Protein AF-V4R8H9-F1 (afdb_monomer_lite)

pLDDT: mean 92.63, std 12.28, range [30.31, 98.94]

Foldseek 3Di:
DDDDDDDDDDPDDPPDDQPDQDWEDFDFLLVLQVQQAEAFEDDAVFQLQPVVGDGLDDLVVLVVCVLQPGQAYEYEDQQQVQADPQLDGDPVNVVSVVVVVVSNSSSNHQYEDEHENQVVCQVDVVVVLVNLLSVLLVVLQVCLTGYLSYEYESYFAHEHNSALVSVLVRVVSSVVSSCVRRVRRAYEYAAHRRRALVRLVSHDDDLPRRSYAYEGEDEPVVLQQQQLPPPDDPVSVPGAADADADPVRLVVLLVSVVSSLVSCVVSVHAYENEEDAGWQRHDPVRRLRVLLSNLVSCVVSSGHYYYPHCEDTRFQDDSVVRAGPLSNSCSSRVPTPRNFFDFQLNLLLQQAFAFEDEQQLDCDDPNHGHLHDLQPLLLVCLVLPGAAYEYEDAQLVQQDPVLAGPVVVVVSVVVNVVSNVVSNHQYEDEHENQVVCLVDVVVVLSNLLSVLLHVLQSCLVPHLSYEYESHFAHEHPCALVNQLVSVVSSVVSNCVRRVRRAYEYAGHPRSALVRLVSHDDDLPPRSYAYEHEDEPVVLFQQQLPVVVDDVSVPRADDAQDLDPVSLVVLLVSLVSVLVSCVVSVHAYENEEYFGFDPHHDLQRRLSVLLSNLVSCVVSSYNYYYHHPEPGRHQADSVVRDGSVSNSCSRRND

Structure (mmCIF, N/CA/C/O backbone):
data_AF-V4R8H9-F1
#
_entry.id   AF-V4R8H9-F1
#
loop_
_atom_site.group_PDB
_atom_site.id
_atom_site.type_symbol
_atom_site.label_atom_id
_atom_site.label_alt_id
_atom_site.label_comp_id
_atom_site.label_asym_id
_atom_site.label_entity_id
_atom_site.label_seq_id
_atom_site.pdbx_PDB_ins_code
_atom_site.Cartn_x
_atom_site.Cartn_y
_atom_site.Cartn_z
_atom_site.occupancy
_atom_site.B_iso_or_equiv
_atom_site.auth_seq_id
_atom_site.auth_comp_id
_atom_site.auth_asym_id
_atom_site.auth_atom_id
_atom_site.pdbx_PDB_model_num
ATOM 1 N N . MET A 1 1 ? 4.766 -69.909 0.062 1.00 35.47 1 MET A N 1
ATOM 2 C CA . MET A 1 1 ? 5.405 -68.622 0.423 1.00 35.47 1 MET A CA 1
ATOM 3 C C . MET A 1 1 ? 4.564 -67.479 -0.149 1.00 35.47 1 MET A C 1
ATOM 5 O O . MET A 1 1 ? 4.149 -67.607 -1.289 1.00 35.47 1 MET A O 1
ATOM 9 N N . LEU A 1 2 ? 4.241 -66.494 0.709 1.00 33.59 2 LEU A N 1
ATOM 10 C CA . LEU A 1 2 ? 3.524 -65.197 0.562 1.00 33.59 2 LEU A CA 1
ATOM 11 C C . LEU A 1 2 ? 2.921 -64.841 -0.819 1.00 33.59 2 LEU A C 1
ATOM 13 O O . LEU A 1 2 ? 3.650 -64.740 -1.794 1.00 33.59 2 LEU A O 1
ATOM 17 N N . ARG A 1 3 ? 1.590 -64.729 -0.985 1.00 33.78 3 ARG A N 1
ATOM 18 C CA . ARG A 1 3 ? 0.656 -63.626 -0.606 1.00 33.78 3 ARG A CA 1
ATOM 19 C C . ARG A 1 3 ? 0.980 -62.259 -1.238 1.00 33.78 3 ARG A C 1
ATOM 21 O O . ARG A 1 3 ? 1.740 -61.483 -0.675 1.00 33.78 3 ARG A O 1
ATOM 28 N N . LEU A 1 4 ? 0.278 -61.957 -2.334 1.00 35.41 4 LEU A N 1
ATOM 29 C CA . LEU A 1 4 ? -0.010 -60.611 -2.832 1.00 35.41 4 LEU A CA 1
ATOM 30 C C . LEU A 1 4 ? -1.432 -60.256 -2.348 1.00 35.41 4 LEU A C 1
ATOM 32 O O . LEU A 1 4 ? -2.396 -60.880 -2.791 1.00 35.41 4 LEU A O 1
ATOM 36 N N . MET A 1 5 ? -1.569 -59.342 -1.382 1.00 34.12 5 MET A N 1
ATOM 37 C CA . MET A 1 5 ? -2.869 -58.783 -0.982 1.00 34.12 5 MET A CA 1
ATOM 38 C C . MET A 1 5 ? -3.006 -57.381 -1.563 1.00 34.12 5 MET A C 1
ATOM 40 O O . MET A 1 5 ? -2.198 -56.495 -1.306 1.00 34.12 5 MET A O 1
ATOM 44 N N . MET A 1 6 ? -4.047 -57.246 -2.370 1.00 35.91 6 MET A N 1
ATOM 45 C CA . MET A 1 6 ? -4.557 -56.038 -2.991 1.00 35.91 6 MET A CA 1
ATOM 46 C C . MET A 1 6 ? -5.340 -55.259 -1.923 1.00 35.91 6 MET A C 1
ATOM 48 O O . MET A 1 6 ? -6.317 -55.784 -1.388 1.00 35.91 6 MET A O 1
ATOM 52 N N . THR A 1 7 ? -4.922 -54.036 -1.600 1.00 33.38 7 THR A N 1
ATOM 53 C CA . THR A 1 7 ? -5.685 -53.136 -0.722 1.00 33.38 7 THR A CA 1
ATOM 54 C C . THR A 1 7 ? -6.217 -51.989 -1.568 1.00 33.38 7 THR A C 1
ATOM 56 O O . THR A 1 7 ? -5.464 -51.131 -2.017 1.00 33.38 7 THR A O 1
ATOM 59 N N . VAL A 1 8 ? -7.525 -52.005 -1.813 1.00 32.19 8 VAL A N 1
ATOM 60 C CA . VAL A 1 8 ? -8.278 -50.906 -2.423 1.00 32.19 8 VAL A CA 1
ATOM 61 C C . VAL A 1 8 ? -8.558 -49.882 -1.320 1.00 32.19 8 VAL A C 1
ATOM 63 O O . VAL A 1 8 ? -9.307 -50.176 -0.391 1.00 32.19 8 VAL A O 1
ATOM 66 N N . MET A 1 9 ? -7.953 -48.694 -1.395 1.00 30.31 9 MET A N 1
ATOM 67 C CA . MET A 1 9 ? -8.359 -47.543 -0.582 1.00 30.31 9 MET A CA 1
ATOM 68 C C . MET A 1 9 ? -9.508 -46.819 -1.291 1.00 30.31 9 MET A C 1
ATOM 70 O O . MET A 1 9 ? -9.311 -46.200 -2.334 1.00 30.31 9 MET A O 1
ATOM 74 N N . LEU A 1 10 ? -10.714 -46.902 -0.722 1.00 31.38 10 LEU A N 1
ATOM 75 C CA . LEU A 1 10 ? -11.809 -45.985 -1.039 1.00 31.38 10 LEU A CA 1
ATOM 76 C C . LEU A 1 10 ? -11.438 -44.589 -0.511 1.00 31.38 10 LEU A C 1
ATOM 78 O O . LEU A 1 10 ? -11.407 -44.383 0.703 1.00 31.38 10 LEU A O 1
ATOM 82 N N . LEU A 1 11 ? -11.204 -43.624 -1.404 1.00 33.41 11 LEU A N 1
ATOM 83 C CA . LEU A 1 11 ? -11.270 -42.206 -1.051 1.00 33.41 11 LEU A CA 1
ATOM 84 C C . LEU A 1 11 ? -12.745 -41.810 -0.901 1.00 33.41 11 LEU A C 1
ATOM 86 O O . LEU A 1 11 ? -13.447 -41.580 -1.884 1.00 33.41 11 LEU A O 1
ATOM 90 N N . LEU A 1 12 ? -13.218 -41.731 0.341 1.00 36.75 12 LEU A N 1
ATOM 91 C CA . LEU A 1 12 ? -14.411 -40.962 0.680 1.00 36.75 12 LEU A CA 1
ATOM 92 C C . LEU A 1 12 ? -14.037 -39.479 0.615 1.00 36.75 12 LEU A C 1
ATOM 94 O O . LEU A 1 12 ? -13.303 -38.979 1.466 1.00 36.75 12 LEU A O 1
ATOM 98 N N . GLY A 1 13 ? -14.527 -38.788 -0.414 1.00 36.22 13 GLY A N 1
ATOM 99 C CA . GLY A 1 13 ? -14.470 -37.335 -0.490 1.00 36.22 13 GLY A CA 1
ATOM 100 C C . GLY A 1 13 ? -15.241 -36.728 0.679 1.00 36.22 13 GLY A C 1
ATOM 101 O O . GLY A 1 13 ? -16.470 -36.763 0.706 1.00 36.22 13 GLY A O 1
ATOM 102 N N . LEU A 1 14 ? -14.514 -36.181 1.652 1.00 34.88 14 LEU A N 1
ATOM 103 C CA . LEU A 1 14 ? -15.064 -35.262 2.638 1.00 34.88 14 LEU A CA 1
ATOM 104 C C . LEU A 1 14 ? -15.440 -33.976 1.902 1.00 34.88 14 LEU A C 1
ATOM 106 O O . LEU A 1 14 ? -14.594 -33.137 1.606 1.00 34.88 14 LEU A O 1
ATOM 110 N N . ILE A 1 15 ? -16.726 -33.838 1.593 1.00 38.94 15 ILE A N 1
ATOM 111 C CA . ILE A 1 15 ? -17.317 -32.536 1.302 1.00 38.94 15 ILE A CA 1
ATOM 112 C C . ILE A 1 15 ? -17.196 -31.741 2.604 1.00 38.94 15 ILE A C 1
ATOM 114 O O . ILE A 1 15 ? -17.894 -32.031 3.577 1.00 38.94 15 ILE A O 1
ATOM 118 N N . ALA A 1 16 ? -16.263 -30.791 2.649 1.00 34.62 16 ALA A N 1
ATOM 119 C CA . ALA A 1 16 ? -16.161 -29.846 3.748 1.00 34.62 16 ALA A CA 1
ATOM 120 C C . ALA A 1 16 ? -17.465 -29.040 3.801 1.00 34.62 16 ALA A C 1
ATOM 122 O O . ALA A 1 16 ? -17.768 -28.260 2.898 1.00 34.62 16 ALA A O 1
ATOM 123 N N . ALA A 1 17 ? -18.267 -29.276 4.839 1.00 34.50 17 ALA A N 1
ATOM 124 C CA . ALA A 1 17 ? -19.384 -28.406 5.163 1.00 34.50 17 ALA A CA 1
ATOM 125 C C . ALA A 1 17 ? -18.841 -26.994 5.465 1.00 34.50 17 ALA A C 1
ATOM 127 O O . ALA A 1 17 ? -17.754 -26.882 6.041 1.00 34.50 17 ALA A O 1
ATOM 128 N N . PRO A 1 18 ? -19.562 -25.919 5.096 1.00 39.16 18 PRO A N 1
ATOM 129 C CA . PRO A 1 18 ? -19.158 -24.567 5.456 1.00 39.16 18 PRO A CA 1
ATOM 130 C C . PRO A 1 18 ? -19.041 -24.475 6.980 1.00 39.16 18 PRO A C 1
ATOM 132 O O . PRO A 1 18 ? -19.923 -24.953 7.696 1.00 39.16 18 PRO A O 1
ATOM 135 N N . ALA A 1 19 ? -17.941 -23.897 7.467 1.00 40.16 19 ALA A N 1
ATOM 136 C CA . ALA A 1 19 ? -17.719 -23.670 8.887 1.00 40.16 19 ALA A CA 1
ATOM 137 C C . ALA A 1 19 ? -18.920 -22.905 9.463 1.00 40.16 19 ALA A C 1
ATOM 139 O O . ALA A 1 19 ? -19.175 -21.756 9.106 1.00 40.16 19 ALA A O 1
ATOM 140 N N . THR A 1 20 ? -19.704 -23.563 10.313 1.00 45.22 20 THR A N 1
ATOM 141 C CA . THR A 1 20 ? -20.804 -22.921 11.027 1.00 45.22 20 THR A CA 1
ATOM 142 C C . THR A 1 20 ? -20.206 -21.875 11.958 1.00 45.22 20 THR A C 1
ATOM 144 O O . THR A 1 20 ? -19.456 -22.239 12.866 1.00 45.22 20 THR A O 1
ATOM 147 N N . ALA A 1 21 ? -20.523 -20.596 11.734 1.00 57.81 21 ALA A N 1
ATOM 148 C CA . ALA A 1 21 ? -20.219 -19.514 12.667 1.00 57.81 21 ALA A CA 1
ATOM 149 C C . ALA A 1 21 ? -20.617 -19.955 14.088 1.00 57.81 21 ALA A C 1
ATOM 151 O O . ALA A 1 21 ? -21.761 -20.349 14.315 1.00 57.81 21 ALA A O 1
ATOM 152 N N . GLY A 1 22 ? -19.648 -19.989 15.006 1.00 65.38 22 GLY A N 1
ATOM 153 C CA . GLY A 1 22 ? -19.793 -20.680 16.290 1.00 65.38 22 GLY A CA 1
ATOM 154 C C . GLY A 1 22 ? -20.971 -20.181 17.135 1.00 65.38 22 GLY A C 1
ATOM 155 O O . GLY A 1 22 ? -21.308 -18.996 17.123 1.00 65.38 22 GLY A O 1
ATOM 156 N N . THR A 1 23 ? -21.578 -21.088 17.900 1.00 83.81 23 THR A N 1
ATOM 157 C CA . THR A 1 23 ? -22.598 -20.777 18.913 1.00 83.81 23 THR A CA 1
ATOM 158 C C . THR A 1 23 ? -21.994 -19.996 20.085 1.00 83.81 23 THR A C 1
ATOM 160 O O . THR A 1 23 ? -20.799 -20.121 20.373 1.00 83.81 23 THR A O 1
ATOM 163 N N . PHE A 1 24 ? -22.805 -19.201 20.790 1.00 95.31 24 PHE A N 1
ATOM 164 C CA . PHE A 1 24 ? -22.357 -18.458 21.971 1.00 95.31 24 PHE A CA 1
ATOM 165 C C . PHE A 1 24 ? -21.712 -19.376 23.027 1.00 95.31 24 PHE A C 1
ATOM 167 O O . PHE A 1 24 ? -22.312 -20.352 23.473 1.00 95.31 24 PHE A O 1
ATOM 174 N N . THR A 1 25 ? -20.493 -19.034 23.450 1.00 94.75 25 THR A N 1
ATOM 175 C CA . THR A 1 25 ? -19.805 -19.649 24.593 1.00 94.75 25 THR A CA 1
ATOM 176 C C . THR A 1 25 ? -19.341 -18.526 25.517 1.00 94.75 25 THR A C 1
ATOM 178 O O . THR A 1 25 ? -18.596 -17.664 25.054 1.00 94.75 25 THR A O 1
ATOM 181 N N . PRO A 1 26 ? -19.742 -18.487 26.799 1.00 95.19 26 PRO A N 1
ATOM 182 C CA . PRO A 1 26 ? -19.278 -17.453 27.718 1.00 95.19 26 PRO A CA 1
ATOM 183 C C . PRO A 1 26 ? -17.749 -17.361 27.768 1.00 95.19 26 PRO A C 1
ATOM 185 O O . PRO A 1 26 ? -17.053 -18.374 27.756 1.00 95.19 26 PRO A O 1
ATOM 188 N N . ILE A 1 27 ? -17.239 -16.138 27.859 1.00 97.69 27 ILE A N 1
ATOM 189 C CA . ILE A 1 27 ? -15.815 -15.828 28.000 1.00 97.69 27 ILE A CA 1
ATOM 190 C C . ILE A 1 27 ? -15.669 -14.658 28.974 1.00 97.69 27 ILE A C 1
ATOM 192 O O . ILE A 1 27 ? -16.541 -13.783 29.026 1.00 97.69 27 ILE A O 1
ATOM 196 N N . SER A 1 28 ? -14.606 -14.657 29.782 1.00 98.50 28 SER A N 1
ATOM 197 C CA . SER A 1 28 ? -14.336 -13.545 30.698 1.00 98.50 28 SER A CA 1
ATOM 198 C C . SER A 1 28 ? -14.115 -12.247 29.913 1.00 98.50 28 SER A C 1
ATOM 200 O O . SER A 1 28 ? -13.743 -12.277 28.737 1.00 98.50 28 SER A O 1
ATOM 202 N N . ALA A 1 29 ? -14.361 -11.097 30.539 1.00 98.31 29 ALA A N 1
ATOM 203 C CA . ALA A 1 29 ? -14.081 -9.817 29.899 1.00 98.31 29 ALA A CA 1
ATOM 204 C C . ALA A 1 29 ? -12.574 -9.677 29.611 1.00 98.31 29 ALA A C 1
ATOM 206 O O . ALA A 1 29 ? -12.182 -9.140 28.580 1.00 98.31 29 ALA A O 1
ATOM 207 N N . GLU A 1 30 ? -11.733 -10.198 30.506 1.00 98.00 30 GLU A N 1
ATOM 208 C CA . GLU A 1 30 ? -10.279 -10.173 30.397 1.00 98.00 30 GLU A CA 1
ATOM 209 C C . GLU A 1 30 ? -9.781 -11.000 29.197 1.00 98.00 30 GLU A C 1
ATOM 211 O O . GLU A 1 30 ? -9.019 -10.491 28.372 1.00 98.00 30 GLU A O 1
ATOM 216 N N . ASP A 1 31 ? -10.271 -12.234 29.034 1.00 98.38 31 ASP A N 1
ATOM 217 C CA . ASP A 1 31 ? -9.928 -13.080 27.883 1.00 98.38 31 ASP A CA 1
ATOM 218 C C . ASP A 1 31 ? -10.513 -12.518 26.580 1.00 98.38 31 ASP A C 1
ATOM 220 O O . ASP A 1 31 ? -9.887 -12.622 25.526 1.00 98.38 31 ASP A O 1
ATOM 224 N N . GLN A 1 32 ? -11.692 -11.886 26.633 1.00 98.50 32 GLN A N 1
ATOM 225 C CA . GLN A 1 32 ? -12.275 -11.219 25.469 1.00 98.50 32 GLN A CA 1
ATOM 226 C C . GLN A 1 32 ? -11.396 -10.066 24.991 1.00 98.50 32 GLN A C 1
ATOM 228 O O . GLN A 1 32 ? -11.138 -9.964 23.795 1.00 98.50 32 GLN A O 1
ATOM 233 N N . THR A 1 33 ? -10.903 -9.223 25.900 1.00 98.06 33 THR A N 1
ATOM 234 C CA . THR A 1 33 ? -9.961 -8.146 25.569 1.00 98.06 33 THR A CA 1
ATOM 235 C C . THR A 1 33 ? -8.663 -8.698 24.985 1.00 98.06 33 THR A C 1
ATOM 237 O O . THR A 1 33 ? -8.200 -8.195 23.961 1.00 98.06 33 THR A O 1
ATOM 240 N N . ALA A 1 34 ? -8.124 -9.787 25.537 1.00 97.25 34 ALA A N 1
ATOM 241 C CA . ALA A 1 34 ? -6.961 -10.454 24.953 1.00 97.25 34 ALA A CA 1
ATOM 242 C C . ALA A 1 34 ? -7.238 -10.987 23.531 1.00 97.25 34 ALA A C 1
ATOM 244 O O . ALA A 1 34 ? -6.394 -10.845 22.646 1.00 97.25 34 ALA A O 1
ATOM 245 N N . GLN A 1 35 ? -8.427 -11.551 23.283 1.00 97.31 35 GLN A N 1
ATOM 246 C CA . GLN A 1 35 ? -8.838 -12.002 21.948 1.00 97.31 35 GLN A CA 1
ATOM 247 C C . GLN A 1 35 ? -9.093 -10.851 20.974 1.00 97.31 35 GLN A C 1
ATOM 249 O O . GLN A 1 35 ? -8.893 -11.034 19.771 1.00 97.31 35 GLN A O 1
ATOM 254 N N . MET A 1 36 ? -9.549 -9.693 21.462 1.00 98.38 36 MET A N 1
ATOM 255 C CA . MET A 1 36 ? -9.781 -8.523 20.620 1.00 98.38 36 MET A CA 1
ATOM 256 C C . MET A 1 36 ? -8.467 -7.958 20.076 1.00 98.38 36 MET A C 1
ATOM 258 O O . MET A 1 36 ? -8.376 -7.681 18.879 1.00 98.38 36 MET A O 1
ATOM 262 N N . GLY A 1 37 ? -7.443 -7.831 20.926 1.00 97.00 37 GLY A N 1
ATOM 263 C CA . GLY A 1 37 ? -6.112 -7.374 20.526 1.00 97.00 37 GLY A CA 1
ATOM 264 C C . GLY A 1 37 ? -6.146 -6.092 19.685 1.00 97.00 37 GLY A C 1
ATOM 265 O O . GLY A 1 37 ? -6.675 -5.070 20.119 1.00 97.00 37 GLY A O 1
ATOM 266 N N . ARG A 1 38 ? -5.574 -6.165 18.478 1.00 98.25 38 ARG A N 1
ATOM 267 C CA . ARG A 1 38 ? -5.510 -5.067 17.503 1.00 98.25 38 ARG A CA 1
ATOM 268 C C . ARG A 1 38 ? -6.775 -5.010 16.654 1.00 98.25 38 ARG A C 1
ATOM 270 O O . ARG A 1 38 ? -7.179 -6.032 16.093 1.00 98.25 38 ARG A O 1
ATOM 277 N N . GLY A 1 39 ? -7.346 -3.828 16.470 1.00 98.31 39 GLY A N 1
ATOM 278 C CA . GLY A 1 39 ? -8.559 -3.648 15.680 1.00 98.31 39 GLY A CA 1
ATOM 279 C C . GLY A 1 39 ? -8.616 -2.352 14.884 1.00 98.31 39 GLY A C 1
ATOM 280 O O . GLY A 1 39 ? -7.730 -1.501 14.960 1.00 98.31 39 GLY A O 1
ATOM 281 N N . VAL A 1 40 ? -9.689 -2.200 14.114 1.00 98.31 40 VAL A N 1
ATOM 282 C CA . VAL A 1 40 ? -9.940 -1.013 13.289 1.00 98.31 40 VAL A CA 1
ATOM 283 C C . VAL A 1 40 ? -11.433 -0.677 13.240 1.00 98.31 40 VAL A C 1
ATOM 285 O O . VAL A 1 40 ? -12.277 -1.574 13.256 1.00 98.31 40 VAL A O 1
ATOM 288 N N . ASN A 1 41 ? -11.753 0.617 13.190 1.00 98.44 41 ASN A N 1
ATOM 289 C CA . ASN A 1 41 ? -13.114 1.127 13.039 1.00 98.44 41 ASN A CA 1
ATOM 290 C C . ASN A 1 41 ? -13.545 1.134 11.563 1.00 98.44 41 ASN A C 1
ATOM 292 O O . ASN A 1 41 ? -12.776 1.580 10.703 1.00 98.44 41 ASN A O 1
ATOM 296 N N . ILE A 1 42 ? -14.759 0.650 11.272 1.00 96.62 42 ILE A N 1
ATOM 297 C CA . ILE A 1 42 ? -15.277 0.472 9.905 1.00 96.62 42 ILE A CA 1
ATOM 298 C C . ILE A 1 42 ? -16.728 0.955 9.731 1.00 96.62 42 ILE A C 1
ATOM 300 O O . ILE A 1 42 ? -17.504 1.019 10.683 1.00 96.62 42 ILE A O 1
ATOM 304 N N . ILE A 1 43 ? -17.105 1.195 8.468 1.00 85.06 43 ILE A N 1
ATOM 305 C CA . ILE A 1 43 ? -18.492 1.219 7.950 1.00 85.06 43 ILE A CA 1
ATOM 306 C C . ILE A 1 43 ? -19.410 2.365 8.453 1.00 85.06 43 ILE A C 1
ATOM 308 O O . ILE A 1 43 ? -20.527 2.488 7.965 1.00 85.06 43 ILE A O 1
ATOM 312 N N . GLY A 1 44 ? -18.954 3.283 9.311 1.00 81.88 44 GLY A N 1
ATOM 313 C CA . GLY A 1 44 ? -19.811 4.332 9.903 1.00 81.88 44 GLY A CA 1
ATOM 314 C C . GLY A 1 44 ? -20.691 5.126 8.930 1.00 81.88 44 GLY A C 1
ATOM 315 O O . GLY A 1 44 ? -21.910 4.984 8.925 1.00 81.88 44 GLY A O 1
ATOM 316 N N . TYR A 1 45 ? -20.084 5.942 8.070 1.00 85.06 45 TYR A N 1
ATOM 317 C CA . TYR A 1 45 ? -20.806 6.818 7.130 1.00 85.06 45 TYR A CA 1
ATOM 318 C C . TYR A 1 45 ? -20.952 6.208 5.729 1.00 85.06 45 TYR A C 1
ATOM 320 O O . TYR A 1 45 ? -21.110 6.925 4.739 1.00 85.06 45 TYR A O 1
ATOM 328 N N . ASP A 1 46 ? -20.828 4.885 5.616 1.00 90.00 46 ASP A N 1
ATOM 329 C CA . ASP A 1 46 ? -20.790 4.220 4.321 1.00 90.00 46 ASP A CA 1
ATOM 330 C C . ASP A 1 46 ? -22.192 4.215 3.658 1.00 90.00 46 ASP A C 1
ATOM 332 O O . ASP A 1 46 ? -23.190 3.911 4.325 1.00 90.00 46 ASP A O 1
ATOM 336 N N . PRO A 1 47 ? -22.311 4.514 2.343 1.00 90.50 47 PRO A N 1
ATOM 337 C CA . PRO A 1 47 ? -23.586 4.454 1.623 1.00 90.50 47 PRO A CA 1
ATOM 338 C C . PRO A 1 47 ? -24.297 3.097 1.716 1.00 90.50 47 PRO A C 1
ATOM 340 O O . PRO A 1 47 ? -25.499 3.022 1.449 1.00 90.50 47 PRO A O 1
ATOM 343 N N . TYR A 1 48 ? -23.583 2.039 2.117 1.00 91.81 48 TYR A N 1
ATOM 344 C CA . TYR A 1 48 ? -24.119 0.724 2.441 1.00 91.81 48 TYR A CA 1
ATOM 345 C C . TYR A 1 48 ? -25.367 0.779 3.316 1.00 91.81 48 TYR A C 1
ATOM 347 O O . TYR A 1 48 ? -26.285 0.009 3.062 1.00 91.81 48 TYR A O 1
ATOM 355 N N . TRP A 1 49 ? -25.464 1.671 4.305 1.00 92.94 49 TRP A N 1
ATOM 356 C CA . TRP A 1 49 ? -26.608 1.682 5.229 1.00 92.94 49 TRP A CA 1
ATOM 357 C C . TRP A 1 49 ? -27.909 2.219 4.625 1.00 92.94 49 TRP A C 1
ATOM 359 O O . TRP A 1 49 ? -28.990 1.908 5.121 1.00 92.94 49 TRP A O 1
ATOM 369 N N . GLN A 1 50 ? -27.839 2.950 3.512 1.00 89.38 50 GLN A N 1
ATOM 370 C CA . GLN A 1 50 ? -29.013 3.542 2.862 1.00 89.38 50 GLN A CA 1
ATOM 371 C C . GLN A 1 50 ? -29.814 2.503 2.072 1.00 89.38 50 GLN A C 1
ATOM 373 O O . GLN A 1 50 ? -29.233 1.607 1.460 1.00 89.38 50 GLN A O 1
ATOM 378 N N . ASP A 1 51 ? -31.144 2.601 2.032 1.00 84.94 51 ASP A N 1
ATOM 379 C CA . ASP A 1 51 ? -31.981 1.671 1.259 1.00 84.94 51 ASP A CA 1
ATOM 380 C C . ASP A 1 51 ? -31.575 1.644 -0.225 1.00 84.94 51 ASP A C 1
ATOM 382 O O . ASP A 1 51 ? -31.472 2.673 -0.888 1.00 84.94 51 ASP A O 1
ATOM 386 N N . GLY A 1 52 ? -31.282 0.447 -0.748 1.00 84.88 52 GLY A N 1
ATOM 387 C CA . GLY A 1 52 ? -30.737 0.263 -2.104 1.00 84.88 52 GLY A CA 1
ATOM 388 C C . GLY A 1 52 ? -29.288 0.741 -2.312 1.00 84.88 52 GLY A C 1
ATOM 389 O O . GLY A 1 52 ? -28.749 0.565 -3.405 1.00 84.88 52 GLY A O 1
ATOM 390 N N . GLY A 1 53 ? -28.649 1.310 -1.287 1.00 84.31 53 GLY A N 1
ATOM 391 C CA . GLY A 1 53 ? -27.262 1.761 -1.312 1.00 84.31 53 GLY A CA 1
ATOM 392 C C . GLY A 1 53 ? -26.265 0.618 -1.501 1.00 84.31 53 GLY A C 1
ATOM 393 O O . GLY A 1 53 ? -26.453 -0.489 -0.990 1.00 84.31 53 GLY A O 1
ATOM 394 N N . LYS A 1 54 ? -25.196 0.902 -2.250 1.00 83.75 54 LYS A N 1
ATOM 395 C CA . LYS A 1 54 ? -24.021 0.037 -2.392 1.00 83.75 54 LYS A CA 1
ATOM 396 C C . LYS A 1 54 ? -22.855 0.705 -1.682 1.00 83.75 54 LYS A C 1
ATOM 398 O O . LYS A 1 54 ? -22.567 1.864 -1.969 1.00 83.75 54 LYS A O 1
ATOM 403 N N . GLY A 1 55 ? -22.239 -0.020 -0.759 1.00 85.00 55 GLY A N 1
ATOM 404 C CA . GLY A 1 55 ? -21.095 0.472 -0.011 1.00 85.00 55 GLY A CA 1
ATOM 405 C C . GLY A 1 55 ? -19.757 0.209 -0.667 1.00 85.00 55 GLY A C 1
ATOM 406 O O . GLY A 1 55 ? -19.691 -0.478 -1.686 1.00 85.00 55 GLY A O 1
ATOM 407 N N . ASN A 1 56 ? -18.697 0.723 -0.045 1.00 88.38 56 ASN A N 1
ATOM 408 C CA . ASN A 1 56 ? -17.323 0.455 -0.479 1.00 88.38 56 ASN A CA 1
ATOM 409 C C . ASN A 1 56 ? -16.792 -0.873 0.079 1.00 88.38 56 ASN A C 1
ATOM 411 O O . ASN A 1 56 ? -15.907 -1.495 -0.505 1.00 88.38 56 ASN A O 1
ATOM 415 N N . TYR A 1 57 ? -17.327 -1.309 1.221 1.00 92.38 57 TYR A N 1
ATOM 416 C CA . TYR A 1 57 ? -16.910 -2.546 1.866 1.00 92.38 57 TYR A CA 1
ATOM 417 C C . TYR A 1 57 ? -17.461 -3.769 1.134 1.00 92.38 57 TYR A C 1
ATOM 419 O O . TYR A 1 57 ? -18.604 -3.823 0.690 1.00 92.38 57 TYR A O 1
ATOM 427 N N . GLU A 1 58 ? -16.623 -4.794 1.081 1.00 90.38 58 GLU A N 1
ATOM 428 C CA . GLU A 1 58 ? -16.856 -6.066 0.406 1.00 90.38 58 GLU A CA 1
ATOM 429 C C . GLU A 1 58 ? -16.242 -7.162 1.277 1.00 90.38 58 GLU A C 1
ATOM 431 O O . GLU A 1 58 ? -15.392 -6.883 2.125 1.00 90.38 58 GLU A O 1
ATOM 436 N N . ASP A 1 59 ? -16.610 -8.416 1.029 1.00 91.69 59 ASP A N 1
ATOM 437 C CA . ASP A 1 59 ? -16.078 -9.585 1.740 1.00 91.69 59 ASP A CA 1
ATOM 438 C C . ASP A 1 59 ? -14.533 -9.611 1.782 1.00 91.69 59 ASP A C 1
ATOM 440 O O . ASP A 1 59 ? -13.938 -9.866 2.831 1.00 91.69 59 ASP A O 1
ATOM 444 N N . ARG A 1 60 ? -13.877 -9.228 0.675 1.00 91.06 60 ARG A N 1
ATOM 445 C CA . ARG A 1 60 ? -12.409 -9.147 0.577 1.00 91.06 60 ARG A CA 1
ATOM 446 C C . ARG A 1 60 ? -11.776 -8.148 1.548 1.00 91.06 60 ARG A C 1
ATOM 448 O O . ARG A 1 60 ? -10.637 -8.355 1.946 1.00 91.06 60 ARG A O 1
ATOM 455 N N . HIS A 1 61 ? -12.490 -7.098 1.958 1.00 94.19 61 HIS A N 1
ATOM 456 C CA . HIS A 1 61 ? -11.953 -6.096 2.882 1.00 94.19 61 HIS A CA 1
ATOM 457 C C . HIS A 1 61 ? -11.851 -6.650 4.307 1.00 94.19 61 HIS A C 1
ATOM 459 O O . HIS A 1 61 ? -10.860 -6.406 4.986 1.00 94.19 61 HIS A O 1
ATOM 465 N N . PHE A 1 62 ? -12.809 -7.474 4.744 1.00 96.88 62 PHE A N 1
ATOM 466 C CA . PHE A 1 62 ? -12.713 -8.178 6.028 1.00 96.88 62 PHE A CA 1
ATOM 467 C C . PHE A 1 62 ? -11.580 -9.205 6.014 1.00 96.88 62 PHE A C 1
ATOM 469 O O . PHE A 1 62 ? -10.827 -9.304 6.984 1.00 96.88 62 PHE A O 1
ATOM 476 N N . LYS A 1 63 ? -11.403 -9.912 4.889 1.00 91.12 63 LYS A N 1
ATOM 477 C CA . LYS A 1 63 ? -10.236 -10.777 4.698 1.00 91.12 63 LYS A CA 1
ATOM 478 C C . LYS A 1 63 ? -8.934 -9.982 4.793 1.00 91.12 63 LYS A C 1
ATOM 480 O O . LYS A 1 63 ? -8.051 -10.380 5.539 1.00 91.12 63 LYS A O 1
ATOM 485 N N . ALA A 1 64 ? -8.834 -8.848 4.097 1.00 85.75 64 ALA A N 1
ATOM 486 C CA . ALA A 1 64 ? -7.649 -7.996 4.123 1.00 85.75 64 ALA A CA 1
ATOM 487 C C . ALA A 1 64 ? -7.331 -7.515 5.546 1.00 85.75 64 ALA A C 1
ATOM 489 O O . ALA A 1 64 ? -6.186 -7.610 5.975 1.00 85.75 64 ALA A O 1
ATOM 490 N N . ILE A 1 65 ? -8.340 -7.074 6.308 1.00 96.38 65 ILE A N 1
ATOM 491 C CA . ILE A 1 65 ? -8.196 -6.707 7.726 1.00 96.38 65 ILE A CA 1
ATOM 492 C C . ILE A 1 65 ? -7.579 -7.862 8.524 1.00 96.38 65 ILE A C 1
ATOM 494 O O . ILE A 1 65 ? -6.605 -7.658 9.253 1.00 96.38 65 ILE A O 1
ATOM 498 N N . LYS A 1 66 ? -8.100 -9.082 8.357 1.00 94.06 66 LYS A N 1
ATOM 499 C CA . LYS A 1 66 ? -7.569 -10.270 9.032 1.00 94.06 66 LYS A CA 1
ATOM 500 C C . LYS A 1 66 ? -6.135 -10.593 8.606 1.00 94.06 66 LYS A C 1
ATOM 502 O O . LYS A 1 66 ? -5.274 -10.769 9.465 1.00 94.06 66 LYS A O 1
ATOM 507 N N . ASP A 1 67 ? -5.881 -10.654 7.300 1.00 86.50 67 ASP A N 1
ATOM 508 C CA . ASP A 1 67 ? -4.578 -10.989 6.712 1.00 86.50 67 ASP A CA 1
ATOM 509 C C . ASP A 1 67 ? -3.494 -9.981 7.122 1.00 86.50 67 ASP A C 1
ATOM 511 O O . ASP A 1 67 ? -2.347 -10.353 7.362 1.00 86.50 67 ASP A O 1
ATOM 515 N N . ALA A 1 68 ? -3.860 -8.703 7.255 1.00 88.75 68 ALA A N 1
ATOM 516 C CA . ALA A 1 68 ? -2.953 -7.652 7.693 1.00 88.75 68 ALA A CA 1
ATOM 517 C C . ALA A 1 68 ? -2.578 -7.751 9.176 1.00 88.75 68 ALA A C 1
ATOM 519 O O . ALA A 1 68 ? -1.653 -7.058 9.593 1.00 88.75 68 ALA A O 1
ATOM 520 N N . GLY A 1 69 ? -3.242 -8.604 9.962 1.00 93.06 69 GLY A N 1
ATOM 521 C CA . GLY A 1 69 ? -2.915 -8.865 11.365 1.00 93.06 69 GLY A CA 1
ATOM 522 C C . GLY A 1 69 ? -3.850 -8.209 12.383 1.00 93.06 69 GLY A C 1
ATOM 523 O O . GLY A 1 69 ? -3.531 -8.213 13.575 1.00 93.06 69 GLY A O 1
ATOM 524 N N . PHE A 1 70 ? -4.991 -7.658 11.958 1.00 98.00 70 PHE A N 1
ATOM 525 C CA . PHE A 1 70 ? -6.040 -7.236 12.886 1.00 98.00 70 PHE A CA 1
ATOM 526 C C . PHE A 1 70 ? -6.893 -8.436 13.325 1.00 98.00 70 PHE A C 1
ATOM 528 O O . PHE A 1 70 ? -7.150 -9.372 12.565 1.00 98.00 70 PHE A O 1
ATOM 535 N N . SER A 1 71 ? -7.374 -8.385 14.564 1.00 98.12 71 SER A N 1
ATOM 536 C CA . SER A 1 71 ? -8.227 -9.411 15.176 1.00 98.12 71 SER A CA 1
ATOM 537 C C . SER A 1 71 ? -9.645 -8.917 15.458 1.00 98.12 71 SER A C 1
ATOM 539 O O . SER A 1 71 ? -10.503 -9.731 15.804 1.00 98.12 71 SER A O 1
ATOM 541 N N . THR A 1 72 ? -9.903 -7.612 15.318 1.00 98.75 72 THR A N 1
ATOM 542 C CA . THR A 1 72 ? -11.192 -6.989 15.650 1.00 98.75 72 THR A CA 1
ATOM 543 C C . THR A 1 72 ? -11.598 -5.928 14.636 1.00 98.75 72 THR A C 1
ATOM 545 O O . THR A 1 72 ? -10.780 -5.114 14.212 1.00 98.75 72 THR A O 1
ATOM 548 N N . VAL A 1 73 ? -12.885 -5.894 14.306 1.00 98.69 73 VAL A N 1
ATOM 549 C CA . VAL A 1 73 ? -13.535 -4.755 13.655 1.00 98.69 73 VAL A CA 1
ATOM 550 C C . VAL A 1 73 ? -14.526 -4.114 14.623 1.00 98.69 73 VAL A C 1
ATOM 552 O O . VAL A 1 73 ? -15.345 -4.807 15.226 1.00 98.69 73 VAL A O 1
ATOM 555 N N . ARG A 1 74 ? -14.454 -2.793 14.787 1.00 98.81 74 ARG A N 1
ATOM 556 C CA . ARG A 1 74 ? -15.467 -2.006 15.501 1.00 98.81 74 ARG A CA 1
ATOM 557 C C . ARG A 1 74 ? -16.365 -1.344 14.466 1.00 98.81 74 ARG A C 1
ATOM 559 O O . ARG A 1 74 ? -15.888 -0.579 13.630 1.00 98.81 74 ARG A O 1
ATOM 566 N N . VAL A 1 75 ? -17.636 -1.724 14.448 1.00 98.25 75 VAL A N 1
ATOM 567 C CA . VAL A 1 75 ? -18.606 -1.244 13.464 1.00 98.25 75 VAL A CA 1
ATOM 568 C C . VAL A 1 75 ? -19.360 -0.084 14.075 1.00 98.25 75 VAL A C 1
ATOM 570 O O . VAL A 1 75 ? -20.056 -0.255 15.070 1.00 98.25 75 VAL A O 1
ATOM 573 N N . VAL A 1 76 ? -19.216 1.069 13.438 1.00 96.88 76 VAL A N 1
ATOM 574 C CA . VAL A 1 76 ? -19.890 2.310 13.807 1.00 96.88 76 VAL A CA 1
ATOM 575 C C . VAL A 1 76 ? -21.326 2.250 13.289 1.00 96.88 76 VAL A C 1
ATOM 577 O O . VAL A 1 76 ? -21.537 2.185 12.074 1.00 96.88 76 VAL A O 1
ATOM 580 N N . LEU A 1 77 ? -22.311 2.238 14.188 1.00 97.50 77 LEU A N 1
ATOM 581 C CA . LEU A 1 77 ? -23.730 2.143 13.842 1.00 97.50 77 LEU A CA 1
ATOM 582 C C . LEU A 1 77 ? -24.438 3.462 14.146 1.00 97.50 77 LEU A C 1
ATOM 584 O O . LEU A 1 77 ? -24.446 3.922 15.277 1.00 97.50 77 LEU A O 1
ATOM 588 N N . PHE A 1 78 ? -25.061 4.062 13.136 1.00 96.94 78 PHE A N 1
ATOM 589 C CA . PHE A 1 78 ? -26.038 5.135 13.331 1.00 96.94 78 PHE A CA 1
ATOM 590 C C . PHE A 1 78 ? -27.427 4.533 13.165 1.00 96.94 78 PHE A C 1
ATOM 592 O O . PHE A 1 78 ? -27.970 4.508 12.060 1.00 96.94 78 PHE A O 1
ATOM 599 N N . THR A 1 79 ? -27.963 3.943 14.228 1.00 96.69 79 THR A N 1
ATOM 600 C CA . THR A 1 79 ? -29.196 3.155 14.185 1.00 96.69 79 THR A CA 1
ATOM 601 C C . THR A 1 79 ? -30.455 4.029 14.228 1.00 96.69 79 THR A C 1
ATOM 603 O O . THR A 1 79 ? -31.477 3.672 13.633 1.00 96.69 79 THR A O 1
ATOM 606 N N . PHE A 1 80 ? -30.419 5.192 14.887 1.00 96.62 80 PHE A N 1
ATOM 607 C CA . PHE A 1 80 ? -31.599 6.039 15.114 1.00 96.62 80 PHE A CA 1
ATOM 608 C C . PHE A 1 80 ? -32.319 6.485 13.833 1.00 96.62 80 PHE A C 1
ATOM 610 O O . PHE A 1 80 ? -33.556 6.471 13.839 1.00 96.62 80 PHE A O 1
ATOM 617 N N . PRO A 1 81 ? -31.626 6.858 12.738 1.00 95.31 81 PRO A N 1
ATOM 618 C CA . PRO A 1 81 ? -32.273 7.215 11.473 1.00 95.31 81 PRO A CA 1
ATOM 619 C C . PRO A 1 81 ? -33.014 6.057 10.791 1.00 95.31 81 PRO A C 1
ATOM 621 O O . PRO A 1 81 ? -33.817 6.294 9.891 1.00 95.31 81 PRO A O 1
ATOM 624 N N . HIS A 1 82 ? -32.756 4.813 11.203 1.00 95.69 82 HIS A N 1
ATOM 625 C CA . HIS A 1 82 ? -33.336 3.603 10.616 1.00 95.69 82 HIS A CA 1
ATOM 626 C C . HIS A 1 82 ? -34.454 2.994 11.467 1.00 95.69 82 HIS A C 1
ATOM 628 O O . HIS A 1 82 ? -34.873 1.863 11.209 1.00 95.69 82 HIS A O 1
ATOM 634 N N . MET A 1 83 ? -34.943 3.737 12.463 1.00 97.31 83 MET A N 1
ATOM 635 C CA . MET A 1 83 ? -36.095 3.359 13.271 1.00 97.31 83 MET A CA 1
ATOM 636 C C . MET A 1 83 ? -37.383 4.050 12.813 1.00 97.31 83 MET A C 1
ATOM 638 O O . MET A 1 83 ? -37.372 5.211 12.402 1.00 97.31 83 MET A O 1
ATOM 642 N N . ASP A 1 84 ? -38.511 3.352 12.931 1.00 97.50 84 ASP A N 1
ATOM 643 C CA . ASP A 1 84 ? -39.837 3.935 12.726 1.00 97.50 84 ASP A CA 1
ATOM 644 C C . ASP A 1 84 ? -40.333 4.743 13.947 1.00 97.50 84 ASP A C 1
ATOM 646 O O . ASP A 1 84 ? -39.649 4.906 14.960 1.00 97.50 84 ASP A O 1
ATOM 650 N N . ALA A 1 85 ? -41.565 5.257 13.872 1.00 96.75 85 ALA A N 1
ATOM 651 C CA . ALA A 1 85 ? -42.179 6.038 14.950 1.00 96.75 85 ALA A CA 1
ATOM 652 C C . ALA A 1 85 ? -42.459 5.228 16.236 1.00 96.75 85 ALA A C 1
ATOM 654 O O . ALA A 1 85 ? -42.769 5.813 17.274 1.00 96.75 85 ALA A O 1
ATOM 655 N N . GLN A 1 86 ? -42.375 3.898 16.175 1.00 97.38 86 GLN A N 1
ATOM 656 C CA . GLN A 1 86 ? -42.491 2.969 17.300 1.00 97.38 86 GLN A CA 1
ATOM 657 C C . GLN A 1 86 ? -41.111 2.459 17.760 1.00 97.38 86 GLN A C 1
ATOM 659 O O . GLN A 1 86 ? -41.032 1.520 18.558 1.00 97.38 86 GLN A O 1
ATOM 664 N N . ASN A 1 87 ? -40.028 3.090 17.290 1.00 98.06 87 ASN A N 1
ATOM 665 C CA . ASN A 1 87 ? -38.640 2.699 17.518 1.00 98.06 87 ASN A CA 1
ATOM 666 C C . ASN A 1 87 ? -38.306 1.272 17.037 1.00 98.06 87 ASN A C 1
ATOM 668 O O . ASN A 1 87 ? -37.413 0.630 17.591 1.00 98.06 87 ASN A O 1
ATOM 672 N N . GLN A 1 88 ? -39.018 0.743 16.037 1.00 98.44 88 GLN A N 1
ATOM 673 C CA . GLN A 1 88 ? -38.651 -0.523 15.398 1.00 98.44 88 GLN A CA 1
ATOM 674 C C . GLN A 1 88 ? -37.586 -0.274 14.332 1.00 98.44 88 GLN A C 1
ATOM 676 O O . GLN A 1 88 ? -37.763 0.595 13.479 1.00 98.44 88 GLN A O 1
ATOM 681 N N . ILE A 1 89 ? -36.485 -1.027 14.379 1.00 98.38 89 ILE A N 1
ATOM 682 C CA . ILE A 1 89 ? -35.400 -0.925 13.397 1.00 98.38 89 ILE A CA 1
ATOM 683 C C . ILE A 1 89 ? -35.857 -1.570 12.086 1.00 98.38 89 ILE A C 1
ATOM 685 O O . ILE A 1 89 ? -36.425 -2.660 12.078 1.00 98.38 89 ILE A O 1
ATOM 689 N N . SER A 1 90 ? -35.565 -0.916 10.963 1.00 97.38 90 SER A N 1
ATOM 690 C CA . SER A 1 90 ? -35.824 -1.444 9.622 1.00 97.38 90 SER A CA 1
ATOM 691 C C . SER A 1 90 ? -35.245 -2.852 9.421 1.00 97.38 90 SER A C 1
ATOM 693 O O . SER A 1 90 ? -34.039 -3.073 9.551 1.00 97.38 90 SER A O 1
ATOM 695 N N . ASP A 1 91 ? -36.089 -3.793 8.986 1.00 96.31 91 ASP A N 1
ATOM 696 C CA . ASP A 1 91 ? -35.678 -5.152 8.604 1.00 96.31 91 ASP A CA 1
ATOM 697 C C . ASP A 1 91 ? -34.595 -5.158 7.516 1.00 96.31 91 ASP A C 1
ATOM 699 O O . ASP A 1 91 ? -33.716 -6.023 7.498 1.00 96.31 91 ASP A O 1
ATOM 703 N N . THR A 1 92 ? -34.649 -4.203 6.582 1.00 95.38 92 THR A N 1
ATOM 704 C CA . THR A 1 92 ? -33.645 -4.066 5.518 1.00 95.38 92 THR A CA 1
ATOM 705 C C . THR A 1 92 ? -32.286 -3.709 6.107 1.00 95.38 92 THR A C 1
ATOM 707 O O . THR A 1 92 ? -31.270 -4.282 5.709 1.00 95.38 92 THR A O 1
ATOM 710 N N . TRP A 1 93 ? -32.265 -2.810 7.089 1.00 96.44 93 TRP A N 1
ATOM 711 C CA . TRP A 1 93 ? -31.047 -2.420 7.788 1.00 96.44 93 TRP A CA 1
ATOM 712 C C . TRP A 1 93 ? -30.507 -3.569 8.654 1.00 96.44 93 TRP A C 1
ATOM 714 O O . TRP A 1 93 ? -29.325 -3.899 8.581 1.00 96.44 93 TRP A O 1
ATOM 724 N N . LEU A 1 94 ? -31.375 -4.286 9.377 1.00 97.75 94 LEU A N 1
ATOM 725 C CA . LEU A 1 94 ? -30.982 -5.456 10.175 1.00 97.75 94 LEU A CA 1
ATOM 726 C C . LEU A 1 94 ? -30.410 -6.605 9.329 1.00 97.75 94 LEU A C 1
ATOM 728 O O . LEU A 1 94 ? -29.537 -7.337 9.792 1.00 97.75 94 LEU A O 1
ATOM 732 N N . LYS A 1 95 ? -30.877 -6.796 8.089 1.00 96.31 95 LYS A N 1
ATOM 733 C CA . LYS A 1 95 ? -30.277 -7.765 7.149 1.00 96.31 95 LYS A CA 1
ATOM 734 C C . LYS A 1 95 ? -28.892 -7.333 6.677 1.00 96.31 95 LYS A C 1
ATOM 736 O O . LYS A 1 95 ? -28.027 -8.173 6.453 1.00 96.31 95 LYS A O 1
ATOM 741 N N . LYS A 1 96 ? -28.672 -6.028 6.530 1.00 95.75 96 LYS A N 1
ATOM 742 C CA . LYS A 1 96 ? -27.353 -5.488 6.202 1.00 95.75 96 LYS A CA 1
ATOM 743 C C . LYS A 1 96 ? -26.372 -5.668 7.350 1.00 95.75 96 LYS A C 1
ATOM 745 O O . LYS A 1 96 ? -25.231 -6.048 7.094 1.00 95.75 96 LYS A O 1
ATOM 750 N N . LEU A 1 97 ? -26.828 -5.463 8.585 1.00 97.62 97 LEU A N 1
ATOM 751 C CA . LEU A 1 97 ? -26.034 -5.737 9.778 1.00 97.62 97 LEU A CA 1
ATOM 752 C C . LEU A 1 97 ? -25.701 -7.230 9.909 1.00 97.62 97 LEU A C 1
ATOM 754 O O . LEU A 1 97 ? -24.558 -7.559 10.210 1.00 97.62 97 LEU A O 1
ATOM 758 N N . ASP A 1 98 ? -26.641 -8.134 9.598 1.00 97.88 98 ASP A N 1
ATOM 759 C CA . ASP A 1 98 ? -26.356 -9.578 9.560 1.00 97.88 98 ASP A CA 1
ATOM 760 C C . ASP A 1 98 ? -25.202 -9.907 8.624 1.00 97.88 98 ASP A C 1
ATOM 762 O O . ASP A 1 98 ? -24.303 -10.642 9.014 1.00 97.88 98 ASP A O 1
ATOM 766 N N . TRP A 1 99 ? -25.191 -9.335 7.418 1.00 96.50 99 TRP A N 1
ATOM 767 C CA . TRP A 1 99 ? -24.094 -9.555 6.482 1.00 96.50 99 TRP A CA 1
ATOM 768 C C . TRP A 1 99 ? -22.753 -9.073 7.048 1.00 96.50 99 TRP A C 1
ATOM 770 O O . TRP A 1 99 ? -21.760 -9.786 6.924 1.00 96.50 99 TRP A O 1
ATOM 780 N N . VAL A 1 100 ? -22.713 -7.910 7.709 1.00 97.81 100 VAL A N 1
ATOM 781 C CA . VAL A 1 100 ? -21.488 -7.396 8.348 1.00 97.81 100 VAL A CA 1
ATOM 782 C C . VAL A 1 100 ? -21.011 -8.345 9.453 1.00 97.81 100 VAL A C 1
ATOM 784 O O . VAL A 1 100 ? -19.837 -8.718 9.478 1.00 97.81 100 VAL A O 1
ATOM 787 N N . VAL A 1 101 ? -21.921 -8.783 10.331 1.00 98.31 101 VAL A N 1
ATOM 788 C CA . VAL A 1 101 ? -21.629 -9.731 11.418 1.00 98.31 101 VAL A CA 1
ATOM 789 C C . VAL A 1 101 ? -21.140 -11.068 10.868 1.00 98.31 101 VAL A C 1
ATOM 791 O O . VAL A 1 101 ? -20.088 -11.553 11.280 1.00 98.31 101 VAL A O 1
ATOM 794 N N . ASP A 1 102 ? -21.860 -11.652 9.913 1.00 98.00 102 ASP A N 1
ATOM 795 C CA . ASP A 1 102 ? -21.519 -12.946 9.328 1.00 98.00 102 ASP A CA 1
ATOM 796 C C . ASP A 1 102 ? -20.182 -12.882 8.567 1.00 98.00 102 ASP A C 1
ATOM 798 O O . ASP A 1 102 ? -19.380 -13.811 8.661 1.00 98.00 102 ASP A O 1
ATOM 802 N N . THR A 1 103 ? -19.889 -11.772 7.882 1.00 97.56 103 THR A N 1
ATOM 803 C CA . THR A 1 103 ? -18.619 -11.574 7.160 1.00 97.56 103 THR A CA 1
ATOM 804 C C . THR A 1 103 ? -17.437 -11.411 8.118 1.00 97.56 103 THR A C 1
ATOM 806 O O . THR A 1 103 ? -16.381 -11.997 7.886 1.00 97.56 103 THR A O 1
ATOM 809 N N . ALA A 1 104 ? -17.598 -10.682 9.227 1.00 98.12 104 ALA A N 1
ATOM 810 C CA . ALA A 1 104 ? -16.556 -10.590 10.251 1.00 98.12 104 ALA A CA 1
ATOM 811 C C . ALA A 1 104 ? -16.268 -11.962 10.887 1.00 98.12 104 ALA A C 1
ATOM 813 O O . ALA A 1 104 ? -15.112 -12.384 10.976 1.00 98.12 104 ALA A O 1
ATOM 814 N N . LEU A 1 105 ? -17.321 -12.697 11.265 1.00 97.81 105 LEU A N 1
ATOM 815 C CA . LEU A 1 105 ? -17.190 -14.027 11.863 1.00 97.81 105 LEU A CA 1
ATOM 816 C C . LEU A 1 105 ? -16.579 -15.048 10.893 1.00 97.81 105 LEU A C 1
ATOM 818 O O . LEU A 1 105 ? -15.793 -15.886 11.327 1.00 97.81 105 LEU A O 1
ATOM 822 N N . LYS A 1 106 ? -16.885 -14.957 9.592 1.00 97.50 106 LYS A N 1
ATOM 823 C CA . LYS A 1 106 ? -16.293 -15.799 8.538 1.00 97.50 106 LYS A CA 1
ATOM 824 C C . LYS A 1 106 ? -14.759 -15.745 8.523 1.00 97.50 106 LYS A C 1
ATOM 826 O O . LYS A 1 106 ? -14.135 -16.746 8.186 1.00 97.50 106 LYS A O 1
ATOM 831 N N . TYR A 1 107 ? -14.164 -14.606 8.879 1.00 96.25 107 TYR A N 1
ATOM 832 C CA . TYR A 1 107 ? -12.711 -14.393 8.892 1.00 96.25 107 TYR A CA 1
ATOM 833 C C . TYR A 1 107 ? -12.099 -14.414 10.302 1.00 96.25 107 TYR A C 1
ATOM 835 O O . TYR A 1 107 ? -11.000 -13.899 10.512 1.00 96.25 107 TYR A O 1
ATOM 843 N N . ASP A 1 108 ? -12.791 -15.004 11.283 1.00 96.00 108 ASP A N 1
ATOM 844 C CA . ASP A 1 108 ? -12.332 -15.091 12.676 1.00 96.00 108 ASP A CA 1
ATOM 845 C C . ASP A 1 108 ? -11.962 -13.726 13.283 1.00 96.00 108 ASP A C 1
ATOM 847 O O . ASP A 1 108 ? -10.994 -13.600 14.051 1.00 96.00 108 ASP A O 1
ATOM 851 N N . LEU A 1 109 ? -12.717 -12.687 12.918 1.00 98.50 109 LEU A N 1
ATOM 852 C CA . LEU A 1 109 ? -12.638 -11.369 13.536 1.00 98.50 109 LEU A CA 1
ATOM 853 C C . LEU A 1 109 ? -13.618 -11.303 14.711 1.00 98.50 109 LEU A C 1
ATOM 855 O O . LEU A 1 109 ? -14.737 -11.818 14.649 1.00 98.50 109 LEU A O 1
ATOM 859 N N . ASN A 1 110 ? -13.204 -10.654 15.796 1.00 98.75 110 ASN A N 1
ATOM 860 C CA . ASN A 1 110 ? -14.162 -10.113 16.753 1.00 98.75 110 ASN A CA 1
ATOM 861 C C . ASN A 1 110 ? -14.877 -8.927 16.102 1.00 98.75 110 ASN A C 1
ATOM 863 O O . ASN A 1 110 ? -14.279 -8.195 15.313 1.00 98.75 110 ASN A O 1
ATOM 867 N N . ILE A 1 111 ? -16.142 -8.732 16.445 1.00 98.75 111 ILE A N 1
ATOM 868 C CA . ILE A 1 111 ? -16.950 -7.626 15.955 1.00 98.75 111 ILE A CA 1
ATOM 869 C C . ILE A 1 111 ? -17.592 -6.904 17.133 1.00 98.75 111 ILE A C 1
ATOM 871 O O . ILE A 1 111 ? -18.377 -7.488 17.878 1.00 98.75 111 ILE A O 1
ATOM 875 N N . ILE A 1 112 ? -17.247 -5.630 17.292 1.00 98.94 112 ILE A N 1
ATOM 876 C CA . ILE A 1 112 ? -17.895 -4.730 18.245 1.00 98.94 112 ILE A CA 1
ATOM 877 C C . ILE A 1 112 ? -19.002 -3.993 17.496 1.00 98.94 112 ILE A C 1
ATOM 879 O O . ILE A 1 112 ? -18.738 -3.359 16.476 1.00 98.94 112 ILE A O 1
ATOM 883 N N . LEU A 1 113 ? -20.231 -4.113 17.988 1.00 98.81 113 LEU A N 1
ATOM 884 C CA . LEU A 1 113 ? -21.379 -3.339 17.532 1.00 98.81 113 LEU A CA 1
ATOM 885 C C . LEU A 1 113 ? -21.490 -2.112 18.431 1.00 98.81 113 LEU A C 1
ATOM 887 O O . LEU A 1 113 ? -21.915 -2.239 19.583 1.00 98.81 113 LEU A O 1
ATOM 891 N N . ASP A 1 114 ? -21.054 -0.971 17.911 1.00 98.44 114 ASP A N 1
ATOM 892 C CA . ASP A 1 114 ? -21.032 0.303 18.617 1.00 98.44 114 ASP A CA 1
ATOM 893 C C . ASP A 1 114 ? -22.187 1.183 18.162 1.00 98.44 114 ASP A C 1
ATOM 895 O O . ASP A 1 114 ? -22.285 1.523 16.982 1.00 98.44 114 ASP A O 1
ATOM 899 N N . GLU A 1 115 ? -23.061 1.541 19.101 1.00 98.44 115 GLU A N 1
ATOM 900 C CA . GLU A 1 115 ? -24.112 2.504 18.814 1.00 98.44 115 GLU A CA 1
ATOM 901 C C . GLU A 1 115 ? -23.580 3.936 18.911 1.00 98.44 115 GLU A C 1
ATOM 903 O O . GLU A 1 115 ? -23.171 4.406 19.971 1.00 98.44 115 GLU A O 1
ATOM 908 N N . HIS A 1 116 ? -23.636 4.650 17.793 1.00 97.88 116 HIS A N 1
ATOM 909 C CA . HIS A 1 116 ? -22.852 5.856 17.545 1.00 97.88 116 HIS A CA 1
ATOM 910 C C . HIS A 1 116 ? -23.705 7.130 17.407 1.00 97.88 116 HIS A C 1
ATOM 912 O O . HIS A 1 116 ? -23.178 8.205 17.125 1.00 97.88 116 HIS A O 1
ATOM 918 N N . ASP A 1 117 ? -25.017 7.078 17.672 1.00 97.19 117 ASP A N 1
ATOM 919 C CA . ASP A 1 117 ? -25.931 8.239 17.678 1.00 97.19 117 ASP A CA 1
ATOM 920 C C . ASP A 1 117 ? -25.756 9.173 18.908 1.00 97.19 117 ASP A C 1
ATOM 922 O O . ASP A 1 117 ? -26.700 9.741 19.472 1.00 97.19 117 ASP A O 1
ATOM 926 N N . PHE A 1 118 ? -24.509 9.389 19.330 1.00 95.31 118 PHE A N 1
ATOM 927 C CA . PHE A 1 118 ? -24.142 10.154 20.525 1.00 95.31 118 PHE A CA 1
ATOM 928 C C . PHE A 1 118 ? -24.512 11.640 20.441 1.00 95.31 118 PHE A C 1
ATOM 930 O O . PHE A 1 118 ? -24.832 12.261 21.455 1.00 95.31 118 PHE A O 1
ATOM 937 N N . THR A 1 119 ? -24.549 12.203 19.229 1.00 93.69 119 THR A N 1
ATOM 938 C CA . THR A 1 119 ? -24.963 13.596 18.991 1.00 93.69 119 THR A CA 1
ATOM 939 C C . THR A 1 119 ? -26.448 13.818 19.283 1.00 93.69 119 THR A C 1
ATOM 941 O O . THR A 1 119 ? -26.835 14.892 19.738 1.00 93.69 119 THR A O 1
ATOM 944 N N . ASP A 1 120 ? -27.311 12.838 19.020 1.00 93.44 120 ASP A N 1
ATOM 945 C CA . ASP A 1 120 ? -28.725 12.951 19.389 1.00 93.44 120 ASP A CA 1
ATOM 946 C C . ASP A 1 120 ? -28.916 12.711 20.882 1.00 93.44 120 ASP A C 1
ATOM 948 O O . ASP A 1 120 ? -29.654 13.441 21.550 1.00 93.44 120 ASP A O 1
ATOM 952 N N . CYS A 1 121 ? -28.174 11.749 21.421 1.00 96.12 121 CYS A N 1
ATOM 953 C CA . CYS A 1 121 ? -28.177 11.429 22.836 1.00 96.12 121 CYS A CA 1
ATOM 954 C C . CYS A 1 121 ? -27.709 12.587 23.736 1.00 96.12 121 CYS A C 1
ATOM 956 O O . CYS A 1 121 ? -28.272 12.803 24.811 1.00 96.12 121 CYS A O 1
ATOM 958 N N . SER A 1 122 ? -26.736 13.381 23.289 1.00 95.38 122 SER A N 1
ATOM 959 C CA . SER A 1 122 ? -26.201 14.524 24.037 1.00 95.38 122 SER A CA 1
ATOM 960 C C . SER A 1 122 ? -27.143 15.730 24.119 1.00 95.38 122 SER A C 1
ATOM 962 O O . SER A 1 122 ? -26.935 16.610 24.959 1.00 95.38 122 SER A O 1
ATOM 964 N N . LYS A 1 123 ? -28.203 15.776 23.297 1.00 96.56 123 LYS A N 1
ATOM 965 C CA . LYS A 1 123 ? -29.214 16.850 23.298 1.00 96.56 123 LYS A CA 1
ATOM 966 C C . LYS A 1 123 ? -30.330 16.612 24.315 1.00 96.56 123 LYS A C 1
ATOM 968 O O . LYS A 1 123 ? -30.798 17.570 24.930 1.00 96.56 123 LYS A O 1
ATOM 973 N N . ASP A 1 124 ? -30.766 15.362 24.479 1.00 96.12 124 ASP A N 1
ATOM 974 C CA . ASP A 1 124 ? -31.838 14.977 25.402 1.00 96.12 124 ASP A CA 1
ATOM 975 C C . ASP A 1 124 ? -31.668 13.542 25.925 1.00 96.12 124 ASP A C 1
ATOM 977 O O . ASP A 1 124 ? -31.870 12.557 25.209 1.00 96.12 124 ASP A O 1
ATOM 981 N N . ALA A 1 125 ? -31.374 13.431 27.221 1.00 95.06 125 ALA A N 1
ATOM 982 C CA . ALA A 1 125 ? -31.156 12.157 27.891 1.00 95.06 125 ALA A CA 1
ATOM 983 C C . ALA A 1 125 ? -32.411 11.267 27.939 1.00 95.06 125 ALA A C 1
ATOM 985 O O . ALA A 1 125 ? -32.284 10.046 27.906 1.00 95.06 125 ALA A O 1
ATOM 986 N N . ALA A 1 126 ? -33.621 11.840 27.997 1.00 95.81 126 ALA A N 1
ATOM 987 C CA . ALA A 1 126 ? -34.852 11.047 28.067 1.00 95.81 126 ALA A CA 1
ATOM 988 C C . ALA A 1 126 ? -35.167 10.374 26.721 1.00 95.81 126 ALA A C 1
ATOM 990 O O . ALA A 1 126 ? -35.483 9.178 26.666 1.00 95.81 126 ALA A O 1
ATOM 991 N N . THR A 1 127 ? -35.027 11.127 25.625 1.00 95.94 127 THR A N 1
ATOM 992 C CA . THR A 1 127 ? -35.107 10.574 24.268 1.00 95.94 127 THR A CA 1
ATOM 993 C C . THR A 1 127 ? -33.995 9.556 24.027 1.00 95.94 127 THR A C 1
ATOM 995 O O . THR A 1 127 ? -34.278 8.481 23.497 1.00 95.94 127 THR A O 1
ATOM 998 N N . CYS A 1 128 ? -32.766 9.848 24.474 1.00 97.38 128 CYS A N 1
ATOM 999 C CA . CYS A 1 128 ? -31.651 8.904 24.410 1.00 97.38 128 CYS A CA 1
ATOM 1000 C C . CYS A 1 128 ? -31.989 7.582 25.106 1.00 97.38 128 CYS A C 1
ATOM 1002 O O . CYS A 1 128 ? -31.915 6.537 24.474 1.00 97.38 128 CYS A O 1
ATOM 1004 N N . GLU A 1 129 ? -32.431 7.611 26.371 1.00 97.75 129 GLU A N 1
ATOM 1005 C CA . GLU A 1 129 ? -32.785 6.403 27.130 1.00 97.75 129 GLU A CA 1
ATOM 1006 C C . GLU A 1 129 ? -33.820 5.559 26.379 1.00 97.75 129 GLU A C 1
ATOM 1008 O O . GLU A 1 129 ? -33.652 4.346 26.244 1.00 97.75 129 GLU A O 1
ATOM 1013 N N . THR A 1 130 ? -34.860 6.205 25.845 1.00 98.12 130 THR A N 1
ATOM 1014 C CA . THR A 1 130 ? -35.945 5.535 25.118 1.00 98.12 130 THR A CA 1
ATOM 1015 C C . THR A 1 130 ? -35.432 4.847 23.855 1.00 98.12 130 THR A C 1
ATOM 1017 O O . THR A 1 130 ? -35.668 3.653 23.659 1.00 98.12 130 THR A O 1
ATOM 1020 N N . LYS A 1 131 ? -34.717 5.587 23.000 1.00 98.44 131 LYS A N 1
ATOM 1021 C CA . LYS A 1 131 ? -34.214 5.069 21.724 1.00 98.44 131 LYS A CA 1
ATOM 1022 C C . LYS A 1 131 ? -33.125 4.024 21.925 1.00 98.44 131 LYS A C 1
ATOM 1024 O O . LYS A 1 131 ? -33.196 2.957 21.328 1.00 98.44 131 LYS A O 1
ATOM 1029 N N . LEU A 1 132 ? -32.177 4.282 22.819 1.00 98.25 132 LEU A N 1
ATOM 1030 C CA . LEU A 1 132 ? -31.063 3.384 23.099 1.00 98.25 132 LEU A CA 1
ATOM 1031 C C . LEU A 1 132 ? -31.542 2.054 23.696 1.00 98.25 132 LEU A C 1
ATOM 1033 O O . LEU A 1 132 ? -31.080 0.988 23.297 1.00 98.25 132 LEU A O 1
ATOM 1037 N N . THR A 1 133 ? -32.534 2.095 24.592 1.00 98.62 133 THR A N 1
ATOM 1038 C CA . THR A 1 133 ? -33.189 0.883 25.111 1.00 98.62 133 THR A CA 1
ATOM 1039 C C . THR A 1 133 ? -33.890 0.106 23.995 1.00 98.62 133 THR A C 1
ATOM 1041 O O . THR A 1 133 ? -33.772 -1.119 23.934 1.00 98.62 133 THR A O 1
ATOM 1044 N N . ALA A 1 134 ? -34.590 0.793 23.086 1.00 98.75 134 ALA A N 1
ATOM 1045 C CA . ALA A 1 134 ? -35.258 0.151 21.956 1.00 98.75 134 ALA A CA 1
ATOM 1046 C C . ALA A 1 134 ? -34.260 -0.508 20.990 1.00 98.75 134 ALA A C 1
ATOM 1048 O O . ALA A 1 134 ? -34.465 -1.668 20.618 1.00 98.75 134 ALA A O 1
ATOM 1049 N N . VAL A 1 135 ? -33.162 0.179 20.651 1.00 98.81 135 VAL A N 1
ATOM 1050 C CA . VAL A 1 135 ? -32.071 -0.359 19.823 1.00 98.81 135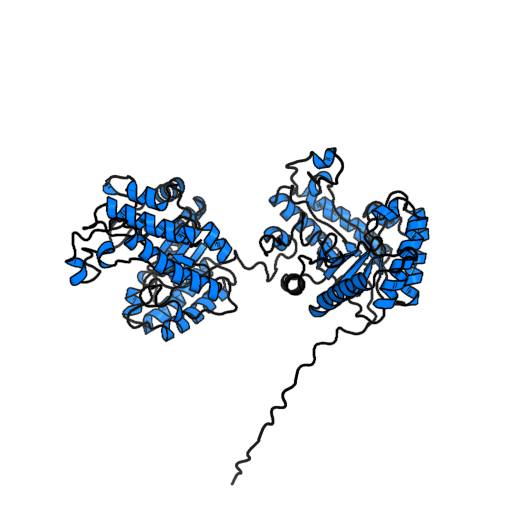 VAL A CA 1
ATOM 1051 C C . VAL A 1 135 ? -31.506 -1.629 20.451 1.00 98.81 135 VAL A C 1
ATOM 1053 O O . VAL A 1 135 ? -31.523 -2.698 19.833 1.00 98.81 135 VAL A O 1
ATOM 1056 N N . TRP A 1 136 ? -31.092 -1.551 21.717 1.00 98.81 136 TRP A N 1
ATOM 1057 C CA . TRP A 1 136 ? -30.474 -2.686 22.394 1.00 98.81 136 TRP A CA 1
ATOM 1058 C C . TRP A 1 136 ? -31.434 -3.845 22.640 1.00 98.81 136 TRP A C 1
ATOM 1060 O O . TRP A 1 136 ? -31.006 -4.992 22.552 1.00 98.81 136 TRP A O 1
ATOM 1070 N N . SER A 1 137 ? -32.728 -3.601 22.859 1.00 98.69 137 SER A N 1
ATOM 1071 C CA . SER A 1 137 ? -33.712 -4.688 22.966 1.00 98.69 137 SER A CA 1
ATOM 1072 C C . SER A 1 137 ? -33.788 -5.540 21.690 1.00 98.69 137 SER A C 1
ATOM 1074 O O . SER A 1 137 ? -33.888 -6.766 21.769 1.00 98.69 137 SER A O 1
ATOM 1076 N N . GLN A 1 138 ? -33.675 -4.913 20.515 1.00 98.81 138 GLN A N 1
ATOM 1077 C CA . GLN A 1 138 ? -33.771 -5.577 19.215 1.00 98.81 138 GLN A CA 1
ATOM 1078 C C . GLN A 1 138 ? -32.443 -6.231 18.817 1.00 98.81 138 GLN A C 1
ATOM 1080 O O . GLN A 1 138 ? -32.420 -7.421 18.499 1.00 98.81 138 GLN A O 1
ATOM 1085 N N . ILE A 1 139 ? -31.328 -5.493 18.897 1.00 98.81 139 ILE A N 1
ATOM 1086 C CA . ILE A 1 139 ? -29.992 -5.995 18.535 1.00 98.81 139 ILE A CA 1
ATOM 1087 C C . ILE A 1 139 ? -29.555 -7.124 19.477 1.00 98.81 139 ILE A C 1
ATOM 1089 O O . ILE A 1 139 ? -29.105 -8.173 19.009 1.00 98.81 139 ILE A O 1
ATOM 1093 N N . ALA A 1 140 ? -29.738 -6.965 20.795 1.00 98.75 140 ALA A N 1
ATOM 1094 C CA . ALA A 1 140 ? -29.337 -7.988 21.760 1.00 98.75 140 ALA A CA 1
ATOM 1095 C C . ALA A 1 140 ? -30.133 -9.285 21.568 1.00 98.75 140 ALA A C 1
ATOM 1097 O O . ALA A 1 140 ? -29.544 -10.364 21.558 1.00 98.75 140 ALA A O 1
ATOM 1098 N N . THR A 1 141 ? -31.450 -9.192 21.353 1.00 98.62 141 THR A N 1
ATOM 1099 C CA . THR A 1 141 ? -32.293 -10.366 21.068 1.00 98.62 141 THR A CA 1
ATOM 1100 C C . THR A 1 141 ? -31.880 -11.044 19.763 1.00 98.62 141 THR A C 1
ATOM 1102 O O . THR A 1 141 ? -31.717 -12.262 19.725 1.00 98.62 141 THR A O 1
ATOM 1105 N N . ARG A 1 142 ? -31.651 -10.270 18.694 1.00 98.38 142 ARG A N 1
ATOM 1106 C CA . ARG A 1 142 ? -31.280 -10.797 17.372 1.00 98.38 142 ARG A CA 1
ATOM 1107 C C . ARG A 1 142 ? -29.973 -11.588 17.386 1.00 98.38 142 ARG A C 1
ATOM 1109 O O . ARG A 1 142 ? -29.870 -12.601 16.697 1.00 98.38 142 ARG A O 1
ATOM 1116 N N . TYR A 1 143 ? -28.983 -11.134 18.153 1.00 98.19 143 TYR A N 1
ATOM 1117 C CA . TYR A 1 143 ? -27.655 -11.747 18.193 1.00 98.19 143 TYR A CA 1
ATOM 1118 C C . TYR A 1 143 ? -27.387 -12.585 19.449 1.00 98.19 143 TYR A C 1
ATOM 1120 O O . TYR A 1 143 ? -26.244 -12.988 19.658 1.00 98.19 143 TYR A O 1
ATOM 1128 N N . GLN A 1 144 ? -28.409 -12.904 20.253 1.00 97.38 144 GLN A N 1
ATOM 1129 C CA . GLN A 1 144 ? -28.241 -13.594 21.541 1.00 97.38 144 GLN A CA 1
ATOM 1130 C C . GLN A 1 144 ? -27.474 -14.924 21.432 1.00 97.38 144 GLN A C 1
ATOM 1132 O O . GLN A 1 144 ? -26.577 -15.179 22.232 1.00 97.38 144 GLN A O 1
ATOM 1137 N N . ASP A 1 145 ? -27.742 -15.710 20.382 1.00 95.25 145 ASP A N 1
ATOM 1138 C CA . ASP A 1 145 ? -27.158 -17.044 20.176 1.00 95.25 145 ASP A CA 1
ATOM 1139 C C . ASP A 1 145 ? -25.862 -17.025 19.346 1.00 95.25 145 ASP A C 1
ATOM 1141 O O . ASP A 1 145 ? -25.195 -18.055 19.189 1.00 95.25 145 ASP A O 1
ATOM 1145 N N . ARG A 1 146 ? -25.482 -15.861 18.799 1.00 96.88 146 ARG A N 1
ATOM 1146 C CA . ARG A 1 146 ? -24.260 -15.721 17.994 1.00 96.88 146 ARG A CA 1
ATOM 1147 C C . ARG A 1 146 ? -23.016 -15.838 18.870 1.00 96.88 146 ARG A C 1
ATOM 1149 O O . ARG A 1 146 ? -23.057 -15.528 20.061 1.00 96.88 146 ARG A O 1
ATOM 1156 N N . SER A 1 147 ? -21.900 -16.230 18.251 1.00 97.50 147 SER A N 1
ATOM 1157 C CA . SER A 1 147 ? -20.566 -16.314 18.860 1.00 97.50 147 SER A CA 1
ATOM 1158 C C . SER A 1 147 ? -20.280 -15.188 19.863 1.00 97.50 147 SER A C 1
ATOM 1160 O O . SER A 1 147 ? -20.697 -14.040 19.684 1.00 97.50 147 SER A O 1
ATOM 1162 N N . ASN A 1 148 ? -19.515 -15.503 20.909 1.00 97.50 148 ASN A N 1
ATOM 1163 C CA . ASN A 1 148 ? -18.998 -14.518 21.864 1.00 97.50 148 ASN A CA 1
ATOM 1164 C C . ASN A 1 148 ? -18.077 -13.462 21.226 1.00 97.50 148 ASN A C 1
ATOM 1166 O O . ASN A 1 148 ? -17.875 -12.412 21.820 1.00 97.50 148 ASN A O 1
ATOM 1170 N N . ARG A 1 149 ? -17.612 -13.690 19.990 1.00 98.31 149 ARG A N 1
ATOM 1171 C CA . ARG A 1 149 ? -16.929 -12.696 19.151 1.00 98.31 149 ARG A CA 1
ATOM 1172 C C . ARG A 1 149 ? -17.800 -11.493 18.776 1.00 98.31 149 ARG A C 1
ATOM 1174 O O . ARG A 1 149 ? -17.242 -10.488 18.356 1.00 98.31 149 ARG A O 1
ATOM 1181 N N . VAL A 1 150 ? -19.128 -11.583 18.903 1.00 98.69 150 VAL A N 1
ATOM 1182 C CA . VAL A 1 150 ? -20.033 -10.430 18.771 1.00 98.69 150 VAL A CA 1
ATOM 1183 C C . VAL A 1 150 ? -20.130 -9.725 20.123 1.00 98.69 150 VAL A C 1
ATOM 1185 O O . VAL A 1 150 ? -20.636 -10.296 21.090 1.00 98.69 150 VAL A O 1
ATOM 1188 N N . ILE A 1 151 ? -19.646 -8.493 20.202 1.00 98.81 151 ILE A N 1
ATOM 1189 C CA . ILE A 1 151 ? -19.551 -7.701 21.433 1.00 98.81 151 ILE A CA 1
ATOM 1190 C C . ILE A 1 151 ? -20.395 -6.440 21.260 1.00 98.81 151 ILE A C 1
ATOM 1192 O O . ILE A 1 151 ? -20.515 -5.913 20.158 1.00 98.81 151 ILE A O 1
ATOM 1196 N N . PHE A 1 152 ? -21.007 -5.971 22.340 1.00 98.88 152 PHE A N 1
ATOM 1197 C CA . PHE A 1 152 ? -21.908 -4.820 22.319 1.00 98.88 152 PHE A CA 1
ATOM 1198 C C . PHE A 1 152 ? -21.262 -3.633 23.019 1.00 98.88 152 PHE A C 1
ATOM 1200 O O . PHE A 1 152 ? -20.789 -3.801 24.138 1.00 98.88 152 PHE A O 1
ATOM 1207 N N . GLU A 1 153 ? -21.267 -2.452 22.412 1.00 98.88 153 GLU A N 1
ATOM 1208 C CA . GLU A 1 153 ? -20.811 -1.207 23.032 1.00 98.88 153 GLU A CA 1
ATOM 1209 C C . GLU A 1 153 ? -21.976 -0.233 23.168 1.00 98.88 153 GLU A C 1
ATOM 1211 O O . GLU A 1 153 ? -22.560 0.179 22.175 1.00 98.88 153 GLU A O 1
ATOM 1216 N N . ILE A 1 154 ? -22.346 0.090 24.414 1.00 98.69 154 ILE A N 1
ATOM 1217 C CA . ILE A 1 154 ? -23.660 0.677 24.717 1.00 98.69 154 ILE A CA 1
ATOM 1218 C C . ILE A 1 154 ? -23.914 1.979 23.954 1.00 98.69 154 ILE A C 1
ATOM 1220 O O . ILE A 1 154 ? -25.015 2.137 23.434 1.00 98.69 154 ILE A O 1
ATOM 1224 N N . LEU A 1 155 ? -22.963 2.913 23.978 1.00 98.75 155 LEU A N 1
ATOM 1225 C CA . LEU A 1 155 ? -23.064 4.217 23.327 1.00 98.75 155 LEU A CA 1
ATOM 1226 C C . LEU A 1 155 ? -21.668 4.837 23.205 1.00 98.75 155 LEU A C 1
ATOM 1228 O O . LEU A 1 155 ? -20.977 4.986 24.221 1.00 98.75 155 LEU A O 1
ATOM 1232 N N . ASN A 1 156 ? -21.321 5.265 21.997 1.00 98.62 156 ASN A N 1
ATOM 1233 C CA . ASN A 1 156 ? -20.142 6.068 21.717 1.00 98.62 156 ASN A CA 1
ATOM 1234 C C . ASN A 1 156 ? -20.202 7.430 22.429 1.00 98.62 156 ASN A C 1
ATOM 1236 O O . ASN A 1 156 ? -21.250 8.055 22.521 1.00 98.62 156 ASN A O 1
ATOM 1240 N N . GLU A 1 157 ? -19.078 7.922 22.931 1.00 97.94 157 GLU A N 1
ATOM 1241 C CA . GLU A 1 157 ? -18.837 9.321 23.303 1.00 97.94 157 GLU A CA 1
ATOM 1242 C C . GLU A 1 157 ? -19.962 10.093 24.052 1.00 97.94 157 GLU A C 1
ATOM 1244 O O . GLU A 1 157 ? -20.320 11.202 23.648 1.00 97.94 157 GLU A O 1
ATOM 1249 N N . PRO A 1 158 ? -20.498 9.617 25.199 1.00 98.25 158 PRO A N 1
ATOM 1250 C CA . PRO A 1 158 ? -21.485 10.382 25.967 1.00 98.25 158 PRO A CA 1
ATOM 1251 C C . PRO A 1 158 ? -20.963 11.776 26.368 1.00 98.25 158 PRO A C 1
ATOM 1253 O O . PRO A 1 158 ? -19.892 11.903 26.971 1.00 98.25 158 PRO A O 1
ATOM 1256 N N . HIS A 1 159 ? -21.713 12.840 26.066 1.00 97.50 159 HIS A N 1
ATOM 1257 C CA . HIS A 1 159 ? -21.325 14.224 26.372 1.00 97.50 159 HIS A CA 1
ATOM 1258 C C . HIS A 1 159 ? -22.534 15.155 26.606 1.00 97.50 159 HIS A C 1
ATOM 1260 O O . HIS A 1 159 ? -23.693 14.752 26.489 1.00 97.50 159 HIS A O 1
ATOM 1266 N N . ASP A 1 160 ? -22.259 16.413 26.967 1.00 96.44 160 ASP A N 1
ATOM 1267 C CA . ASP A 1 160 ? -23.236 17.471 27.272 1.00 96.44 160 ASP A CA 1
ATOM 1268 C C . ASP A 1 160 ? -24.348 17.056 28.248 1.00 96.44 160 ASP A C 1
ATOM 1270 O O . ASP A 1 160 ? -24.097 16.960 29.449 1.00 96.44 160 ASP A O 1
ATOM 1274 N N . LYS A 1 161 ? -25.589 16.842 27.776 1.00 96.75 161 LYS A N 1
ATOM 1275 C CA . LYS A 1 161 ? -26.718 16.460 28.647 1.00 96.75 161 LYS A CA 1
ATOM 1276 C C . LYS A 1 161 ? -26.570 15.056 29.228 1.00 96.75 161 LYS A C 1
ATOM 1278 O O . LYS A 1 161 ? -27.248 14.747 30.204 1.00 96.75 161 LYS A O 1
ATOM 1283 N N . LEU A 1 162 ? -25.672 14.240 28.681 1.00 96.88 162 LEU A N 1
ATOM 1284 C CA . LEU A 1 162 ? -25.207 13.000 29.294 1.00 96.88 162 LEU A CA 1
ATOM 1285 C C . LEU A 1 162 ? -23.962 13.262 30.147 1.00 96.88 162 LEU A C 1
ATOM 1287 O O . LEU A 1 162 ? -22.882 12.728 29.896 1.00 96.88 162 LEU A O 1
ATOM 1291 N N . ASP A 1 163 ? -24.115 14.100 31.172 1.00 96.44 163 ASP A N 1
ATOM 1292 C CA . ASP A 1 163 ? -23.085 14.270 32.194 1.00 96.44 163 ASP A CA 1
ATOM 1293 C C . ASP A 1 163 ? -22.891 12.986 33.024 1.00 96.44 163 ASP A C 1
ATOM 1295 O O . ASP A 1 163 ? -23.632 12.009 32.897 1.00 96.44 163 ASP A O 1
ATOM 1299 N N . ALA A 1 164 ? -21.873 12.958 33.891 1.00 97.50 164 ALA A N 1
ATOM 1300 C CA . ALA A 1 164 ? -21.536 11.747 34.640 1.00 97.50 164 ALA A CA 1
ATOM 1301 C C . ALA A 1 164 ? -22.695 11.239 35.518 1.00 97.50 164 ALA A C 1
ATOM 1303 O O . ALA A 1 164 ? -22.874 10.030 35.657 1.00 97.50 164 ALA A O 1
ATOM 1304 N N . ALA A 1 165 ? -23.491 12.128 36.119 1.00 98.19 165 ALA A N 1
ATOM 1305 C CA . ALA A 1 165 ? -24.615 11.718 36.958 1.00 98.19 165 ALA A CA 1
ATOM 1306 C C . ALA A 1 165 ? -25.739 11.101 36.116 1.00 98.19 165 ALA A C 1
ATOM 1308 O O . ALA A 1 165 ? -26.255 10.036 36.459 1.00 98.19 165 ALA A O 1
ATOM 1309 N N . THR A 1 166 ? -26.070 11.745 34.999 1.00 98.12 166 THR A N 1
ATOM 1310 C CA . THR A 1 166 ? -27.124 11.319 34.077 1.00 98.12 166 THR A CA 1
ATOM 1311 C C . THR A 1 166 ? -26.751 10.012 33.388 1.00 98.12 166 THR A C 1
ATOM 1313 O O . THR A 1 166 ? -27.547 9.073 33.378 1.00 98.12 166 THR A O 1
ATOM 1316 N N . TRP A 1 167 ? -25.515 9.897 32.896 1.00 98.31 167 TRP A N 1
ATOM 1317 C CA . TRP A 1 167 ? -25.024 8.681 32.253 1.00 98.31 167 TRP A CA 1
ATOM 1318 C C . TRP A 1 167 ? -25.042 7.482 33.206 1.00 98.31 167 TRP A C 1
ATOM 1320 O O . TRP A 1 167 ? -25.621 6.449 32.874 1.00 98.31 167 TRP A O 1
ATOM 1330 N N . ASN A 1 168 ? -24.525 7.644 34.431 1.00 98.44 168 ASN A N 1
ATOM 1331 C CA . ASN A 1 168 ? -24.533 6.590 35.455 1.00 98.44 168 ASN A CA 1
ATOM 1332 C C . ASN A 1 168 ? -25.943 6.174 35.917 1.00 98.44 168 ASN A C 1
ATOM 1334 O O . ASN A 1 168 ? -26.093 5.106 36.507 1.00 98.44 168 ASN A O 1
ATOM 1338 N N . ALA A 1 169 ? -26.971 6.996 35.687 1.00 98.12 169 ALA A N 1
ATOM 1339 C CA . ALA A 1 169 ? -28.363 6.628 35.944 1.00 98.12 169 ALA A CA 1
ATOM 1340 C C . ALA A 1 169 ? -29.021 5.923 34.743 1.00 98.12 169 ALA A C 1
ATOM 1342 O O . ALA A 1 169 ? -29.916 5.095 34.931 1.00 98.12 169 ALA A O 1
ATOM 1343 N N . LEU A 1 170 ? -28.588 6.251 33.522 1.00 98.38 170 LEU A N 1
ATOM 1344 C CA . LEU A 1 170 ? -29.179 5.787 32.269 1.00 98.38 170 LEU A CA 1
ATOM 1345 C C . LEU A 1 170 ? -28.607 4.437 31.825 1.00 98.38 170 LEU A C 1
ATOM 1347 O O . LEU A 1 170 ? -29.371 3.484 31.649 1.00 98.38 170 LEU A O 1
ATOM 1351 N N . PHE A 1 171 ? -27.283 4.319 31.665 1.00 98.31 171 PHE A N 1
ATOM 1352 C CA . PHE A 1 171 ? -26.683 3.126 31.052 1.00 98.31 171 PHE A CA 1
ATOM 1353 C C . PHE A 1 171 ? -27.010 1.811 31.787 1.00 98.31 171 PHE A C 1
ATOM 1355 O O . PHE A 1 171 ? -27.180 0.803 31.099 1.00 98.31 171 PHE A O 1
ATOM 1362 N N . PRO A 1 172 ? -27.174 1.752 33.133 1.00 98.50 172 PRO A N 1
ATOM 1363 C CA . PRO A 1 172 ? -27.536 0.501 33.800 1.00 98.50 172 PRO A CA 1
ATOM 1364 C C . PRO A 1 172 ? -28.903 -0.049 33.371 1.00 98.50 172 PRO A C 1
ATOM 1366 O O . PRO A 1 172 ? -29.107 -1.261 33.394 1.00 98.50 172 PRO A O 1
ATOM 1369 N N . LYS A 1 173 ? -29.837 0.815 32.949 1.00 98.44 173 LYS A N 1
ATOM 1370 C CA . LYS A 1 173 ? -31.155 0.400 32.440 1.00 98.44 173 LYS A CA 1
ATOM 1371 C C . LYS A 1 173 ? -31.044 -0.236 31.053 1.00 98.44 173 LYS A C 1
ATOM 1373 O O . LYS A 1 173 ? -31.664 -1.265 30.782 1.00 98.44 173 LYS A O 1
ATOM 1378 N N . VAL A 1 174 ? -30.199 0.339 30.198 1.00 98.69 174 VAL A N 1
ATOM 1379 C CA . VAL A 1 174 ? -29.882 -0.223 28.878 1.00 98.69 174 VAL A CA 1
ATOM 1380 C C . VAL A 1 174 ? -29.130 -1.546 29.036 1.00 98.69 174 VAL A C 1
ATOM 1382 O O . VAL A 1 174 ? -29.498 -2.545 28.422 1.00 98.69 174 VAL A O 1
ATOM 1385 N N . LEU A 1 175 ? -28.155 -1.606 29.948 1.00 98.88 175 LEU A N 1
ATOM 1386 C CA . LEU A 1 175 ? -27.450 -2.840 30.290 1.00 98.88 175 LEU A CA 1
ATOM 1387 C C . LEU A 1 175 ? -28.415 -3.927 30.783 1.00 98.88 175 LEU A C 1
ATOM 1389 O O . LEU A 1 175 ? -28.317 -5.067 30.339 1.00 98.88 175 LEU A O 1
ATOM 1393 N N . ALA A 1 176 ? -29.378 -3.595 31.648 1.00 98.69 176 ALA A N 1
ATOM 1394 C CA . ALA A 1 176 ? -30.395 -4.548 32.097 1.00 98.69 176 ALA A CA 1
ATOM 1395 C C . ALA A 1 176 ? -31.232 -5.103 30.928 1.00 98.69 176 ALA A C 1
ATOM 1397 O O . ALA A 1 176 ? -31.551 -6.292 30.912 1.00 98.69 176 ALA A O 1
ATOM 1398 N N . THR A 1 177 ? -31.522 -4.270 29.925 1.00 98.75 177 THR A N 1
ATOM 1399 C CA . THR A 1 177 ? -32.215 -4.683 28.694 1.00 98.75 177 THR A CA 1
ATOM 1400 C C . THR A 1 177 ? -31.384 -5.687 27.895 1.00 98.75 177 THR A C 1
ATOM 1402 O O . THR A 1 177 ? -31.905 -6.722 27.489 1.00 98.75 177 THR A O 1
ATOM 1405 N N . ILE A 1 178 ? -30.078 -5.443 27.739 1.00 98.88 178 ILE A N 1
ATOM 1406 C CA . ILE A 1 178 ? -29.153 -6.393 27.100 1.00 98.88 178 ILE A CA 1
ATOM 1407 C C . ILE A 1 178 ? -29.096 -7.706 27.894 1.00 98.88 178 ILE A C 1
ATOM 1409 O O . ILE A 1 178 ? -29.205 -8.793 27.325 1.00 98.88 178 ILE A O 1
ATOM 1413 N N . ARG A 1 179 ? -28.950 -7.627 29.222 1.00 98.69 179 ARG A N 1
ATOM 1414 C CA . ARG A 1 179 ? -28.801 -8.794 30.109 1.00 98.69 179 ARG A CA 1
ATOM 1415 C C . ARG A 1 179 ? -30.028 -9.701 30.142 1.00 98.69 179 ARG A C 1
ATOM 1417 O O . ARG A 1 179 ? -29.869 -10.876 30.462 1.00 98.69 179 ARG A O 1
ATOM 1424 N N . ALA A 1 180 ? -31.210 -9.200 29.777 1.00 98.50 180 ALA A N 1
ATOM 1425 C CA . ALA A 1 180 ? -32.428 -10.003 29.685 1.00 98.50 180 ALA A CA 1
ATOM 1426 C C . ALA A 1 180 ? -32.307 -11.160 28.674 1.00 98.50 180 ALA A C 1
ATOM 1428 O O . ALA A 1 180 ? -32.861 -12.231 28.911 1.00 98.50 180 ALA A O 1
ATOM 1429 N N . THR A 1 181 ? -31.558 -10.965 27.584 1.00 98.44 181 THR A N 1
ATOM 1430 C CA . THR A 1 181 ? -31.303 -11.993 26.555 1.00 98.44 181 THR A CA 1
ATOM 1431 C C . THR A 1 181 ? -29.839 -12.433 26.497 1.00 98.44 181 THR A C 1
ATOM 1433 O O . THR A 1 181 ? -29.540 -13.525 26.030 1.00 98.44 181 THR A O 1
ATOM 1436 N N . ASN A 1 182 ? -28.912 -11.618 27.011 1.00 98.56 182 ASN A N 1
ATOM 1437 C CA . ASN A 1 182 ? -27.468 -11.843 26.936 1.00 98.56 182 ASN A CA 1
ATOM 1438 C C . ASN A 1 182 ? -26.806 -11.779 28.326 1.00 98.56 182 ASN A C 1
ATOM 1440 O O . ASN A 1 182 ? -26.029 -10.855 28.605 1.00 98.56 182 ASN A O 1
ATOM 1444 N N . PRO A 1 183 ? -27.078 -12.748 29.219 1.00 97.94 183 PRO A N 1
ATOM 1445 C CA . PRO A 1 183 ? -26.639 -12.690 30.615 1.00 97.94 183 PRO A CA 1
ATOM 1446 C C . PRO A 1 183 ? -25.114 -12.735 30.791 1.00 97.94 183 PRO A C 1
ATOM 1448 O O . PRO A 1 183 ? -24.612 -12.260 31.804 1.00 97.94 183 PRO A O 1
ATOM 1451 N N . GLN A 1 184 ? -24.376 -13.293 29.822 1.00 97.88 184 GLN A N 1
ATOM 1452 C CA . GLN A 1 184 ? -22.922 -13.495 29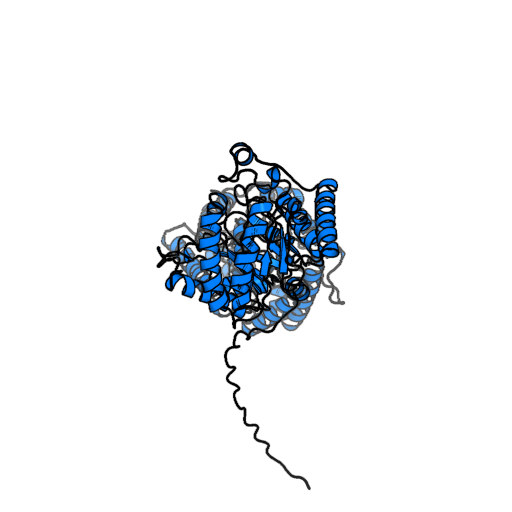.910 1.00 97.88 184 GLN A CA 1
ATOM 1453 C C . GLN A 1 184 ? -22.134 -12.925 28.719 1.00 97.88 184 GLN A C 1
ATOM 1455 O O . GLN A 1 184 ? -20.939 -13.184 28.591 1.00 97.88 184 GLN A O 1
ATOM 1460 N N . ARG A 1 185 ? -22.780 -12.187 27.803 1.00 98.50 185 ARG A N 1
ATOM 1461 C CA . ARG A 1 185 ? -22.065 -11.533 26.695 1.00 98.50 185 ARG A CA 1
ATOM 1462 C C . ARG A 1 185 ? -21.305 -10.331 27.237 1.00 98.50 185 ARG A C 1
ATOM 1464 O O . ARG A 1 185 ? -21.878 -9.536 27.981 1.00 98.50 185 ARG A O 1
ATOM 1471 N N . ASN A 1 186 ? -20.047 -10.172 26.848 1.00 98.75 186 ASN A N 1
ATOM 1472 C CA . ASN A 1 186 ? -19.290 -8.990 27.239 1.00 98.75 186 ASN A CA 1
ATOM 1473 C C . ASN A 1 186 ? -19.893 -7.728 26.607 1.00 98.75 186 ASN A C 1
ATOM 1475 O O . ASN A 1 186 ? -20.278 -7.733 25.437 1.00 98.75 186 ASN A O 1
ATOM 1479 N N . VAL A 1 187 ? -20.007 -6.672 27.410 1.00 98.94 187 VAL A N 1
ATOM 1480 C CA . VAL A 1 187 ? -20.547 -5.367 27.011 1.00 98.94 187 VAL A CA 1
ATOM 1481 C C . VAL A 1 187 ? -19.511 -4.294 27.329 1.00 98.94 187 VAL A C 1
ATOM 1483 O O . VAL A 1 187 ? -18.921 -4.293 28.410 1.00 98.94 187 VAL A O 1
ATOM 1486 N N . ILE A 1 188 ? -19.282 -3.397 26.381 1.00 98.94 188 ILE A N 1
ATOM 1487 C CA . ILE A 1 188 ? -18.366 -2.271 26.483 1.00 98.94 188 ILE A CA 1
ATOM 1488 C C . ILE A 1 188 ? -19.145 -1.032 26.928 1.00 98.94 188 ILE A C 1
ATOM 1490 O O . ILE A 1 188 ? -20.250 -0.762 26.449 1.00 98.94 188 ILE A O 1
ATOM 1494 N N . VAL A 1 189 ? -18.571 -0.282 27.866 1.00 98.69 189 VAL A N 1
ATOM 1495 C CA . VAL A 1 189 ? -19.129 0.985 28.346 1.00 98.69 189 VAL A CA 1
ATOM 1496 C C . VAL A 1 189 ? -18.008 1.954 28.717 1.00 98.69 189 VAL A C 1
ATOM 1498 O O . VAL A 1 189 ? -17.040 1.584 29.383 1.00 98.69 189 VAL A O 1
ATOM 1501 N N . GLY A 1 190 ? -18.129 3.203 28.278 1.00 98.19 190 GLY A N 1
ATOM 1502 C CA . GLY A 1 190 ? -17.157 4.256 28.557 1.00 98.19 190 GLY A CA 1
ATOM 1503 C C . GLY A 1 190 ? -17.674 5.327 29.516 1.00 98.19 190 GLY A C 1
ATOM 1504 O O . GLY A 1 190 ? -18.849 5.353 29.901 1.00 98.19 190 GLY A O 1
ATOM 1505 N N . GLY A 1 191 ? -16.763 6.219 29.907 1.00 97.69 191 GLY A N 1
ATOM 1506 C CA . GLY A 1 191 ? -17.079 7.448 30.637 1.00 97.69 191 GLY A CA 1
ATOM 1507 C C . GLY A 1 191 ? -17.678 8.533 29.735 1.00 97.69 191 GLY A C 1
ATOM 1508 O O . GLY A 1 191 ? -17.941 8.307 28.555 1.00 97.69 191 GLY A O 1
ATOM 1509 N N . THR A 1 192 ? -17.878 9.726 30.289 1.00 98.00 192 THR A N 1
ATOM 1510 C CA . THR A 1 192 ? -18.414 10.888 29.562 1.00 98.00 192 THR A CA 1
ATOM 1511 C C . THR A 1 192 ? -17.301 11.761 28.965 1.00 98.00 192 THR A C 1
ATOM 1513 O O . THR A 1 192 ? -16.121 11.417 29.061 1.00 98.00 192 THR A O 1
ATOM 1516 N N . GLN A 1 193 ? -17.663 12.905 28.373 1.00 97.25 193 GLN A N 1
ATOM 1517 C CA . GLN A 1 193 ? -16.754 13.825 27.675 1.00 97.25 193 GLN A CA 1
ATOM 1518 C C . GLN A 1 193 ? -16.035 13.122 26.524 1.00 97.25 193 GLN A C 1
ATOM 1520 O O . GLN A 1 193 ? -14.810 13.023 26.528 1.00 97.25 193 GLN A O 1
ATOM 1525 N N . TRP A 1 194 ? -16.813 12.599 25.574 1.00 98.06 194 TRP A N 1
ATOM 1526 C CA . TRP A 1 194 ? -16.293 11.877 24.409 1.00 98.06 194 TRP A CA 1
ATOM 1527 C C . TRP A 1 194 ? -15.400 10.688 24.799 1.00 98.06 194 TRP A C 1
ATOM 1529 O O . TRP A 1 194 ? -14.273 10.549 24.339 1.00 98.06 194 TRP A O 1
ATOM 1539 N N . ASN A 1 195 ? -15.884 9.877 25.751 1.00 98.44 195 ASN A N 1
ATOM 1540 C CA . ASN A 1 195 ? -15.142 8.762 26.353 1.00 98.44 195 ASN A CA 1
ATOM 1541 C C . ASN A 1 195 ? -13.716 9.135 26.801 1.00 98.44 195 ASN A C 1
ATOM 1543 O O . ASN A 1 195 ? -12.778 8.347 26.675 1.00 98.44 195 ASN A O 1
ATOM 1547 N N . SER A 1 196 ? -13.530 10.334 27.358 1.00 98.19 196 SER A N 1
ATOM 1548 C CA . SER A 1 196 ? -12.221 10.756 27.847 1.00 98.19 196 SER A CA 1
ATOM 1549 C C . SER A 1 196 ? -11.705 9.822 28.943 1.00 98.19 196 SER A C 1
ATOM 1551 O O . SER A 1 196 ? -12.401 9.532 29.918 1.00 98.19 196 SER A O 1
ATOM 1553 N N . ARG A 1 197 ? -10.420 9.452 28.874 1.00 98.12 197 ARG A N 1
ATOM 1554 C CA . ARG A 1 197 ? -9.730 8.722 29.959 1.00 98.12 197 ARG A CA 1
ATOM 1555 C C . ARG A 1 197 ? -9.913 9.379 31.335 1.00 98.12 197 ARG A C 1
ATOM 1557 O O . ARG A 1 197 ? -9.942 8.699 32.358 1.00 98.12 197 ARG A O 1
ATOM 1564 N N . ASN A 1 198 ? -10.062 10.706 31.364 1.00 97.69 198 ASN A N 1
ATOM 1565 C CA . ASN A 1 198 ? -10.137 11.495 32.592 1.00 97.69 198 ASN A CA 1
ATOM 1566 C C . ASN A 1 198 ? -11.463 11.320 33.348 1.00 97.69 198 ASN A C 1
ATOM 1568 O O . ASN A 1 198 ? -11.533 11.682 34.525 1.00 97.69 198 ASN A O 1
ATOM 1572 N N . THR A 1 199 ? -12.493 10.763 32.702 1.00 98.00 199 THR A N 1
ATOM 1573 C CA . THR A 1 199 ? -13.817 10.525 33.298 1.00 98.00 199 THR A CA 1
ATOM 1574 C C . THR A 1 199 ? -14.033 9.067 33.711 1.00 98.00 199 THR A C 1
ATOM 1576 O O . THR A 1 199 ? -15.055 8.759 34.322 1.00 98.00 199 THR A O 1
ATOM 1579 N N . LEU A 1 200 ? -13.060 8.166 33.491 1.00 98.06 200 LEU A N 1
ATOM 1580 C CA . LEU A 1 200 ? -13.132 6.774 33.971 1.00 98.06 200 LEU A CA 1
ATOM 1581 C C . LEU A 1 200 ? -13.350 6.695 35.488 1.00 98.06 200 LEU A C 1
ATOM 1583 O O . LEU A 1 200 ? -14.116 5.868 35.974 1.00 98.06 200 LEU A O 1
ATOM 1587 N N . LYS A 1 201 ? -12.733 7.603 36.251 1.00 97.06 201 LYS A N 1
ATOM 1588 C CA . LYS A 1 201 ? -12.920 7.717 37.709 1.00 97.06 201 LYS A CA 1
ATOM 1589 C C . LYS A 1 201 ? -14.370 8.006 38.129 1.00 97.06 201 LYS A C 1
ATOM 1591 O O . LYS A 1 201 ? -14.731 7.716 39.265 1.00 97.06 201 LYS A O 1
ATOM 1596 N N . ASP A 1 202 ? -15.173 8.579 37.233 1.00 97.81 202 ASP A N 1
ATOM 1597 C CA . ASP A 1 202 ? -16.563 8.955 37.488 1.00 97.81 202 ASP A CA 1
ATOM 1598 C C . ASP A 1 202 ? -17.547 7.860 37.029 1.00 97.81 202 ASP A C 1
ATOM 1600 O O . ASP A 1 202 ? -18.740 7.940 37.333 1.00 97.81 202 ASP A O 1
ATOM 1604 N N . LEU A 1 203 ? -17.071 6.830 36.317 1.00 97.12 203 LEU A N 1
ATOM 1605 C CA . LEU A 1 203 ? -17.877 5.724 35.799 1.00 97.12 203 LEU A CA 1
ATOM 1606 C C . LEU A 1 203 ? -18.224 4.717 36.908 1.00 97.12 203 LEU A C 1
ATOM 1608 O O . LEU A 1 203 ? -17.344 4.138 37.545 1.00 97.12 203 LEU A O 1
ATOM 1612 N N . LYS A 1 204 ? -19.520 4.470 37.127 1.00 97.75 204 LYS A N 1
ATOM 1613 C CA . LYS A 1 204 ? -20.041 3.608 38.202 1.00 97.75 204 LYS A CA 1
ATOM 1614 C C . LYS A 1 204 ? -20.565 2.288 37.654 1.00 97.75 204 LYS A C 1
ATOM 1616 O O . LYS A 1 204 ? -21.765 2.111 37.458 1.00 97.75 204 LYS A O 1
ATOM 1621 N N . LEU A 1 205 ? -19.659 1.348 37.415 1.00 97.38 205 LEU A N 1
ATOM 1622 C CA . LEU A 1 205 ? -20.014 0.025 36.901 1.00 97.38 205 LEU A CA 1
ATOM 1623 C C . LEU A 1 205 ? -20.679 -0.845 37.982 1.00 97.38 205 LEU A C 1
ATOM 1625 O O . LEU A 1 205 ? -20.210 -0.843 39.121 1.00 97.38 205 LEU A O 1
ATOM 1629 N N . PRO A 1 206 ? -21.710 -1.646 37.648 1.00 95.81 206 PRO A N 1
ATOM 1630 C CA . PRO A 1 206 ? -22.278 -2.616 38.580 1.00 95.81 206 PRO A CA 1
ATOM 1631 C C . PRO A 1 206 ? -21.211 -3.585 39.108 1.00 95.81 206 PRO A C 1
ATOM 1633 O O . PRO A 1 206 ? -20.548 -4.274 38.331 1.00 95.81 206 PRO A O 1
ATOM 1636 N N . GLU A 1 207 ? -21.052 -3.669 40.431 1.00 93.50 207 GLU A N 1
ATOM 1637 C CA . GLU A 1 207 ? -19.990 -4.473 41.062 1.00 93.50 207 GLU A CA 1
ATOM 1638 C C . GLU A 1 207 ? -20.074 -5.961 40.683 1.00 93.50 207 GLU A C 1
ATOM 1640 O O . GLU A 1 207 ? -19.058 -6.595 40.396 1.00 93.50 207 GLU A O 1
ATOM 1645 N N . ASN A 1 208 ? -21.297 -6.495 40.610 1.00 94.56 208 ASN A N 1
ATOM 1646 C CA . ASN A 1 208 ? -21.554 -7.916 40.365 1.00 94.56 208 ASN A CA 1
ATOM 1647 C C . ASN A 1 208 ? -21.532 -8.313 38.881 1.00 94.56 208 ASN A C 1
ATOM 1649 O O . ASN A 1 208 ? -21.463 -9.503 38.582 1.00 94.56 208 ASN A O 1
ATOM 1653 N N . ASP A 1 209 ? -21.585 -7.357 37.948 1.00 97.75 209 ASP A N 1
ATOM 1654 C CA . ASP A 1 209 ? -21.479 -7.674 36.522 1.00 97.75 209 ASP A CA 1
ATOM 1655 C C . ASP A 1 209 ? -20.002 -7.719 36.125 1.00 97.75 209 ASP A C 1
ATOM 1657 O O . ASP A 1 209 ? -19.298 -6.706 36.124 1.00 97.75 209 ASP A O 1
ATOM 1661 N N . ARG A 1 210 ? -19.505 -8.924 35.842 1.00 96.69 210 ARG A N 1
ATOM 1662 C CA . ARG A 1 210 ? -18.109 -9.188 35.464 1.00 96.69 210 ARG A CA 1
ATOM 1663 C C . ARG A 1 210 ? -17.905 -9.345 33.956 1.00 96.69 210 ARG A C 1
ATOM 1665 O O . ARG A 1 210 ? -16.769 -9.520 33.535 1.00 96.69 210 ARG A O 1
ATOM 1672 N N . HIS A 1 211 ? -18.961 -9.184 33.162 1.00 98.44 211 HIS A N 1
ATOM 1673 C CA . HIS A 1 211 ? -18.928 -9.203 31.699 1.00 98.44 211 HIS A CA 1
ATOM 1674 C C . HIS A 1 211 ? -18.927 -7.777 31.128 1.00 98.44 211 HIS A C 1
ATOM 1676 O O . HIS A 1 211 ? -19.671 -7.460 30.196 1.00 98.44 211 HIS A O 1
ATOM 1682 N N . LEU A 1 212 ? -18.123 -6.899 31.737 1.00 98.75 212 LEU A N 1
ATOM 1683 C CA . LEU A 1 212 ? -18.000 -5.489 31.371 1.00 98.75 212 LEU A CA 1
ATOM 1684 C C . LEU A 1 212 ? -16.553 -5.142 31.034 1.00 98.75 212 LEU A C 1
ATOM 1686 O O . LEU A 1 212 ? -15.650 -5.405 31.832 1.00 98.75 212 LEU A O 1
ATOM 1690 N N . ILE A 1 213 ? -16.374 -4.507 29.880 1.00 98.88 213 ILE A N 1
ATOM 1691 C CA . ILE A 1 213 ? -15.111 -3.950 29.390 1.00 98.88 213 ILE A CA 1
ATOM 1692 C C . ILE A 1 213 ? -15.254 -2.427 29.431 1.00 98.88 213 ILE A C 1
ATOM 1694 O O . ILE A 1 213 ? -16.256 -1.884 28.966 1.00 98.88 213 ILE A O 1
ATOM 1698 N N . ALA A 1 214 ? -14.289 -1.726 30.017 1.00 98.81 214 ALA A N 1
ATOM 1699 C CA . ALA A 1 214 ? -14.312 -0.267 30.042 1.00 98.81 214 ALA A CA 1
ATOM 1700 C C . ALA A 1 214 ? -13.609 0.293 28.801 1.00 98.81 214 ALA A C 1
ATOM 1702 O O . ALA A 1 214 ? -12.595 -0.261 28.372 1.00 98.81 214 ALA A O 1
ATOM 1703 N N . THR A 1 215 ? -14.121 1.387 28.233 1.00 98.88 215 THR A N 1
ATOM 1704 C CA . THR A 1 215 ? -13.486 2.038 27.079 1.00 98.88 215 THR A CA 1
ATOM 1705 C C . THR A 1 215 ? -13.167 3.512 27.295 1.00 98.88 215 THR A C 1
ATOM 1707 O O . THR A 1 215 ? -13.826 4.202 28.078 1.00 98.88 215 THR A O 1
ATOM 1710 N N . PHE A 1 216 ? -12.123 3.971 26.606 1.00 98.88 216 PHE A N 1
ATOM 1711 C CA . PHE A 1 216 ? -11.764 5.375 26.457 1.00 98.88 216 PHE A CA 1
ATOM 1712 C C . PHE A 1 216 ? -11.256 5.646 25.035 1.00 98.88 216 PHE A C 1
ATOM 1714 O O . PHE A 1 216 ? -10.780 4.724 24.370 1.00 98.88 216 PHE A O 1
ATOM 1721 N N . HIS A 1 217 ? -11.322 6.903 24.593 1.00 98.81 217 HIS A N 1
ATOM 1722 C CA . HIS A 1 217 ? -10.768 7.378 23.320 1.00 98.81 217 HIS A CA 1
ATOM 1723 C C . HIS A 1 217 ? -9.547 8.272 23.557 1.00 98.81 217 HIS A C 1
ATOM 1725 O O . HIS A 1 217 ? -9.476 8.997 24.559 1.00 98.81 217 HIS A O 1
ATOM 1731 N N . TYR A 1 218 ? -8.566 8.221 22.651 1.00 98.75 218 TYR A N 1
ATOM 1732 C CA . TYR A 1 218 ? -7.323 8.983 22.785 1.00 98.75 218 TYR A CA 1
ATOM 1733 C C . TYR A 1 218 ? -6.960 9.749 21.512 1.00 98.75 218 TYR A C 1
ATOM 1735 O O . TYR A 1 218 ? -6.495 9.182 20.526 1.00 98.75 218 TYR A O 1
ATOM 1743 N N . TYR A 1 219 ? -7.107 11.072 21.584 1.00 98.31 219 TYR A N 1
ATOM 1744 C CA . TYR A 1 219 ? -6.774 12.008 20.507 1.00 98.31 219 TYR A CA 1
ATOM 1745 C C . TYR A 1 219 ? -5.831 13.130 20.965 1.00 98.31 219 TYR A C 1
ATOM 1747 O O . TYR A 1 219 ? -5.697 14.147 20.284 1.00 98.31 219 TYR A O 1
ATOM 1755 N N . ASP A 1 220 ? -5.159 12.965 22.106 1.00 97.62 220 ASP A N 1
ATOM 1756 C CA . ASP A 1 220 ? -4.245 13.977 22.634 1.00 97.62 220 ASP A CA 1
ATOM 1757 C C . ASP A 1 220 ? -2.887 13.965 21.884 1.00 97.62 220 ASP A C 1
ATOM 1759 O O . ASP A 1 220 ? -2.320 12.900 21.626 1.00 97.62 220 ASP A O 1
ATOM 1763 N N . PRO A 1 221 ? -2.306 15.138 21.550 1.00 97.88 221 PRO A N 1
ATOM 1764 C CA . PRO A 1 221 ? -2.900 16.473 21.635 1.00 97.88 221 PRO A CA 1
ATOM 1765 C C . PRO A 1 221 ? -3.920 16.717 20.512 1.00 97.88 221 PRO A C 1
ATOM 1767 O O . PRO A 1 221 ? -3.588 16.576 19.334 1.00 97.88 221 PRO A O 1
ATOM 1770 N N . PHE A 1 222 ? -5.119 17.192 20.860 1.00 97.38 222 PHE A N 1
ATOM 1771 C CA . PHE A 1 222 ? -6.208 17.392 19.892 1.00 97.38 222 PHE A CA 1
ATOM 1772 C C . PHE A 1 222 ? -5.837 18.348 18.746 1.00 97.38 222 PHE A C 1
ATOM 1774 O O . PHE A 1 222 ? -6.117 18.085 17.579 1.00 97.38 222 PHE A O 1
ATOM 1781 N N . ASN A 1 223 ? -5.092 19.415 19.057 1.00 97.94 223 ASN A N 1
ATOM 1782 C CA . ASN A 1 223 ? -4.580 20.354 18.054 1.00 97.94 223 ASN A CA 1
ATOM 1783 C C . ASN A 1 223 ? -3.692 19.677 17.003 1.00 97.94 223 ASN A C 1
ATOM 1785 O O . ASN A 1 223 ? -3.635 20.151 15.878 1.00 97.94 223 ASN A O 1
ATOM 1789 N N . PHE A 1 224 ? -2.984 18.600 17.354 1.00 98.25 224 PHE A N 1
ATOM 1790 C CA . PHE A 1 224 ? -2.187 17.830 16.403 1.00 98.25 224 PHE A CA 1
ATOM 1791 C C . PHE A 1 224 ? -3.059 16.838 15.624 1.00 98.25 224 PHE A C 1
ATOM 1793 O O . PHE A 1 224 ? -2.995 16.819 14.393 1.00 98.25 224 PHE A O 1
ATOM 1800 N N . THR A 1 225 ? -3.866 16.037 16.327 1.00 98.00 225 THR A N 1
ATOM 1801 C CA . THR A 1 225 ? -4.628 14.928 15.730 1.00 98.00 225 THR A CA 1
ATOM 1802 C C . THR A 1 225 ? -5.763 15.398 14.825 1.00 98.00 225 THR A C 1
ATOM 1804 O O . THR A 1 225 ? -6.099 14.682 13.889 1.00 98.00 225 THR A O 1
ATOM 1807 N N . HIS A 1 226 ? -6.309 16.598 15.051 1.00 97.94 226 HIS A N 1
ATOM 1808 C CA . HIS A 1 226 ? -7.471 17.133 14.330 1.00 97.94 226 HIS A CA 1
ATOM 1809 C C . HIS A 1 226 ? -7.194 18.419 13.541 1.00 97.94 226 HIS A C 1
ATOM 1811 O O . HIS A 1 226 ? -8.130 19.040 13.035 1.00 97.94 226 HIS A O 1
ATOM 1817 N N . GLN A 1 227 ? -5.932 18.839 13.402 1.00 97.88 227 GLN A N 1
ATOM 1818 C CA . GLN A 1 227 ? -5.594 20.039 12.628 1.00 97.88 227 GLN A CA 1
ATOM 1819 C C . GLN A 1 227 ? -6.229 20.006 11.230 1.00 97.88 227 GLN A C 1
ATOM 1821 O O . GLN A 1 227 ? -6.003 19.088 10.444 1.00 97.88 227 GLN A O 1
ATOM 1826 N N . GLY A 1 228 ? -7.042 21.011 10.910 1.00 96.25 228 GLY A N 1
ATOM 1827 C CA . GLY A 1 228 ? -7.706 21.103 9.611 1.00 96.25 228 GLY A CA 1
ATOM 1828 C C . GLY A 1 228 ? -8.944 20.233 9.407 1.00 96.25 228 GLY A C 1
ATOM 1829 O O . GLY A 1 228 ? -9.468 20.238 8.291 1.00 96.25 228 GLY A O 1
ATOM 1830 N N . ALA A 1 229 ? -9.436 19.532 10.430 1.00 95.06 229 ALA A N 1
ATOM 1831 C CA . ALA A 1 229 ? -10.720 18.837 10.373 1.00 95.06 229 ALA A CA 1
ATOM 1832 C C . ALA A 1 229 ? -11.864 19.845 10.182 1.00 95.06 229 ALA A C 1
ATOM 1834 O O . ALA A 1 229 ? -12.002 20.795 10.952 1.00 95.06 229 ALA A O 1
ATOM 1835 N N . SER A 1 230 ? -12.688 19.655 9.149 1.00 93.69 230 SER A N 1
ATOM 1836 C CA . SER A 1 230 ? -13.748 20.611 8.783 1.00 93.69 230 SER A CA 1
ATOM 1837 C C . SER A 1 230 ? -14.945 20.594 9.731 1.00 93.69 230 SER A C 1
ATOM 1839 O O . SER A 1 230 ? -15.750 21.520 9.719 1.00 93.69 230 SER A O 1
ATOM 1841 N N . TRP A 1 231 ? -15.080 19.532 10.521 1.00 89.75 231 TRP A N 1
ATOM 1842 C CA . TRP A 1 231 ? -16.118 19.377 11.538 1.00 89.75 231 TRP A CA 1
ATOM 1843 C C . TRP A 1 231 ? -15.667 19.828 12.932 1.00 89.75 231 TRP A C 1
ATOM 1845 O O . TRP A 1 231 ? -16.489 19.900 13.842 1.00 89.75 231 TRP A O 1
ATOM 1855 N N . ALA A 1 232 ? -14.376 20.115 13.117 1.00 93.12 232 ALA A N 1
ATOM 1856 C CA . ALA A 1 232 ? -13.868 20.649 14.372 1.00 93.12 232 ALA A CA 1
ATOM 1857 C C . ALA A 1 232 ? -14.189 22.148 14.502 1.00 93.12 232 ALA A C 1
ATOM 1859 O O . ALA A 1 232 ? -14.672 22.796 13.569 1.00 93.12 232 ALA A O 1
ATOM 1860 N N . SER A 1 233 ? -13.908 22.721 15.674 1.00 93.31 233 SER A N 1
ATOM 1861 C CA . SER A 1 233 ? -14.089 24.155 15.899 1.00 93.31 233 SER A CA 1
ATOM 1862 C C . SER A 1 233 ? -13.241 24.995 14.922 1.00 93.31 233 SER A C 1
ATOM 1864 O O . SER A 1 233 ? -12.196 24.532 14.449 1.00 93.31 233 SER A O 1
ATOM 1866 N N . PRO A 1 234 ? -13.653 26.240 14.598 1.00 96.25 234 PRO A N 1
ATOM 1867 C CA . PRO A 1 234 ? -12.972 27.057 13.590 1.00 96.25 234 PRO A CA 1
ATOM 1868 C C . PRO A 1 234 ? -11.472 27.268 13.839 1.00 96.25 234 PRO A C 1
ATOM 1870 O O . PRO A 1 234 ? -10.701 27.367 12.887 1.00 96.25 234 PRO A O 1
ATOM 1873 N N . ASP A 1 235 ? -11.052 27.321 15.103 1.00 96.81 235 ASP A N 1
ATOM 1874 C CA . ASP A 1 235 ? -9.651 27.427 15.502 1.00 96.81 235 ASP A CA 1
ATOM 1875 C C . ASP A 1 235 ? -8.856 26.160 15.159 1.00 96.81 235 ASP A C 1
ATOM 1877 O O . ASP A 1 235 ? -7.790 26.279 14.561 1.00 96.81 235 ASP A O 1
ATOM 1881 N N . ILE A 1 236 ? -9.396 24.963 15.414 1.00 97.12 236 ILE A N 1
ATOM 1882 C CA . ILE A 1 236 ? -8.773 23.678 15.049 1.00 97.12 236 ILE A CA 1
ATOM 1883 C C . ILE A 1 236 ? -8.751 23.488 13.530 1.00 97.12 236 ILE A C 1
ATOM 1885 O O . ILE A 1 236 ? -7.727 23.109 12.950 1.00 97.12 236 ILE A O 1
ATOM 1889 N N . MET A 1 237 ? -9.856 23.827 12.860 1.00 96.06 237 MET A N 1
ATOM 1890 C CA . MET A 1 237 ? -9.967 23.795 11.402 1.00 96.06 237 MET A CA 1
ATOM 1891 C C . MET A 1 237 ? -8.949 24.726 10.721 1.00 96.06 237 MET A C 1
ATOM 1893 O O . MET A 1 237 ? -8.576 24.478 9.573 1.00 96.06 237 MET A O 1
ATOM 1897 N N . ALA A 1 238 ? -8.464 25.775 11.390 1.00 96.69 238 ALA A N 1
ATOM 1898 C CA . ALA A 1 238 ? -7.452 26.688 10.857 1.00 96.69 238 ALA A CA 1
ATOM 1899 C C . ALA A 1 238 ? -6.000 26.186 11.024 1.00 96.69 238 ALA A C 1
ATOM 1901 O O . ALA A 1 238 ? -5.109 26.672 10.326 1.00 96.69 238 ALA A O 1
ATOM 1902 N N . LEU A 1 239 ? -5.740 25.208 11.901 1.00 97.50 239 LEU A N 1
ATOM 1903 C CA . LEU A 1 239 ? -4.383 24.722 12.194 1.00 97.50 239 LEU A CA 1
ATOM 1904 C C . LEU A 1 239 ? -3.796 23.908 11.036 1.00 97.50 239 LEU A C 1
ATOM 1906 O O . LEU A 1 239 ? -4.480 23.079 10.440 1.00 97.50 239 LEU A O 1
ATOM 1910 N N . ARG A 1 240 ? -2.512 24.100 10.727 1.00 96.06 240 ARG A N 1
ATOM 1911 C CA . ARG A 1 240 ? -1.766 23.330 9.717 1.00 96.06 240 ARG A CA 1
ATOM 1912 C C . ARG A 1 240 ? -0.323 23.133 10.172 1.00 96.06 240 ARG A C 1
ATOM 1914 O O . ARG A 1 240 ? 0.233 24.002 10.839 1.00 96.06 240 ARG A O 1
ATOM 1921 N N . GLY A 1 241 ? 0.295 22.035 9.744 1.00 89.94 241 GLY A N 1
ATOM 1922 C CA . GLY A 1 241 ? 1.730 21.793 9.914 1.00 89.94 241 GLY A CA 1
ATOM 1923 C C . GLY A 1 241 ? 2.193 21.571 11.357 1.00 89.94 241 GLY A C 1
ATOM 1924 O O . GLY A 1 241 ? 3.391 21.649 11.613 1.00 89.94 241 GLY A O 1
ATOM 1925 N N . ILE A 1 242 ? 1.286 21.293 12.298 1.00 96.75 242 ILE A N 1
ATOM 1926 C CA . ILE A 1 242 ? 1.659 20.927 13.667 1.00 96.75 242 ILE A CA 1
ATOM 1927 C C . ILE A 1 242 ? 2.289 19.538 13.626 1.00 96.75 242 ILE A C 1
ATOM 1929 O O . ILE A 1 242 ? 1.695 18.596 13.100 1.00 96.75 242 ILE A O 1
ATOM 1933 N N . THR A 1 243 ? 3.490 19.419 14.182 1.00 93.00 243 THR A N 1
ATOM 1934 C CA . THR A 1 243 ? 4.247 18.169 14.254 1.00 93.00 243 THR A CA 1
ATOM 1935 C C . THR A 1 243 ? 4.198 17.564 15.656 1.00 93.00 243 THR A C 1
ATOM 1937 O O . THR A 1 243 ? 3.892 18.226 16.650 1.00 93.00 243 THR A O 1
ATOM 1940 N N . TRP A 1 244 ? 4.512 16.276 15.725 1.00 96.62 244 TRP A N 1
ATOM 1941 C CA . TRP A 1 244 ? 4.609 15.484 16.946 1.00 96.62 244 TRP A CA 1
ATOM 1942 C C . TRP A 1 244 ? 5.772 14.493 16.816 1.00 96.62 244 TRP A C 1
ATOM 1944 O O . TRP A 1 244 ? 6.052 14.031 15.706 1.00 96.62 244 TRP A O 1
ATOM 1954 N N . GLY A 1 245 ? 6.447 14.167 17.922 1.00 87.00 245 GLY A N 1
ATOM 1955 C CA . GLY A 1 245 ? 7.449 13.093 17.945 1.00 87.00 245 GLY A CA 1
ATOM 1956 C C . GLY A 1 245 ? 8.563 13.197 18.983 1.00 87.00 245 GLY A C 1
ATOM 1957 O O . GLY A 1 245 ? 9.462 12.356 18.960 1.00 87.00 245 GLY A O 1
ATOM 1958 N N . SER A 1 246 ? 8.547 14.191 19.877 1.00 89.69 246 SER A N 1
ATOM 1959 C CA . SER A 1 246 ? 9.599 14.320 20.893 1.00 89.69 246 SER A CA 1
ATOM 1960 C C . SER A 1 246 ? 9.523 13.211 21.948 1.00 89.69 246 SER A C 1
ATOM 1962 O O . SER A 1 246 ? 8.459 12.647 22.211 1.00 89.69 246 SER A O 1
ATOM 1964 N N . GLU A 1 247 ? 10.647 12.920 22.605 1.00 85.88 247 GLU A N 1
ATOM 1965 C CA . GLU A 1 247 ? 10.695 11.934 23.695 1.00 85.88 247 GLU A CA 1
ATOM 1966 C C . GLU A 1 247 ? 9.728 12.284 24.833 1.00 85.88 247 GLU A C 1
ATOM 1968 O O . GLU A 1 247 ? 9.026 11.413 25.336 1.00 85.88 247 GLU A O 1
ATOM 1973 N N . ALA A 1 248 ? 9.626 13.570 25.190 1.00 95.31 248 ALA A N 1
ATOM 1974 C CA . ALA A 1 248 ? 8.695 14.037 26.214 1.00 95.31 248 ALA A CA 1
ATOM 1975 C C . ALA A 1 248 ? 7.229 13.800 25.817 1.00 95.31 248 ALA A C 1
ATOM 1977 O O . ALA A 1 248 ? 6.419 13.405 26.650 1.00 95.31 248 ALA A O 1
ATOM 1978 N N . GLN A 1 249 ? 6.888 14.003 24.541 1.00 96.06 249 GLN A N 1
ATOM 1979 C CA . GLN A 1 249 ? 5.546 13.719 24.037 1.00 96.06 249 GLN A CA 1
ATOM 1980 C C . GLN A 1 249 ? 5.230 12.217 24.065 1.00 96.06 249 GLN A C 1
ATOM 1982 O O . GLN A 1 249 ? 4.135 11.838 24.473 1.00 96.06 249 GLN A O 1
ATOM 1987 N N . ARG A 1 250 ? 6.185 11.357 23.684 1.00 91.25 250 ARG A N 1
ATOM 1988 C CA . ARG A 1 250 ? 6.041 9.892 23.781 1.00 91.25 250 ARG A CA 1
ATOM 1989 C C . ARG A 1 250 ? 5.862 9.439 25.232 1.00 91.25 250 ARG A C 1
ATOM 1991 O O . ARG A 1 250 ? 4.967 8.653 25.517 1.00 91.25 250 ARG A O 1
ATOM 1998 N N . ALA A 1 251 ? 6.665 9.980 26.148 1.00 93.94 251 ALA A N 1
ATOM 1999 C CA . ALA A 1 251 ? 6.564 9.687 27.576 1.00 93.94 251 ALA A CA 1
ATOM 2000 C C . ALA A 1 251 ? 5.219 10.131 28.175 1.00 93.94 251 ALA A C 1
ATOM 2002 O O . ALA A 1 251 ? 4.714 9.485 29.089 1.00 93.94 251 ALA A O 1
ATOM 2003 N N . GLN A 1 252 ? 4.617 11.204 27.651 1.00 98.44 252 GLN A N 1
ATOM 2004 C CA . GLN A 1 252 ? 3.306 11.665 28.102 1.00 98.44 252 GLN A CA 1
ATOM 2005 C C . GLN A 1 252 ? 2.180 10.678 27.756 1.00 98.44 252 GLN A C 1
ATOM 2007 O O . GLN A 1 252 ? 1.306 10.471 28.593 1.00 98.44 252 GLN A O 1
ATOM 2012 N N . ILE A 1 253 ? 2.217 10.042 26.576 1.00 98.50 253 ILE A N 1
ATOM 2013 C CA . ILE A 1 253 ? 1.258 8.980 26.213 1.00 98.50 253 ILE A CA 1
ATOM 2014 C C . ILE A 1 253 ? 1.361 7.821 27.209 1.00 98.50 253 ILE A C 1
ATOM 2016 O O . ILE A 1 253 ? 0.348 7.366 27.735 1.00 98.50 253 ILE A O 1
ATOM 2020 N N . ASP A 1 254 ? 2.585 7.386 27.516 1.00 97.31 254 ASP A N 1
ATOM 2021 C CA . ASP A 1 254 ? 2.813 6.321 28.495 1.00 97.31 254 ASP A CA 1
ATOM 2022 C C . ASP A 1 254 ? 2.278 6.701 29.882 1.00 97.31 254 ASP A C 1
ATOM 2024 O O . ASP A 1 254 ? 1.552 5.916 30.482 1.00 97.31 254 ASP A O 1
ATOM 2028 N N . ALA A 1 255 ? 2.544 7.920 30.357 1.00 98.62 255 ALA A N 1
ATOM 2029 C CA . ALA A 1 255 ? 2.034 8.389 31.646 1.00 98.62 255 ALA A CA 1
ATOM 2030 C C . ALA A 1 255 ? 0.495 8.481 31.685 1.00 98.62 255 ALA A C 1
ATOM 2032 O O . ALA A 1 255 ? -0.127 8.189 32.710 1.00 98.62 255 ALA A O 1
ATOM 2033 N N . ASP A 1 256 ? -0.135 8.873 30.573 1.00 98.75 256 ASP A N 1
ATOM 2034 C CA . ASP A 1 256 ? -1.592 8.861 30.442 1.00 98.75 256 ASP A CA 1
ATOM 2035 C C . ASP A 1 256 ? -2.147 7.431 30.547 1.00 98.75 256 ASP A C 1
ATOM 2037 O O . ASP A 1 256 ? -3.181 7.208 31.183 1.00 98.75 256 ASP A O 1
ATOM 2041 N N . PHE A 1 257 ? -1.470 6.453 29.941 1.00 98.75 257 PHE A N 1
ATOM 2042 C CA . PHE A 1 257 ? -1.926 5.062 29.902 1.00 98.75 257 PHE A CA 1
ATOM 2043 C C . PHE A 1 257 ? -1.605 4.308 31.196 1.00 98.75 257 PHE A C 1
ATOM 2045 O O . PHE A 1 257 ? -2.410 3.475 31.615 1.00 98.75 257 PHE A O 1
ATOM 2052 N N . ASP A 1 258 ? -0.535 4.677 31.903 1.00 98.81 258 ASP A N 1
ATOM 2053 C CA . ASP A 1 258 ? -0.261 4.248 33.278 1.00 98.81 258 ASP A CA 1
ATOM 2054 C C . ASP A 1 258 ? -1.445 4.594 34.200 1.00 98.81 258 ASP A C 1
ATOM 2056 O O . ASP A 1 258 ? -1.889 3.766 35.000 1.00 98.81 258 ASP A O 1
ATOM 2060 N N . ALA A 1 259 ? -2.021 5.796 34.061 1.00 98.75 259 ALA A N 1
ATOM 2061 C CA . ALA A 1 259 ? -3.178 6.217 34.851 1.00 98.75 259 ALA A CA 1
ATOM 2062 C C . ALA A 1 259 ? -4.440 5.393 34.529 1.00 98.75 259 ALA A C 1
ATOM 2064 O O . ALA A 1 259 ? -5.168 4.987 35.442 1.00 98.75 259 ALA A O 1
ATOM 2065 N N . VAL A 1 260 ? -4.681 5.093 33.247 1.00 98.88 260 VAL A N 1
ATOM 2066 C CA . VAL A 1 260 ? -5.775 4.200 32.825 1.00 98.88 260 VAL A CA 1
ATOM 2067 C C . VAL A 1 260 ? -5.558 2.787 33.365 1.00 98.88 260 VAL A C 1
ATOM 2069 O O . VAL A 1 260 ? -6.488 2.176 33.896 1.00 98.88 260 VAL A O 1
ATOM 2072 N N . LYS A 1 261 ? -4.325 2.272 33.297 1.00 98.75 261 LYS A N 1
ATOM 2073 C CA . LYS A 1 261 ? -3.976 0.940 33.795 1.00 98.75 261 LYS A CA 1
ATOM 2074 C C . LYS A 1 261 ? -4.159 0.838 35.308 1.00 98.75 261 LYS A C 1
ATOM 2076 O O . LYS A 1 261 ? -4.729 -0.141 35.785 1.00 98.75 261 LYS A O 1
ATOM 2081 N N . ALA A 1 262 ? -3.765 1.866 36.056 1.00 98.75 262 ALA A N 1
ATOM 2082 C CA . ALA A 1 262 ? -3.992 1.934 37.496 1.00 98.75 262 ALA A CA 1
ATOM 2083 C C . ALA A 1 262 ? -5.492 1.900 37.843 1.00 98.75 262 ALA A C 1
ATOM 2085 O O . ALA A 1 262 ? -5.898 1.187 38.764 1.00 98.75 262 ALA A O 1
ATOM 2086 N N . TRP A 1 263 ? -6.332 2.612 37.081 1.00 98.69 263 TRP A N 1
ATOM 2087 C CA . TRP A 1 263 ? -7.788 2.537 37.239 1.00 98.69 263 TRP A CA 1
ATOM 2088 C C . TRP A 1 263 ? -8.328 1.138 36.908 1.00 98.69 263 TRP A C 1
ATOM 2090 O O . TRP A 1 263 ? -9.128 0.597 37.677 1.00 98.69 263 TRP A O 1
ATOM 2100 N N . SER A 1 264 ? -7.863 0.533 35.811 1.00 98.69 264 SER A N 1
ATOM 2101 C CA . SER A 1 264 ? -8.215 -0.832 35.394 1.00 98.69 264 SER A CA 1
ATOM 2102 C C . SER A 1 264 ? -7.927 -1.847 36.498 1.00 98.69 264 SER A C 1
ATOM 2104 O O . SER A 1 264 ? -8.788 -2.662 36.829 1.00 98.69 264 SER A O 1
ATOM 2106 N N . ASP A 1 265 ? -6.748 -1.772 37.114 1.00 98.25 265 ASP A N 1
ATOM 2107 C CA . ASP A 1 265 ? -6.326 -2.699 38.167 1.00 98.25 265 ASP A CA 1
ATOM 2108 C C . ASP A 1 265 ? -7.128 -2.513 39.456 1.00 98.25 265 ASP A C 1
ATOM 2110 O O . ASP A 1 265 ? -7.572 -3.492 40.061 1.00 98.25 265 ASP A O 1
ATOM 2114 N N . ALA A 1 266 ? -7.380 -1.261 39.849 1.00 98.12 266 ALA A N 1
ATOM 2115 C CA . ALA A 1 266 ? -8.163 -0.943 41.039 1.00 98.12 266 ALA A CA 1
ATOM 2116 C C . ALA A 1 266 ? -9.625 -1.406 40.919 1.00 98.12 266 ALA A C 1
ATOM 2118 O O . ALA A 1 266 ? -10.193 -1.927 41.880 1.00 98.12 266 ALA A O 1
ATOM 2119 N N . ASN A 1 267 ? -10.227 -1.255 39.736 1.00 97.25 267 ASN A N 1
ATOM 2120 C CA . ASN A 1 267 ? -11.624 -1.623 39.484 1.00 97.25 267 ASN A CA 1
ATOM 2121 C C . ASN A 1 267 ? -11.782 -3.061 38.974 1.00 97.25 267 ASN A C 1
ATOM 2123 O O . ASN A 1 267 ? -12.905 -3.569 38.883 1.00 97.25 267 ASN A O 1
ATOM 2127 N N . LYS A 1 268 ? -10.664 -3.723 38.649 1.00 96.50 268 LYS A N 1
ATOM 2128 C CA . LYS A 1 268 ? -10.607 -5.013 37.960 1.00 96.50 268 LYS A CA 1
ATOM 2129 C C . LYS A 1 268 ? -11.480 -4.954 36.713 1.00 96.50 268 LYS A C 1
ATOM 2131 O O . LYS A 1 268 ? -12.499 -5.630 36.657 1.00 96.50 268 LYS A O 1
ATOM 2136 N N . ARG A 1 269 ? -11.177 -4.080 35.761 1.00 97.69 269 ARG A N 1
ATOM 2137 C CA . ARG A 1 269 ? -11.946 -3.958 34.514 1.00 97.69 269 ARG A CA 1
ATOM 2138 C C . ARG A 1 269 ? -10.981 -3.895 33.346 1.00 97.69 269 ARG A C 1
ATOM 2140 O O . ARG A 1 269 ? -10.179 -2.969 33.328 1.00 97.69 269 ARG A O 1
ATOM 2147 N N . PRO A 1 270 ? -11.044 -4.834 32.393 1.00 98.56 270 PRO A N 1
ATOM 2148 C CA . PRO A 1 270 ? -10.189 -4.767 31.222 1.00 98.56 270 PRO A CA 1
ATOM 2149 C C . PRO A 1 270 ? -10.574 -3.567 30.351 1.00 98.56 270 PRO A C 1
ATOM 2151 O O . PRO A 1 270 ? -11.705 -3.071 30.409 1.00 98.56 270 PRO A O 1
ATOM 2154 N N . ILE A 1 271 ? -9.614 -3.115 29.550 1.00 98.88 271 ILE A N 1
ATOM 2155 C CA . ILE A 1 271 ? -9.690 -1.856 28.813 1.00 98.88 271 ILE A CA 1
ATOM 2156 C C . ILE A 1 271 ? -9.712 -2.103 27.308 1.00 98.88 271 ILE A C 1
ATOM 2158 O O . ILE A 1 271 ? -8.929 -2.897 26.781 1.00 98.88 271 ILE A O 1
ATOM 2162 N N . LEU A 1 272 ? -10.580 -1.358 26.631 1.00 98.94 272 LEU A N 1
ATOM 2163 C CA . LEU A 1 272 ? -10.541 -1.115 25.197 1.00 98.94 272 LEU A CA 1
ATOM 2164 C C . LEU A 1 272 ? -10.202 0.363 24.949 1.00 98.94 272 LEU A C 1
ATOM 2166 O O . LEU A 1 272 ? -10.954 1.242 25.359 1.00 98.94 272 LEU A O 1
ATOM 2170 N N . LEU A 1 273 ? -9.121 0.650 24.230 1.00 98.94 273 LEU A N 1
ATOM 2171 C CA . LEU A 1 273 ? -8.934 1.943 23.569 1.00 98.94 273 LEU A CA 1
ATOM 2172 C C . LEU A 1 273 ? -9.799 1.949 22.297 1.00 98.94 273 LEU A C 1
ATOM 2174 O O . LEU A 1 273 ? -9.383 1.421 21.266 1.00 98.94 273 LEU A O 1
ATOM 2178 N N . GLY A 1 274 ? -11.032 2.450 22.405 1.00 98.56 274 GLY A N 1
ATOM 2179 C CA . GLY A 1 274 ? -12.066 2.307 21.366 1.00 98.56 274 GLY A CA 1
ATOM 2180 C C . GLY A 1 274 ? -11.732 3.058 20.081 1.00 98.56 274 GLY A C 1
ATOM 2181 O O . GLY A 1 274 ? -12.003 2.574 18.980 1.00 98.56 274 GLY A O 1
ATOM 2182 N N . GLU A 1 275 ? -11.055 4.195 20.227 1.00 98.69 275 GLU A N 1
ATOM 2183 C CA . GLU A 1 275 ? -10.600 5.017 19.118 1.00 98.69 275 GLU A CA 1
ATOM 2184 C C . GLU A 1 275 ? -9.291 5.736 19.436 1.00 98.69 275 GLU A C 1
ATOM 2186 O O . GLU A 1 275 ? -9.075 6.259 20.535 1.00 98.69 275 GLU A O 1
ATOM 2191 N N . PHE A 1 276 ? -8.429 5.795 18.426 1.00 98.75 276 PHE A N 1
ATOM 2192 C CA . PHE A 1 276 ? -7.285 6.694 18.353 1.00 98.75 276 PHE A CA 1
ATOM 2193 C C . PHE A 1 276 ? -6.872 6.869 16.890 1.00 98.75 276 PHE A C 1
ATOM 2195 O O . PHE A 1 276 ? -7.028 5.956 16.079 1.00 98.75 276 PHE A O 1
ATOM 2202 N N . GLY A 1 277 ? -6.302 8.022 16.551 1.00 97.56 277 GLY A N 1
ATOM 2203 C CA . GLY A 1 277 ? -5.789 8.291 15.213 1.00 97.56 277 GLY A CA 1
ATOM 2204 C C . GLY A 1 277 ? -5.347 9.743 15.033 1.00 97.56 277 GLY A C 1
ATOM 2205 O O . GLY A 1 277 ? -5.587 10.592 15.890 1.00 97.56 277 GLY A O 1
ATOM 2206 N N . ALA A 1 278 ? -4.731 10.044 13.889 1.00 97.06 278 ALA A N 1
ATOM 2207 C CA . ALA A 1 278 ? -4.437 11.414 13.471 1.00 97.06 278 ALA A CA 1
ATOM 2208 C C . ALA A 1 278 ? -4.930 11.662 12.037 1.00 97.06 278 ALA A C 1
ATOM 2210 O O . ALA A 1 278 ? -4.613 10.885 11.128 1.00 97.0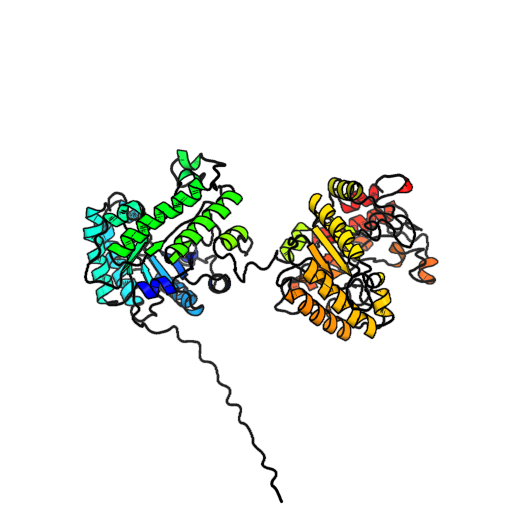6 278 ALA A O 1
ATOM 2211 N N . TYR A 1 279 ? -5.667 12.756 11.852 1.00 96.00 279 TYR A N 1
ATOM 2212 C CA . TYR A 1 279 ? -6.325 13.174 10.613 1.00 96.00 279 TYR A CA 1
ATOM 2213 C C . TYR A 1 279 ? -5.331 13.390 9.459 1.00 96.00 279 TYR A C 1
ATOM 2215 O O . TYR A 1 279 ? -4.185 13.798 9.673 1.00 96.00 279 TYR A O 1
ATOM 2223 N N . ASP A 1 280 ? -5.755 13.125 8.220 1.00 92.62 280 ASP A N 1
ATOM 2224 C CA . ASP A 1 280 ? -4.896 13.079 7.027 1.00 92.62 280 ASP A CA 1
ATOM 2225 C C . ASP A 1 280 ? -4.216 14.408 6.656 1.00 92.62 280 ASP A C 1
ATOM 2227 O O . ASP A 1 280 ? -3.260 14.412 5.879 1.00 92.62 280 ASP A O 1
ATOM 2231 N N . LYS A 1 281 ? -4.666 15.528 7.231 1.00 93.50 281 LYS A N 1
ATOM 2232 C CA . LYS A 1 281 ? -4.063 16.856 7.043 1.00 93.50 281 LYS A CA 1
ATOM 2233 C C . LYS A 1 281 ? -2.833 17.100 7.917 1.00 93.50 281 LYS A C 1
ATOM 2235 O O . LYS A 1 281 ? -2.113 18.071 7.673 1.00 93.50 281 LYS A O 1
ATOM 2240 N N . ALA A 1 282 ? -2.577 16.261 8.921 1.00 93.44 282 ALA A N 1
ATOM 2241 C CA . ALA A 1 282 ? -1.350 16.329 9.707 1.00 93.44 282 ALA A CA 1
ATOM 2242 C C . ALA A 1 282 ? -0.137 15.799 8.903 1.00 93.44 282 ALA A C 1
ATOM 2244 O O . ALA A 1 282 ? -0.300 14.914 8.059 1.00 93.44 282 ALA A O 1
ATOM 2245 N N . PRO A 1 283 ? 1.096 16.287 9.157 1.00 85.88 283 PRO A N 1
ATOM 2246 C CA . PRO A 1 283 ? 2.300 15.780 8.492 1.00 85.88 283 PRO A CA 1
ATOM 2247 C C . PRO A 1 283 ? 2.468 14.264 8.677 1.00 85.88 283 PRO A C 1
ATOM 2249 O O . PRO A 1 283 ? 2.484 13.783 9.811 1.00 85.88 283 PRO A O 1
ATOM 2252 N N . LEU A 1 284 ? 2.616 13.518 7.573 1.00 82.81 284 LEU A N 1
ATOM 2253 C CA . LEU A 1 284 ? 2.626 12.047 7.575 1.00 82.81 284 LEU A CA 1
ATOM 2254 C C . LEU A 1 284 ? 3.658 11.453 8.548 1.00 82.81 284 LEU A C 1
ATOM 2256 O O . LEU A 1 284 ? 3.298 10.585 9.334 1.00 82.81 284 LEU A O 1
ATOM 2260 N N . GLU A 1 285 ? 4.890 11.969 8.568 1.00 75.94 285 GLU A N 1
ATOM 2261 C CA . GLU A 1 285 ? 5.946 11.505 9.487 1.00 75.94 285 GLU A CA 1
ATOM 2262 C C . GLU A 1 285 ? 5.523 11.581 10.960 1.00 75.94 285 GLU A C 1
ATOM 2264 O O . GLU A 1 285 ? 5.701 10.636 11.729 1.00 75.94 285 GLU A O 1
ATOM 2269 N N . SER A 1 286 ? 4.880 12.682 11.359 1.00 86.38 286 SER A N 1
ATOM 2270 C CA . SER A 1 286 ? 4.353 12.824 12.718 1.00 86.38 286 SER A CA 1
ATOM 2271 C C . SER A 1 286 ? 3.168 11.897 12.975 1.00 86.38 286 SER A C 1
ATOM 2273 O O . SER A 1 286 ? 3.034 11.391 14.086 1.00 86.38 286 SER A O 1
ATOM 2275 N N . ARG A 1 287 ? 2.317 11.644 11.970 1.00 95.62 287 ARG A N 1
ATOM 2276 C CA . ARG A 1 287 ? 1.194 10.699 12.090 1.00 95.62 287 ARG A CA 1
ATOM 2277 C C . ARG A 1 287 ? 1.690 9.275 12.322 1.00 95.62 287 ARG A C 1
ATOM 2279 O O . ARG A 1 287 ? 1.155 8.608 13.202 1.00 95.62 287 ARG A O 1
ATOM 2286 N N . ILE A 1 288 ? 2.709 8.834 11.581 1.00 86.12 288 ILE A N 1
ATOM 2287 C CA . ILE A 1 288 ? 3.337 7.511 11.734 1.00 86.12 288 ILE A CA 1
ATOM 2288 C C . ILE A 1 288 ? 3.851 7.355 13.166 1.00 86.12 288 ILE A C 1
ATOM 2290 O O . ILE A 1 288 ? 3.459 6.436 13.880 1.00 86.12 288 ILE A O 1
ATOM 2294 N N . VAL A 1 289 ? 4.673 8.308 13.604 1.00 83.56 289 VAL A N 1
ATOM 2295 C CA . VAL A 1 289 ? 5.332 8.286 14.912 1.00 83.56 289 VAL A CA 1
ATOM 2296 C C . VAL A 1 289 ? 4.331 8.348 16.073 1.00 83.56 289 VAL A C 1
ATOM 2298 O O . VAL A 1 2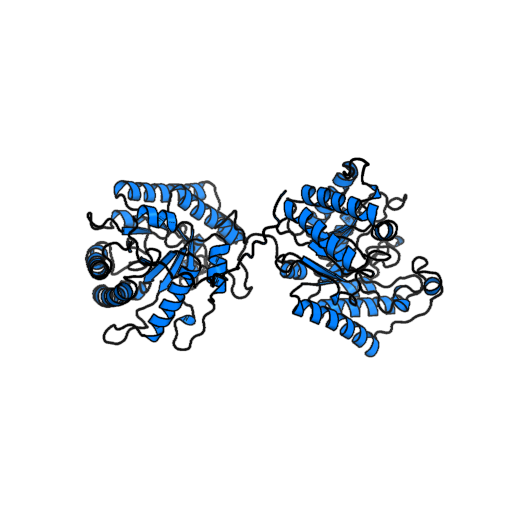89 ? 4.498 7.627 17.057 1.00 83.56 289 VAL A O 1
ATOM 2301 N N . TRP A 1 290 ? 3.283 9.171 15.969 1.00 98.38 290 TRP A N 1
ATOM 2302 C CA . TRP A 1 290 ? 2.219 9.238 16.977 1.00 98.38 290 TRP A CA 1
ATOM 2303 C C . TRP A 1 290 ? 1.393 7.949 17.019 1.00 98.38 290 TRP A C 1
ATOM 2305 O O . TRP A 1 290 ? 1.140 7.418 18.098 1.00 98.38 290 TRP A O 1
ATOM 2315 N N . THR A 1 291 ? 1.018 7.415 15.852 1.00 98.44 291 THR A N 1
ATOM 2316 C CA . THR A 1 291 ? 0.207 6.191 15.745 1.00 98.44 291 THR A CA 1
ATOM 2317 C C . THR A 1 291 ? 0.939 4.997 16.350 1.00 98.44 291 THR A C 1
ATOM 2319 O O . THR A 1 291 ? 0.345 4.254 17.130 1.00 98.44 291 THR A O 1
ATOM 2322 N N . ASP A 1 292 ? 2.233 4.854 16.050 1.00 94.06 292 ASP A N 1
ATOM 2323 C CA . ASP A 1 292 ? 3.091 3.834 16.652 1.00 94.06 292 ASP A CA 1
ATOM 2324 C C . ASP A 1 292 ? 3.143 4.007 18.175 1.00 94.06 292 ASP A C 1
ATOM 2326 O O . ASP A 1 292 ? 2.824 3.075 18.907 1.00 94.06 292 ASP A O 1
ATOM 2330 N N . ALA A 1 293 ? 3.439 5.213 18.671 1.00 96.19 293 ALA A N 1
ATOM 2331 C CA . ALA A 1 293 ? 3.545 5.459 20.108 1.00 96.19 293 ALA A CA 1
ATOM 2332 C C . ALA A 1 293 ? 2.264 5.090 20.877 1.00 96.19 293 ALA A C 1
ATOM 2334 O O . ALA A 1 293 ? 2.347 4.431 21.914 1.00 96.19 293 ALA A O 1
ATOM 2335 N N . VAL A 1 294 ? 1.086 5.457 20.361 1.00 98.88 294 VAL A N 1
ATOM 2336 C CA . VAL A 1 294 ? -0.198 5.097 20.982 1.00 98.88 294 VAL A CA 1
ATOM 2337 C C . VAL A 1 294 ? -0.440 3.589 20.928 1.00 98.88 294 VAL A C 1
ATOM 2339 O O . VAL A 1 294 ? -0.756 2.993 21.958 1.00 98.88 294 VAL A O 1
ATOM 2342 N N . ALA A 1 295 ? -0.248 2.948 19.770 1.00 98.50 295 ALA A N 1
ATOM 2343 C CA . ALA A 1 295 ? -0.475 1.510 19.616 1.00 98.50 295 ALA A CA 1
ATOM 2344 C C . ALA A 1 295 ? 0.474 0.683 20.502 1.00 98.50 295 ALA A C 1
ATOM 2346 O O . ALA A 1 295 ? 0.041 -0.237 21.200 1.00 98.50 295 ALA A O 1
ATOM 2347 N N . ARG A 1 296 ? 1.768 1.032 20.528 1.00 97.31 296 ARG A N 1
ATOM 2348 C CA . ARG A 1 296 ? 2.770 0.376 21.379 1.00 97.31 296 ARG A CA 1
ATOM 2349 C C . ARG A 1 296 ? 2.476 0.602 22.861 1.00 97.31 296 ARG A C 1
ATOM 2351 O O . ARG A 1 296 ? 2.603 -0.341 23.640 1.00 97.31 296 ARG A O 1
ATOM 2358 N N . SER A 1 297 ? 2.053 1.807 23.254 1.00 98.56 297 SER A N 1
ATOM 2359 C CA . SER A 1 297 ? 1.674 2.083 24.642 1.00 98.56 297 SER A CA 1
ATOM 2360 C C . SER A 1 297 ? 0.430 1.289 25.050 1.00 98.56 297 SER A C 1
ATOM 2362 O O . SER A 1 297 ? 0.432 0.656 26.103 1.00 98.56 297 SER A O 1
ATOM 2364 N N . ALA A 1 298 ? -0.605 1.219 24.206 1.00 98.81 298 ALA A N 1
ATOM 2365 C CA . ALA A 1 298 ? -1.792 0.403 24.475 1.00 98.81 298 ALA A CA 1
ATOM 2366 C C . ALA A 1 298 ? -1.420 -1.074 24.700 1.00 98.81 298 ALA A C 1
ATOM 2368 O O . ALA A 1 298 ? -1.825 -1.676 25.696 1.00 98.81 298 ALA A O 1
ATOM 2369 N N . GLU A 1 299 ? -0.581 -1.637 23.826 1.00 97.88 299 GLU A N 1
ATOM 2370 C CA . GLU A 1 299 ? -0.112 -3.024 23.933 1.00 97.88 299 GLU A CA 1
ATOM 2371 C C . GLU A 1 299 ? 0.739 -3.265 25.185 1.00 97.88 299 GLU A C 1
ATOM 2373 O O . GLU A 1 299 ? 0.536 -4.260 25.882 1.00 97.88 299 GLU A O 1
ATOM 2378 N N . LYS A 1 300 ? 1.642 -2.334 25.522 1.00 97.75 300 LYS A N 1
ATOM 2379 C CA . LYS A 1 300 ? 2.455 -2.377 26.748 1.00 97.75 300 LYS A CA 1
ATOM 2380 C C . LYS A 1 300 ? 1.590 -2.465 28.010 1.00 97.75 300 LYS A C 1
ATOM 2382 O O . LYS A 1 300 ? 1.971 -3.148 28.959 1.00 97.75 300 LYS A O 1
ATOM 2387 N N . HIS A 1 301 ? 0.430 -1.808 28.018 1.00 98.50 301 HIS A N 1
ATOM 2388 C CA . HIS A 1 301 ? -0.500 -1.809 29.150 1.00 98.50 301 HIS A CA 1
ATOM 2389 C C . HIS A 1 301 ? -1.557 -2.926 29.083 1.00 98.50 301 HIS A C 1
ATOM 2391 O O . HIS A 1 301 ? -2.371 -3.054 30.000 1.00 98.50 301 HIS A O 1
ATOM 2397 N N . GLY A 1 302 ? -1.528 -3.770 28.045 1.00 97.56 302 GLY A N 1
ATOM 2398 C CA . GLY A 1 302 ? -2.464 -4.882 27.868 1.00 97.56 302 GLY A CA 1
ATOM 2399 C C . GLY A 1 302 ? -3.867 -4.452 27.433 1.00 97.56 302 GLY A C 1
ATOM 2400 O O . GLY A 1 302 ? -4.833 -5.166 27.698 1.00 97.56 302 GLY A O 1
ATOM 2401 N N . PHE A 1 303 ? -4.002 -3.284 26.804 1.00 98.75 303 PHE A N 1
ATOM 2402 C CA . PHE A 1 303 ? -5.276 -2.809 26.272 1.00 98.75 303 PHE A CA 1
ATOM 2403 C C . PHE A 1 303 ? -5.532 -3.430 24.896 1.00 98.75 303 PHE A C 1
ATOM 2405 O O . PHE A 1 303 ? -4.635 -3.467 24.049 1.00 98.75 303 PHE A O 1
ATOM 2412 N N . ALA A 1 304 ? -6.770 -3.863 24.646 1.00 98.81 304 ALA A N 1
ATOM 2413 C CA . ALA A 1 304 ? -7.234 -3.980 23.265 1.00 98.81 304 ALA A CA 1
ATOM 2414 C C . ALA A 1 304 ? -7.398 -2.575 22.682 1.00 98.81 304 ALA A C 1
ATOM 2416 O O . ALA A 1 304 ? -7.630 -1.619 23.428 1.00 98.81 304 ALA A O 1
ATOM 2417 N N . TRP A 1 305 ? -7.319 -2.437 21.364 1.00 98.88 305 TRP A N 1
ATOM 2418 C CA . TRP A 1 305 ? -7.492 -1.139 20.720 1.00 98.88 305 TRP A CA 1
ATOM 2419 C C . TRP A 1 305 ? -8.144 -1.248 19.346 1.00 98.88 305 TRP A C 1
ATOM 2421 O O . TRP A 1 305 ? -7.983 -2.257 18.662 1.00 98.88 305 TRP A O 1
ATOM 2431 N N . ALA A 1 306 ? -8.839 -0.192 18.917 1.00 98.75 306 ALA A N 1
ATOM 2432 C CA . ALA A 1 306 ? -9.333 -0.049 17.553 1.00 98.75 306 ALA A CA 1
ATOM 2433 C C . ALA A 1 306 ? -8.920 1.304 16.948 1.00 98.75 306 ALA A C 1
ATOM 2435 O O . ALA A 1 306 ? -9.229 2.369 17.474 1.00 98.75 306 ALA A O 1
ATOM 2436 N N . TYR A 1 307 ? -8.188 1.267 15.830 1.00 98.62 307 TYR A N 1
ATOM 2437 C CA . TYR A 1 307 ? -7.726 2.476 15.142 1.00 98.62 307 TYR A CA 1
ATOM 2438 C C . TYR A 1 307 ? -8.885 3.201 14.445 1.00 98.62 307 TYR A C 1
ATOM 2440 O O . TYR A 1 307 ? -9.704 2.565 13.774 1.00 98.62 307 TYR A O 1
ATOM 2448 N N . TRP A 1 308 ? -8.938 4.525 14.571 1.00 97.38 308 TRP A N 1
ATOM 2449 C CA . TRP A 1 308 ? -9.809 5.401 13.793 1.00 97.38 308 TRP A CA 1
ATOM 2450 C C . TRP A 1 308 ? -9.003 5.975 12.620 1.00 97.38 308 TRP A C 1
ATOM 2452 O O . TRP A 1 308 ? -8.072 6.747 12.826 1.00 97.38 308 TRP A O 1
ATOM 2462 N N . GLN A 1 309 ? -9.268 5.604 11.368 1.00 91.88 309 GLN A N 1
ATOM 2463 C CA . GLN A 1 309 ? -10.266 4.637 10.896 1.00 91.88 309 GLN A CA 1
ATOM 2464 C C . GLN A 1 309 ? -9.785 3.916 9.634 1.00 91.88 309 GLN A C 1
ATOM 2466 O O . GLN A 1 309 ? -8.846 4.370 8.969 1.00 91.88 309 GLN A O 1
ATOM 2471 N N . PHE A 1 310 ? -10.438 2.789 9.307 1.00 93.38 310 PHE A N 1
ATOM 2472 C CA . PHE A 1 310 ? -10.090 1.956 8.153 1.00 93.38 310 PHE A CA 1
ATOM 2473 C C . PHE A 1 310 ? -10.003 2.777 6.868 1.00 93.38 310 PHE A C 1
ATOM 2475 O O . PHE A 1 310 ? -9.059 2.604 6.116 1.00 93.38 310 PHE A O 1
ATOM 2482 N N . SER A 1 311 ? -10.907 3.735 6.660 1.00 87.44 311 SER A N 1
ATOM 2483 C CA . SER A 1 311 ? -11.002 4.526 5.427 1.00 87.44 311 SER A CA 1
ATOM 2484 C C . SER A 1 311 ? -11.207 6.034 5.666 1.00 87.44 311 SER A C 1
ATOM 2486 O O . SER A 1 311 ? -10.946 6.541 6.753 1.00 87.44 311 SER A O 1
ATOM 2488 N N . SER A 1 312 ? -11.687 6.758 4.645 1.00 87.44 312 SER A N 1
ATOM 2489 C CA . SER A 1 312 ? -12.051 8.187 4.653 1.00 87.44 312 SER A CA 1
ATOM 2490 C C . SER A 1 312 ? -10.892 9.136 4.938 1.00 87.44 312 SER A C 1
ATOM 2492 O O . SER A 1 312 ? -10.171 9.441 3.999 1.00 87.44 312 SER A O 1
ATOM 2494 N N . ASP A 1 313 ? -10.703 9.603 6.180 1.00 89.69 313 ASP A N 1
ATOM 2495 C CA . ASP A 1 313 ? -9.841 10.772 6.425 1.00 89.69 313 ASP A CA 1
ATOM 2496 C C . ASP A 1 313 ? -8.756 10.551 7.490 1.00 89.69 313 ASP A C 1
ATOM 2498 O O . ASP A 1 313 ? -7.953 11.434 7.776 1.00 89.69 313 ASP A O 1
ATOM 2502 N N . PHE A 1 314 ? -8.713 9.365 8.093 1.00 92.44 314 PHE A N 1
ATOM 2503 C CA . PHE A 1 314 ? -7.572 8.915 8.898 1.00 92.44 314 PHE A CA 1
ATOM 2504 C C . PHE A 1 314 ? -6.818 7.794 8.162 1.00 92.44 314 PHE A C 1
ATOM 2506 O O . PHE A 1 314 ? -5.596 7.735 8.231 1.00 92.44 314 PHE A O 1
ATOM 2513 N N . ILE A 1 315 ? -7.521 7.016 7.331 1.00 90.12 315 ILE A N 1
ATOM 2514 C CA . ILE A 1 315 ? -6.991 6.218 6.214 1.00 90.12 315 ILE A CA 1
ATOM 2515 C C . ILE A 1 315 ? -5.829 5.296 6.598 1.00 90.12 315 ILE A C 1
ATOM 2517 O O . ILE A 1 315 ? -4.653 5.635 6.410 1.00 90.12 315 ILE A O 1
ATOM 2521 N N . VAL A 1 316 ? -6.163 4.078 7.021 1.00 93.88 316 VAL A N 1
ATOM 2522 C CA . VAL A 1 316 ? -5.226 2.944 6.940 1.00 93.88 316 VAL A CA 1
ATOM 2523 C C . VAL A 1 316 ? -5.413 2.137 5.644 1.00 93.88 316 VAL A C 1
ATOM 2525 O O . VAL A 1 316 ? -4.441 1.588 5.142 1.00 93.88 316 VAL A O 1
ATOM 2528 N N . TRP A 1 317 ? -6.601 2.154 5.035 1.00 91.69 317 TRP A N 1
ATOM 2529 C CA . TRP A 1 317 ? -6.928 1.625 3.706 1.00 91.69 317 TRP A CA 1
ATOM 2530 C C . TRP A 1 317 ? -7.484 2.736 2.809 1.00 91.69 317 TRP A C 1
ATOM 2532 O O . TRP A 1 317 ? -8.418 3.453 3.177 1.00 91.69 317 TRP A O 1
ATOM 2542 N N . ASP A 1 318 ? -6.919 2.878 1.614 1.00 86.69 318 ASP A N 1
ATOM 2543 C CA . ASP A 1 318 ? -7.344 3.859 0.621 1.00 86.69 318 ASP A CA 1
ATOM 2544 C C . ASP A 1 318 ? -8.197 3.170 -0.451 1.00 86.69 318 ASP A C 1
ATOM 2546 O O . ASP A 1 318 ? -7.667 2.547 -1.368 1.00 86.69 318 ASP A O 1
ATOM 2550 N N . PHE A 1 319 ? -9.525 3.301 -0.362 1.00 83.50 319 PHE A N 1
ATOM 2551 C CA . PHE A 1 319 ? -10.452 2.708 -1.337 1.00 83.50 319 PHE A CA 1
ATOM 2552 C C . PHE A 1 319 ? -10.250 3.216 -2.772 1.00 83.50 319 PHE A C 1
ATOM 2554 O O . PHE A 1 319 ? -10.586 2.501 -3.710 1.00 83.50 319 PHE A O 1
ATOM 2561 N N . ALA A 1 320 ? -9.708 4.424 -2.972 1.00 79.81 320 ALA A N 1
ATOM 2562 C CA . ALA A 1 320 ? -9.450 4.937 -4.317 1.00 79.81 320 ALA A CA 1
ATOM 2563 C C . ALA A 1 320 ? -8.218 4.278 -4.952 1.00 79.81 320 ALA A C 1
ATOM 2565 O O . ALA A 1 320 ? -8.157 4.136 -6.173 1.00 79.81 320 ALA A O 1
ATOM 2566 N N . LYS A 1 321 ? -7.239 3.882 -4.130 1.00 75.62 321 LYS A N 1
ATOM 2567 C CA . LYS A 1 321 ? -6.057 3.120 -4.564 1.00 75.62 321 LYS A CA 1
ATOM 2568 C C . LYS A 1 321 ? -6.238 1.609 -4.469 1.00 75.62 321 LYS A C 1
ATOM 2570 O O . LYS A 1 321 ? -5.424 0.887 -5.032 1.00 75.62 321 LYS A O 1
ATOM 2575 N N . ASP A 1 322 ? -7.269 1.172 -3.755 1.00 77.44 322 ASP A N 1
ATOM 2576 C CA . ASP A 1 322 ? -7.505 -0.218 -3.380 1.00 77.44 322 ASP A CA 1
ATOM 2577 C C . ASP A 1 322 ? -6.280 -0.866 -2.701 1.00 77.44 322 ASP A C 1
ATOM 2579 O O . ASP A 1 322 ? -5.935 -2.013 -2.968 1.00 77.44 322 ASP A O 1
ATOM 2583 N N . ASP A 1 323 ? -5.585 -0.100 -1.848 1.00 78.06 323 ASP A N 1
ATOM 2584 C CA . ASP A 1 323 ? -4.362 -0.535 -1.157 1.00 78.06 323 ASP A CA 1
ATOM 2585 C C . ASP A 1 323 ? -4.242 0.108 0.236 1.00 78.06 323 ASP A C 1
ATOM 2587 O O . ASP A 1 323 ? -4.872 1.124 0.556 1.00 78.06 323 ASP A O 1
ATOM 2591 N N . TRP A 1 324 ? -3.382 -0.472 1.069 1.00 84.75 324 TRP A N 1
ATOM 2592 C CA . TRP A 1 324 ? -3.041 0.049 2.384 1.00 84.75 324 TRP A CA 1
ATOM 2593 C C . TRP A 1 324 ? -2.276 1.376 2.298 1.00 84.75 324 TRP A C 1
ATOM 2595 O O . TRP A 1 324 ? -1.361 1.563 1.493 1.00 84.75 324 TRP A O 1
ATOM 2605 N N . ASN A 1 325 ? -2.545 2.276 3.241 1.00 85.75 325 ASN A N 1
ATOM 2606 C CA . ASN A 1 325 ? -1.603 3.315 3.633 1.00 85.75 325 ASN A CA 1
ATOM 2607 C C . ASN A 1 325 ? -0.466 2.664 4.438 1.00 85.75 325 ASN A C 1
ATOM 2609 O O . ASN A 1 325 ? -0.485 2.636 5.669 1.00 85.75 325 ASN A O 1
ATOM 2613 N N . ARG A 1 326 ? 0.508 2.092 3.720 1.00 80.19 326 ARG A N 1
ATOM 2614 C CA . ARG A 1 326 ? 1.570 1.229 4.268 1.00 80.19 326 ARG A CA 1
ATOM 2615 C C . ARG A 1 326 ? 2.339 1.846 5.444 1.00 80.19 326 ARG A C 1
ATOM 2617 O O . ARG A 1 326 ? 2.512 1.137 6.428 1.00 80.19 326 ARG A O 1
ATOM 2624 N N . PRO A 1 327 ? 2.734 3.135 5.448 1.00 79.19 327 PRO A N 1
ATOM 2625 C CA . PRO A 1 327 ? 3.386 3.718 6.623 1.00 79.19 327 PRO A CA 1
ATOM 2626 C C . PRO A 1 327 ? 2.509 3.718 7.885 1.00 79.19 327 PRO A C 1
ATOM 2628 O O . PRO A 1 327 ? 2.997 3.446 8.980 1.00 79.19 327 PRO A O 1
ATOM 2631 N N . ILE A 1 328 ? 1.203 3.974 7.744 1.00 93.81 328 ILE A N 1
ATOM 2632 C CA . ILE A 1 328 ? 0.257 3.914 8.868 1.00 93.81 328 ILE A CA 1
ATOM 2633 C C . ILE A 1 328 ? -0.016 2.462 9.271 1.00 93.81 328 ILE A C 1
ATOM 2635 O O . ILE A 1 328 ? -0.021 2.157 10.463 1.00 93.81 328 ILE A O 1
ATOM 2639 N N . LEU A 1 329 ? -0.165 1.545 8.307 1.00 92.06 329 LEU A N 1
ATOM 2640 C CA . LEU A 1 329 ? -0.270 0.114 8.601 1.00 92.06 329 LEU A CA 1
ATOM 2641 C C . LEU A 1 329 ? 0.977 -0.394 9.341 1.00 92.06 329 LEU A C 1
ATOM 2643 O O . LEU A 1 329 ? 0.826 -1.144 10.294 1.00 92.06 329 LEU A O 1
ATOM 2647 N N . GLY A 1 330 ? 2.180 0.048 8.966 1.00 83.31 330 GLY A N 1
ATOM 2648 C CA . GLY A 1 330 ? 3.437 -0.270 9.651 1.00 83.31 330 GLY A CA 1
ATOM 2649 C C . GLY A 1 330 ? 3.501 0.240 11.083 1.00 83.31 330 GLY A C 1
ATOM 2650 O O . GLY A 1 330 ? 3.967 -0.477 11.960 1.00 83.31 330 GLY A O 1
ATOM 2651 N N . ALA A 1 331 ? 2.958 1.426 11.358 1.00 88.25 331 ALA A N 1
ATOM 2652 C CA . ALA A 1 331 ? 2.841 1.928 12.726 1.00 88.25 331 ALA A CA 1
ATOM 2653 C C . ALA A 1 331 ? 1.868 1.088 13.584 1.00 88.25 331 ALA A C 1
ATOM 2655 O O . ALA A 1 331 ? 2.091 0.868 14.775 1.00 88.25 331 ALA A O 1
ATOM 2656 N N . LEU A 1 332 ? 0.785 0.591 12.979 1.00 96.56 332 LEU A N 1
ATOM 2657 C CA . LEU A 1 332 ? -0.246 -0.200 13.662 1.00 96.56 332 LEU A CA 1
ATOM 2658 C C . LEU A 1 332 ? 0.147 -1.677 13.822 1.00 96.56 332 LEU A C 1
ATOM 2660 O O . LEU A 1 332 ? -0.066 -2.278 14.877 1.00 96.56 332 LEU A O 1
ATOM 2664 N N . ILE A 1 333 ? 0.738 -2.253 12.778 1.00 92.62 333 ILE A N 1
ATOM 2665 C CA . ILE A 1 333 ? 1.148 -3.648 12.650 1.00 92.62 333 ILE A CA 1
ATOM 2666 C C . ILE A 1 333 ? 2.592 -3.703 12.086 1.00 92.62 333 ILE A C 1
ATOM 2668 O O . ILE A 1 333 ? 2.778 -3.991 10.904 1.00 92.62 333 ILE A O 1
ATOM 2672 N N . PRO A 1 334 ? 3.640 -3.503 12.909 1.00 78.38 334 PRO A N 1
ATOM 2673 C CA . PRO A 1 334 ? 5.032 -3.450 12.426 1.00 78.38 334 PRO A CA 1
ATOM 2674 C C . PRO A 1 334 ? 5.517 -4.693 11.664 1.00 78.38 334 PRO A C 1
ATOM 2676 O O . PRO A 1 334 ? 6.381 -4.592 10.805 1.00 78.38 334 PRO A O 1
ATOM 2679 N N . ASN A 1 335 ? 4.924 -5.857 11.942 1.00 69.19 335 ASN A N 1
ATOM 2680 C CA . ASN A 1 335 ? 5.238 -7.132 11.289 1.00 69.19 335 ASN A CA 1
ATOM 2681 C C . ASN A 1 335 ? 4.076 -7.613 10.407 1.00 69.19 335 ASN A C 1
ATOM 2683 O O . ASN A 1 335 ? 3.776 -8.807 10.381 1.00 69.19 335 ASN A O 1
ATOM 2687 N N . SER A 1 336 ? 3.327 -6.694 9.789 1.00 64.94 336 SER A N 1
ATOM 2688 C CA . SER A 1 336 ? 2.170 -7.084 8.984 1.00 64.94 336 SER A CA 1
ATOM 2689 C C . SER A 1 336 ? 2.608 -7.974 7.818 1.00 64.94 336 SER A C 1
ATOM 2691 O O . SER A 1 336 ? 3.471 -7.558 7.043 1.00 64.94 336 SER A O 1
ATOM 2693 N N . PRO A 1 337 ? 1.961 -9.134 7.604 1.00 55.25 337 PRO A N 1
ATOM 2694 C CA . PRO A 1 337 ? 2.140 -9.922 6.386 1.00 55.25 337 PRO A CA 1
ATOM 2695 C C . PRO A 1 337 ? 1.717 -9.166 5.118 1.00 55.25 337 PRO A C 1
ATOM 2697 O O . PRO A 1 337 ? 2.066 -9.597 4.026 1.00 55.25 337 PRO A O 1
ATOM 2700 N N . ALA A 1 338 ? 0.962 -8.063 5.265 1.00 51.00 338 ALA A N 1
ATOM 2701 C CA . ALA A 1 338 ? 0.515 -7.149 4.211 1.00 51.00 338 ALA A CA 1
ATOM 2702 C C . ALA A 1 338 ? 1.401 -5.890 4.055 1.00 51.00 338 ALA A C 1
ATOM 2704 O O . ALA A 1 338 ? 1.115 -5.037 3.213 1.00 51.00 338 ALA A O 1
ATOM 2705 N N . LEU A 1 339 ? 2.531 -5.817 4.772 1.00 54.19 339 LEU A N 1
ATOM 2706 C CA . LEU A 1 339 ? 3.655 -4.928 4.451 1.00 54.19 339 LEU A CA 1
ATOM 2707 C C . LEU A 1 339 ? 4.778 -5.580 3.607 1.00 54.19 339 LEU A C 1
ATOM 2709 O O . LEU A 1 339 ? 5.940 -5.229 3.813 1.00 54.19 339 LEU A O 1
ATOM 2713 N N . PRO A 1 340 ? 4.526 -6.489 2.644 1.00 55.03 340 PRO A N 1
ATOM 2714 C CA . PRO A 1 340 ? 5.545 -6.850 1.691 1.00 55.03 340 PRO A CA 1
ATOM 2715 C C . PRO A 1 340 ? 5.593 -5.735 0.630 1.00 55.03 340 PRO A C 1
ATOM 2717 O O . PRO A 1 340 ? 4.597 -5.517 -0.055 1.00 55.03 340 PRO A O 1
ATOM 2720 N N . GLY A 1 341 ? 6.731 -5.030 0.541 1.00 60.72 341 GLY A N 1
ATOM 2721 C CA . GLY A 1 341 ? 7.229 -4.241 -0.603 1.00 60.72 341 GLY A CA 1
ATOM 2722 C C . GLY A 1 341 ? 6.301 -3.199 -1.253 1.00 60.72 341 GLY A C 1
ATOM 2723 O O . GLY A 1 341 ? 5.103 -3.097 -0.990 1.00 60.72 341 GLY A O 1
ATOM 2724 N N . VAL A 1 342 ? 6.831 -2.392 -2.169 1.00 74.50 342 VAL A N 1
ATOM 2725 C CA . VAL A 1 342 ? 6.010 -1.636 -3.134 1.00 74.50 342 VAL A CA 1
ATOM 2726 C C . VAL A 1 342 ? 5.339 -2.637 -4.089 1.00 74.50 342 VAL A C 1
ATOM 2728 O O . VAL A 1 342 ? 5.995 -3.558 -4.568 1.00 74.50 342 VAL A O 1
ATOM 2731 N N . SER A 1 343 ? 4.042 -2.498 -4.400 1.00 82.50 343 SER A N 1
ATOM 2732 C CA . SER A 1 343 ? 3.404 -3.386 -5.390 1.00 82.50 343 SER A CA 1
ATOM 2733 C C . SER A 1 343 ? 4.044 -3.213 -6.772 1.00 82.50 343 SER A C 1
ATOM 2735 O O . SER A 1 343 ? 4.416 -2.101 -7.147 1.00 82.50 343 SER A O 1
ATOM 2737 N N . ALA A 1 344 ? 4.141 -4.279 -7.569 1.00 90.00 344 ALA A N 1
ATOM 2738 C CA . ALA A 1 344 ? 4.791 -4.221 -8.881 1.00 90.00 344 ALA A CA 1
ATOM 2739 C C . ALA A 1 344 ? 4.185 -3.137 -9.805 1.00 90.00 344 ALA A C 1
ATOM 2741 O O . ALA A 1 344 ? 4.904 -2.431 -10.513 1.00 90.00 344 ALA A O 1
ATOM 2742 N N . ALA A 1 345 ? 2.861 -2.937 -9.764 1.00 85.88 345 ALA A N 1
ATOM 2743 C CA . ALA A 1 345 ? 2.187 -1.892 -10.540 1.00 85.88 345 ALA A CA 1
ATOM 2744 C C . ALA A 1 345 ? 2.545 -0.480 -10.049 1.00 85.88 345 ALA A C 1
ATOM 2746 O O . ALA A 1 345 ? 2.784 0.429 -10.851 1.00 85.88 345 ALA A O 1
ATOM 2747 N N . LYS A 1 346 ? 2.628 -0.290 -8.724 1.00 85.31 346 LYS A N 1
ATOM 2748 C CA . LYS A 1 346 ? 3.063 0.981 -8.141 1.00 85.31 346 LYS A CA 1
ATOM 2749 C C . LYS A 1 346 ? 4.521 1.267 -8.489 1.00 85.31 346 LYS A C 1
ATOM 2751 O O . LYS A 1 346 ? 4.823 2.406 -8.848 1.00 85.31 346 LYS A O 1
ATOM 2756 N N . GLN A 1 347 ? 5.371 0.248 -8.447 1.00 92.88 347 GLN A N 1
ATOM 2757 C CA . GLN A 1 347 ? 6.777 0.326 -8.819 1.00 92.88 347 GLN A CA 1
ATOM 2758 C C . GLN A 1 347 ? 6.927 0.815 -10.263 1.00 92.88 347 GLN A C 1
ATOM 2760 O O . GLN A 1 347 ? 7.536 1.857 -10.494 1.00 92.88 347 GLN A O 1
ATOM 2765 N N . VAL A 1 348 ? 6.253 0.163 -11.218 1.00 96.12 348 VAL A N 1
ATOM 2766 C CA . VAL A 1 348 ? 6.243 0.576 -12.633 1.00 96.12 348 VAL A CA 1
ATOM 2767 C C . VAL A 1 348 ? 5.764 2.020 -12.811 1.00 96.12 348 VAL A C 1
ATOM 2769 O O . VAL A 1 348 ? 6.395 2.788 -13.537 1.00 96.12 348 VAL A O 1
ATOM 2772 N N . SER A 1 349 ? 4.730 2.454 -12.081 1.00 89.62 349 SER A N 1
ATOM 2773 C CA . SER A 1 349 ? 4.251 3.846 -12.159 1.00 89.62 349 SER A CA 1
ATOM 2774 C C . SER A 1 349 ? 5.271 4.899 -11.693 1.00 89.62 349 SER A C 1
ATOM 2776 O O . SER A 1 349 ? 5.148 6.072 -12.043 1.00 89.62 349 SER A O 1
ATOM 2778 N N . GLN A 1 350 ? 6.262 4.503 -10.887 1.00 90.00 350 GLN A N 1
ATOM 2779 C CA . GLN A 1 350 ? 7.312 5.380 -10.360 1.00 90.00 350 GLN A CA 1
ATOM 2780 C C . GLN A 1 350 ? 8.587 5.365 -11.212 1.00 90.00 350 GLN A C 1
ATOM 2782 O O . GLN A 1 350 ? 9.437 6.238 -11.035 1.00 90.00 350 GLN A O 1
ATOM 2787 N N . MET A 1 351 ? 8.733 4.394 -12.117 1.00 94.94 351 MET A N 1
ATOM 2788 C CA . MET A 1 351 ? 9.953 4.205 -12.901 1.00 94.94 351 MET A CA 1
ATOM 2789 C C . MET A 1 351 ? 10.131 5.257 -13.996 1.00 94.94 351 MET A C 1
ATOM 2791 O O . MET A 1 351 ? 11.268 5.654 -14.253 1.00 94.94 351 MET A O 1
ATOM 2795 N N . GLY A 1 352 ? 9.046 5.753 -14.603 1.00 89.88 352 GLY A N 1
ATOM 2796 C CA . GLY A 1 352 ? 9.094 6.779 -15.656 1.00 89.88 352 GLY A CA 1
ATOM 2797 C C . GLY A 1 352 ? 10.102 6.459 -16.780 1.00 89.88 352 GLY A C 1
ATOM 2798 O O . GLY A 1 352 ? 10.348 5.283 -17.064 1.00 89.88 352 GLY A O 1
ATOM 2799 N N . PRO A 1 353 ? 10.699 7.477 -17.432 1.00 95.81 353 PRO A N 1
ATOM 2800 C CA . PRO A 1 353 ? 11.775 7.275 -18.398 1.00 95.81 353 PRO A CA 1
ATOM 2801 C C . PRO A 1 353 ? 13.052 6.772 -17.714 1.00 95.81 353 PRO A C 1
ATOM 2803 O O . PRO A 1 353 ? 13.605 7.424 -16.824 1.00 95.81 353 PRO A O 1
ATOM 2806 N N . GLY A 1 354 ? 13.550 5.628 -18.161 1.00 97.88 354 GLY A N 1
ATOM 2807 C CA . GLY A 1 354 ? 14.785 5.014 -17.694 1.00 97.88 354 GLY A CA 1
ATOM 2808 C C . GLY A 1 354 ? 15.898 5.001 -18.737 1.00 97.88 354 GLY A C 1
ATOM 2809 O O . GLY A 1 354 ? 15.666 5.203 -19.935 1.00 97.88 354 GLY A O 1
ATOM 2810 N N . ILE A 1 355 ? 17.113 4.725 -18.273 1.00 97.81 355 ILE A N 1
ATOM 2811 C CA . ILE A 1 355 ? 18.314 4.607 -19.103 1.00 97.81 355 ILE A CA 1
ATOM 2812 C C . ILE A 1 355 ? 19.137 3.380 -18.688 1.00 97.81 355 ILE A C 1
ATOM 2814 O O . ILE A 1 355 ? 19.322 3.133 -17.496 1.00 97.81 355 ILE A O 1
ATOM 2818 N N . ASN A 1 356 ? 19.622 2.616 -19.667 1.00 98.00 356 ASN A N 1
ATOM 2819 C CA . ASN A 1 356 ? 20.576 1.531 -19.447 1.00 98.00 356 ASN A CA 1
ATOM 2820 C C . ASN A 1 356 ? 22.002 2.087 -19.323 1.00 98.00 356 ASN A C 1
ATOM 2822 O O . ASN A 1 356 ? 22.415 2.945 -20.112 1.00 98.00 356 ASN A O 1
ATOM 2826 N N . ILE A 1 357 ? 22.759 1.586 -18.348 1.00 93.44 357 ILE A N 1
ATOM 2827 C CA . ILE A 1 357 ? 24.150 1.976 -18.087 1.00 93.44 357 ILE A CA 1
ATOM 2828 C C . ILE A 1 357 ? 25.007 0.710 -18.101 1.00 93.44 357 ILE A C 1
ATOM 2830 O O . ILE A 1 357 ? 25.280 0.121 -17.061 1.00 93.44 357 ILE A O 1
ATOM 2834 N N . ILE A 1 358 ? 25.431 0.285 -19.290 1.00 86.25 358 ILE A N 1
ATOM 2835 C CA . ILE A 1 358 ? 26.335 -0.860 -19.450 1.00 86.25 358 ILE A CA 1
ATOM 2836 C C . ILE A 1 358 ? 27.786 -0.434 -19.256 1.00 86.25 358 ILE A C 1
ATOM 2838 O O . ILE A 1 358 ? 28.224 0.542 -19.869 1.00 86.25 358 ILE A O 1
ATOM 2842 N N . GLY A 1 359 ? 28.528 -1.169 -18.420 1.00 70.31 359 GLY A N 1
ATOM 2843 C CA . GLY A 1 359 ? 29.982 -1.064 -18.244 1.00 70.31 359 GLY A CA 1
ATOM 2844 C C . GLY A 1 359 ? 30.504 0.238 -17.639 1.00 70.31 359 GLY A C 1
ATOM 2845 O O . GLY A 1 359 ? 31.538 0.266 -16.979 1.00 70.31 359 GLY A O 1
ATOM 2846 N N . GLY A 1 360 ? 29.753 1.320 -17.809 1.00 61.78 360 GLY A N 1
ATOM 2847 C CA . GLY A 1 360 ? 30.107 2.661 -17.416 1.00 61.78 360 GLY A CA 1
ATOM 2848 C C . GLY A 1 360 ? 30.308 2.812 -15.909 1.00 61.78 360 GLY A C 1
ATOM 2849 O O . GLY A 1 360 ? 31.133 3.590 -15.433 1.00 61.78 360 GLY A O 1
ATOM 2850 N N . TYR A 1 361 ? 29.565 2.037 -15.133 1.00 70.06 361 TYR A N 1
ATOM 2851 C CA . TYR A 1 361 ? 29.610 2.099 -13.684 1.00 70.06 361 TYR A CA 1
ATOM 2852 C C . TYR A 1 361 ? 30.865 1.435 -13.089 1.00 70.06 361 TYR A C 1
ATOM 2854 O O . TYR A 1 361 ? 31.133 1.637 -11.905 1.00 70.06 361 TYR A O 1
ATOM 2862 N N . ASP A 1 362 ? 31.666 0.691 -13.854 1.00 78.00 362 ASP A N 1
ATOM 2863 C CA . ASP A 1 362 ? 32.964 0.159 -13.417 1.00 78.00 362 ASP A CA 1
ATOM 2864 C C . ASP A 1 362 ? 34.097 1.124 -13.827 1.00 78.00 362 ASP A C 1
ATOM 2866 O O . ASP A 1 362 ? 34.000 1.740 -14.884 1.00 78.00 362 ASP A O 1
ATOM 2870 N N . PRO A 1 363 ? 35.171 1.330 -13.037 1.00 77.12 363 PRO A N 1
ATOM 2871 C CA . PRO A 1 363 ? 36.330 2.096 -13.497 1.00 77.12 363 PRO A CA 1
ATOM 2872 C C . PRO A 1 363 ? 36.972 1.553 -14.782 1.00 77.12 363 PRO A C 1
ATOM 2874 O O . PRO A 1 363 ? 37.588 2.333 -15.514 1.00 77.12 363 PRO A O 1
ATOM 2877 N N . TYR A 1 364 ? 36.831 0.253 -15.065 1.00 78.31 364 TYR A N 1
ATOM 2878 C CA . TYR A 1 364 ? 37.322 -0.368 -16.292 1.00 78.31 364 TYR A CA 1
ATOM 2879 C C . TYR A 1 364 ? 36.260 -1.269 -16.924 1.00 78.31 364 TYR A C 1
ATOM 2881 O O . TYR A 1 364 ? 35.682 -2.127 -16.270 1.00 78.31 364 TYR A O 1
ATOM 2889 N N . TRP A 1 365 ? 36.065 -1.125 -18.231 1.00 79.25 365 TRP A N 1
ATOM 2890 C CA . TRP A 1 365 ? 35.140 -1.924 -19.025 1.00 79.25 365 TRP A CA 1
ATOM 2891 C C . TRP A 1 365 ? 35.853 -2.481 -20.258 1.00 79.25 365 TRP A C 1
ATOM 2893 O O . TRP A 1 365 ? 36.527 -1.741 -20.977 1.00 79.25 365 TRP A O 1
ATOM 2903 N N . ASN A 1 366 ? 35.754 -3.794 -20.497 1.00 78.06 366 ASN A N 1
ATOM 2904 C CA . ASN A 1 366 ? 36.441 -4.489 -21.599 1.00 78.06 366 ASN A CA 1
ATOM 2905 C C . ASN A 1 366 ? 37.949 -4.176 -21.697 1.00 78.06 366 ASN A C 1
ATOM 2907 O O . ASN A 1 366 ? 38.512 -3.997 -22.779 1.00 78.06 366 ASN A O 1
ATOM 2911 N N . GLY A 1 367 ? 38.616 -4.084 -20.542 1.00 79.94 367 GLY A N 1
ATOM 2912 C CA . GLY A 1 367 ? 40.051 -3.802 -20.452 1.00 79.94 367 GLY A CA 1
ATOM 2913 C C . GLY A 1 367 ? 40.445 -2.355 -20.774 1.00 79.94 367 GLY A C 1
ATOM 2914 O O . GLY A 1 367 ? 41.636 -2.071 -20.889 1.00 79.94 367 GLY A O 1
ATOM 2915 N N . GLN A 1 368 ? 39.480 -1.443 -20.911 1.00 81.88 368 GLN A N 1
ATOM 2916 C CA . GLN A 1 368 ? 39.706 -0.012 -21.118 1.00 81.88 368 GLN A CA 1
ATOM 2917 C C . GLN A 1 368 ? 39.130 0.800 -19.954 1.00 81.88 368 GLN A C 1
ATOM 2919 O O . GLN A 1 368 ? 38.166 0.358 -19.334 1.00 81.88 368 GLN A O 1
ATOM 2924 N N . PRO A 1 369 ? 39.687 1.981 -19.630 1.00 83.69 369 PRO A N 1
ATOM 2925 C CA . PRO A 1 369 ? 39.051 2.889 -18.683 1.00 83.69 369 PRO A CA 1
ATOM 2926 C C . PRO A 1 369 ? 37.630 3.228 -19.135 1.00 83.69 369 PRO A C 1
ATOM 2928 O O . PRO A 1 369 ? 37.415 3.560 -20.303 1.00 83.69 369 PRO A O 1
ATOM 2931 N N . SER A 1 370 ? 36.678 3.158 -18.210 1.00 85.62 370 SER A N 1
ATOM 2932 C CA . SER A 1 370 ? 35.299 3.548 -18.487 1.00 85.62 370 SER A CA 1
ATOM 2933 C C . SER A 1 370 ? 35.192 5.042 -18.800 1.00 85.62 370 SER A C 1
ATOM 2935 O O . SER A 1 370 ? 35.881 5.884 -18.217 1.00 85.62 370 SER A O 1
ATOM 2937 N N . THR A 1 371 ? 34.301 5.365 -19.732 1.00 85.25 371 THR A N 1
ATOM 2938 C CA . THR A 1 371 ? 33.935 6.731 -20.115 1.00 85.25 371 THR A CA 1
ATOM 2939 C C . THR A 1 371 ? 32.909 7.364 -19.183 1.00 85.25 371 THR A C 1
ATOM 2941 O O . THR A 1 371 ? 32.851 8.590 -19.078 1.00 85.25 371 THR A O 1
ATOM 2944 N N . PHE A 1 372 ? 32.119 6.551 -18.489 1.00 89.56 372 PHE A N 1
ATOM 2945 C CA . PHE A 1 372 ? 31.036 7.018 -17.637 1.00 89.56 372 PHE A CA 1
ATOM 2946 C C . PHE A 1 372 ? 31.552 7.426 -16.260 1.00 89.56 372 PHE A C 1
ATOM 2948 O O . PHE A 1 372 ? 32.259 6.697 -15.560 1.00 89.56 372 PHE A O 1
ATOM 2955 N N . ARG A 1 373 ? 31.160 8.620 -15.838 1.00 90.62 373 ARG A N 1
ATOM 2956 C CA . ARG A 1 373 ? 31.579 9.217 -14.574 1.00 90.62 373 ARG A CA 1
ATOM 2957 C C . ARG A 1 373 ? 30.450 9.092 -13.570 1.00 90.62 373 ARG A C 1
ATOM 2959 O O . ARG A 1 373 ? 29.585 9.959 -13.520 1.00 90.62 373 ARG A O 1
ATOM 2966 N N . LEU A 1 374 ? 30.507 8.038 -12.755 1.00 90.25 374 LEU A N 1
ATOM 2967 C CA . LEU A 1 374 ? 29.430 7.606 -11.855 1.00 90.25 374 LEU A CA 1
ATOM 2968 C C . LEU A 1 374 ? 28.612 8.752 -11.221 1.00 90.25 374 LEU A C 1
ATOM 2970 O O . LEU A 1 374 ? 27.423 8.843 -11.485 1.00 90.25 374 LEU A O 1
ATOM 2974 N N . ASP A 1 375 ? 29.229 9.649 -10.446 1.00 91.00 375 ASP A N 1
ATOM 2975 C CA . ASP A 1 375 ? 28.516 10.758 -9.777 1.00 91.00 375 ASP A CA 1
ATOM 2976 C C . ASP A 1 375 ? 28.000 11.818 -10.770 1.00 91.00 375 ASP A C 1
ATOM 2978 O O . ASP A 1 375 ? 26.811 12.142 -10.786 1.00 91.00 375 ASP A O 1
ATOM 2982 N N . SER A 1 376 ? 28.866 12.351 -11.643 1.00 93.25 376 SER A N 1
ATOM 2983 C CA . SER A 1 376 ? 28.479 13.471 -12.513 1.00 93.25 376 SER A CA 1
ATOM 2984 C C . SER A 1 376 ? 27.487 13.077 -13.600 1.00 93.25 376 SER A C 1
ATOM 2986 O O . SER A 1 376 ? 26.615 13.873 -13.939 1.00 93.25 376 SER A O 1
ATOM 2988 N N . ASP A 1 377 ? 27.618 11.874 -14.151 1.00 95.50 377 ASP A N 1
ATOM 2989 C CA . ASP A 1 377 ? 26.791 11.415 -15.259 1.00 95.50 377 ASP A CA 1
ATOM 2990 C C . ASP A 1 377 ? 25.436 10.882 -14.756 1.00 95.50 377 ASP A C 1
ATOM 2992 O O . ASP A 1 377 ? 24.417 11.171 -15.381 1.00 95.50 377 ASP A O 1
ATOM 2996 N N . LEU A 1 378 ? 25.365 10.244 -13.573 1.00 95.56 378 LEU A N 1
ATOM 2997 C CA . LEU A 1 378 ? 24.075 9.939 -12.928 1.00 95.56 378 LEU A CA 1
ATOM 2998 C C . LEU A 1 378 ? 23.313 11.212 -12.556 1.00 95.56 378 LEU A C 1
ATOM 3000 O O . LEU A 1 378 ? 22.115 11.318 -12.822 1.00 95.56 378 LEU A O 1
ATOM 3004 N N . LYS A 1 379 ? 24.001 12.208 -11.989 1.00 96.31 379 LYS A N 1
ATOM 3005 C CA . LYS A 1 379 ? 23.396 13.515 -11.721 1.00 96.31 379 LYS A CA 1
ATOM 3006 C C . LYS A 1 379 ? 22.864 14.153 -13.004 1.00 96.31 379 LYS A C 1
ATOM 3008 O O . LYS A 1 379 ? 21.730 14.625 -13.039 1.00 96.31 379 LYS A O 1
ATOM 3013 N N . LEU A 1 380 ? 23.656 14.125 -14.073 1.00 96.31 380 LEU A N 1
ATOM 3014 C CA . LEU A 1 380 ? 23.275 14.663 -15.374 1.00 96.31 380 LEU A CA 1
ATOM 3015 C C . LEU A 1 380 ? 22.059 13.932 -15.972 1.00 96.31 380 LEU A C 1
ATOM 3017 O O . LEU A 1 380 ? 21.157 14.578 -16.509 1.00 96.31 380 LEU A O 1
ATOM 3021 N N . ALA A 1 381 ? 21.996 12.603 -15.848 1.00 96.38 381 ALA A N 1
ATOM 3022 C CA . ALA A 1 381 ? 20.827 11.812 -16.227 1.00 96.38 381 ALA A CA 1
ATOM 3023 C C . ALA A 1 381 ? 19.584 12.236 -15.427 1.00 96.38 381 ALA A C 1
ATOM 3025 O O . ALA A 1 381 ? 18.509 12.437 -15.999 1.00 96.38 381 ALA A O 1
ATOM 3026 N N . ARG A 1 382 ? 19.737 12.443 -14.115 1.00 96.19 382 ARG A N 1
ATOM 3027 C CA . ARG A 1 382 ? 18.637 12.851 -13.238 1.00 96.19 382 ARG A CA 1
ATOM 3028 C C . ARG A 1 382 ? 18.102 14.228 -13.611 1.00 96.19 382 ARG A C 1
ATOM 3030 O O . ARG A 1 382 ? 16.896 14.397 -13.769 1.00 96.19 382 ARG A O 1
ATOM 3037 N N . GLU A 1 383 ? 19.000 15.191 -13.813 1.00 95.75 383 GLU A N 1
ATOM 3038 C CA . GLU A 1 383 ? 18.678 16.558 -14.241 1.00 95.75 383 GLU A CA 1
ATOM 3039 C C . GLU A 1 383 ? 18.016 16.603 -15.625 1.00 95.75 383 GLU A C 1
ATOM 3041 O O . GLU A 1 383 ? 17.216 17.496 -15.900 1.00 95.75 383 GLU A O 1
ATOM 3046 N N . ALA A 1 384 ? 18.310 15.636 -16.499 1.00 95.75 384 ALA A N 1
ATOM 3047 C CA . ALA A 1 384 ? 17.640 15.513 -17.789 1.00 95.75 384 ALA A CA 1
ATOM 3048 C C . ALA A 1 384 ? 16.207 14.974 -17.695 1.00 95.75 384 ALA A C 1
ATOM 3050 O O . ALA A 1 384 ? 15.464 15.144 -18.658 1.00 95.75 384 ALA A O 1
ATOM 3051 N N . GLY A 1 385 ? 15.814 14.371 -16.569 1.00 95.56 385 GLY A N 1
ATOM 3052 C CA . GLY A 1 385 ? 14.464 13.853 -16.342 1.00 95.56 385 GLY A CA 1
ATOM 3053 C C . GLY A 1 385 ? 14.355 12.329 -16.313 1.00 95.56 385 GLY A C 1
ATOM 3054 O O . GLY A 1 385 ? 13.243 11.819 -16.199 1.00 95.56 385 GLY A O 1
ATOM 3055 N N . PHE A 1 386 ? 15.470 11.592 -16.377 1.00 97.94 386 PHE A N 1
ATOM 3056 C CA . PHE A 1 386 ? 15.433 10.150 -16.137 1.00 97.94 386 PHE A CA 1
ATOM 3057 C C . PHE A 1 386 ? 15.115 9.862 -14.660 1.00 97.94 386 PHE A C 1
ATOM 3059 O O . PHE A 1 386 ? 15.573 10.553 -13.744 1.00 97.94 386 PHE A O 1
ATOM 3066 N N . THR A 1 387 ? 14.307 8.835 -14.425 1.00 97.06 387 THR A N 1
ATOM 3067 C CA . THR A 1 387 ? 13.822 8.409 -13.099 1.00 97.06 387 THR A CA 1
ATOM 3068 C C . THR A 1 387 ? 14.236 6.984 -12.748 1.00 97.06 387 THR A C 1
ATOM 3070 O O . THR A 1 387 ? 14.252 6.646 -11.566 1.00 97.06 387 THR A O 1
ATOM 3073 N N . THR A 1 388 ? 14.653 6.190 -13.740 1.00 98.44 388 THR A N 1
ATOM 3074 C CA . THR A 1 388 ? 15.180 4.829 -13.552 1.00 98.44 388 THR A CA 1
ATOM 3075 C C . THR A 1 388 ? 16.561 4.670 -14.179 1.00 98.44 388 THR A C 1
ATOM 3077 O O . THR A 1 388 ? 16.809 5.175 -15.275 1.00 98.44 388 THR A O 1
ATOM 3080 N N . VAL A 1 389 ? 17.438 3.918 -13.520 1.00 98.19 389 VAL A N 1
ATOM 3081 C CA . VAL A 1 389 ? 18.661 3.373 -14.117 1.00 98.19 389 VAL A CA 1
ATOM 3082 C C . VAL A 1 389 ? 18.598 1.851 -14.111 1.00 98.19 389 VAL A C 1
ATOM 3084 O O . VAL A 1 389 ? 18.331 1.240 -13.077 1.00 98.19 389 VAL A O 1
ATOM 3087 N N . ARG A 1 390 ? 18.825 1.244 -15.275 1.00 98.38 390 ARG A N 1
ATOM 3088 C CA . ARG A 1 390 ? 19.013 -0.203 -15.419 1.00 98.38 390 ARG A CA 1
ATOM 3089 C C . ARG A 1 390 ? 20.500 -0.479 -15.568 1.00 98.38 390 ARG A C 1
ATOM 3091 O O . ARG A 1 390 ? 21.162 0.162 -16.387 1.00 98.38 390 ARG A O 1
ATOM 3098 N N . ILE A 1 391 ? 21.021 -1.367 -14.731 1.00 97.19 391 ILE A N 1
ATOM 3099 C CA . ILE A 1 391 ? 22.445 -1.663 -14.606 1.00 97.19 391 ILE A CA 1
ATOM 3100 C C . ILE A 1 391 ? 22.650 -3.130 -15.006 1.00 97.19 391 ILE A C 1
ATOM 3102 O O . ILE A 1 391 ? 22.496 -4.001 -14.152 1.00 97.19 391 ILE A O 1
ATOM 3106 N N . PRO A 1 392 ? 22.979 -3.395 -16.283 1.00 96.00 392 PRO A N 1
ATOM 3107 C CA . PRO A 1 392 ? 23.477 -4.689 -16.742 1.00 96.00 392 PRO A CA 1
ATOM 3108 C C . PRO A 1 392 ? 24.711 -5.127 -15.953 1.00 96.00 392 PRO A C 1
ATOM 3110 O O . PRO A 1 392 ? 25.702 -4.399 -15.943 1.00 96.00 392 PRO A O 1
ATOM 3113 N N . LEU A 1 393 ? 24.667 -6.293 -15.316 1.00 95.44 393 LEU A N 1
ATOM 3114 C CA . LEU A 1 393 ? 25.726 -6.895 -14.511 1.00 95.44 393 LEU A CA 1
ATOM 3115 C C . LEU A 1 393 ? 26.260 -8.143 -15.217 1.00 95.44 393 LEU A C 1
ATOM 3117 O O . LEU A 1 393 ? 25.492 -9.013 -15.588 1.00 95.44 393 LEU A O 1
ATOM 3121 N N . PHE A 1 394 ? 27.579 -8.244 -15.357 1.00 94.38 394 PHE A N 1
ATOM 3122 C CA . PHE A 1 394 ? 28.257 -9.419 -15.918 1.00 94.38 394 PHE A CA 1
ATOM 3123 C C . PHE A 1 394 ? 28.971 -10.138 -14.776 1.00 94.38 394 PHE A C 1
ATOM 3125 O O . PHE A 1 394 ? 30.164 -9.932 -14.526 1.00 94.38 394 PHE A O 1
ATOM 3132 N N . THR A 1 395 ? 28.193 -10.838 -13.959 1.00 95.25 395 THR A N 1
ATOM 3133 C CA . THR A 1 395 ? 28.624 -11.358 -12.660 1.00 95.25 395 THR A CA 1
ATOM 3134 C C . THR A 1 395 ? 29.493 -12.607 -12.767 1.00 95.25 395 THR A C 1
ATOM 3136 O O . THR A 1 395 ? 30.316 -12.844 -11.878 1.00 95.25 395 THR A O 1
ATOM 3139 N N . PHE A 1 396 ? 29.378 -13.392 -13.842 1.00 95.38 396 PHE A N 1
ATOM 3140 C CA . PHE A 1 396 ? 30.057 -14.682 -13.984 1.00 95.38 396 PHE A CA 1
ATOM 3141 C C . PHE A 1 396 ? 31.578 -14.518 -13.978 1.00 95.38 396 PHE A C 1
ATOM 3143 O O . PHE A 1 396 ? 32.289 -15.308 -13.352 1.00 95.38 396 PHE A O 1
ATOM 3150 N N . ALA A 1 397 ? 32.091 -13.440 -14.578 1.00 92.50 397 ALA A N 1
ATOM 3151 C CA . ALA A 1 397 ? 33.516 -13.099 -14.558 1.00 92.50 397 ALA A CA 1
ATOM 3152 C C . ALA A 1 397 ? 34.049 -12.750 -13.152 1.00 92.50 397 ALA A C 1
ATOM 3154 O O . ALA A 1 397 ? 35.260 -12.785 -12.917 1.00 92.50 397 ALA A O 1
ATOM 3155 N N . HIS A 1 398 ? 33.156 -12.422 -12.217 1.00 93.81 398 HIS A N 1
ATOM 3156 C CA . HIS A 1 398 ? 33.463 -12.078 -10.829 1.00 93.81 398 HIS A CA 1
ATOM 3157 C C . HIS A 1 398 ? 33.096 -13.196 -9.847 1.00 93.81 398 HIS A C 1
ATOM 3159 O O . HIS A 1 398 ? 33.267 -13.031 -8.637 1.00 93.81 398 HIS A O 1
ATOM 3165 N N . MET A 1 399 ? 32.628 -14.340 -10.350 1.00 95.94 399 MET A N 1
ATOM 3166 C CA . MET A 1 399 ? 32.325 -15.513 -9.546 1.00 95.94 399 MET A CA 1
ATOM 3167 C C . MET A 1 399 ? 33.605 -16.299 -9.245 1.00 95.94 399 MET A C 1
ATOM 3169 O O . MET A 1 399 ? 34.337 -16.729 -10.139 1.00 95.94 399 MET A O 1
ATOM 3173 N N . LYS A 1 400 ? 33.892 -16.510 -7.961 1.00 96.00 400 LYS A N 1
ATOM 3174 C CA . LYS A 1 400 ? 35.031 -17.321 -7.518 1.00 96.00 400 LYS A CA 1
ATOM 3175 C C . LYS A 1 400 ? 34.681 -18.819 -7.546 1.00 96.00 400 LYS A C 1
ATOM 3177 O O . LYS A 1 400 ? 33.508 -19.181 -7.478 1.00 96.00 400 LYS A O 1
ATOM 3182 N N . PRO A 1 401 ? 35.683 -19.725 -7.551 1.00 93.88 401 PRO A N 1
ATOM 3183 C CA . PRO A 1 401 ? 35.445 -21.176 -7.555 1.00 93.88 401 PRO A CA 1
ATOM 3184 C C . PRO A 1 401 ? 34.654 -21.720 -6.354 1.00 93.88 401 PRO A C 1
ATOM 3186 O O . PRO A 1 401 ? 34.177 -22.849 -6.406 1.00 93.88 401 PRO A O 1
ATOM 3189 N N . ASP A 1 402 ? 34.549 -20.954 -5.265 1.00 94.38 402 ASP A N 1
ATOM 3190 C CA . ASP A 1 402 ? 33.743 -21.285 -4.084 1.00 94.38 402 ASP A CA 1
ATOM 3191 C C . ASP A 1 402 ? 32.253 -20.922 -4.244 1.00 94.38 402 ASP A C 1
ATOM 3193 O O . ASP A 1 402 ? 31.492 -21.097 -3.295 1.00 94.38 402 ASP A O 1
ATOM 3197 N N . GLY A 1 403 ? 31.844 -20.429 -5.420 1.00 93.50 403 GLY A N 1
ATOM 3198 C CA . GLY A 1 403 ? 30.471 -20.018 -5.716 1.00 93.50 403 GLY A CA 1
ATOM 3199 C C . GLY A 1 403 ? 30.097 -18.650 -5.149 1.00 93.50 403 GLY A C 1
ATOM 3200 O O . GLY A 1 403 ? 28.916 -18.332 -5.094 1.00 93.50 403 GLY A O 1
ATOM 3201 N N . LYS A 1 404 ? 31.077 -17.849 -4.709 1.00 96.75 404 LYS A N 1
ATOM 3202 C CA . LYS A 1 404 ? 30.845 -16.507 -4.162 1.00 96.75 404 LYS A CA 1
ATOM 3203 C C . LYS A 1 404 ? 31.300 -15.414 -5.107 1.00 96.75 404 LYS A C 1
ATOM 3205 O O . LYS A 1 404 ? 32.350 -15.540 -5.745 1.00 96.75 404 LYS A O 1
ATOM 3210 N N . LEU A 1 405 ? 30.591 -14.292 -5.093 1.00 96.69 405 LEU A N 1
ATOM 3211 C CA . LEU A 1 405 ? 31.019 -13.106 -5.825 1.00 96.69 405 LEU A CA 1
ATOM 3212 C C . LEU A 1 405 ? 32.285 -12.508 -5.194 1.00 96.69 405 LEU A C 1
ATOM 3214 O O . LEU A 1 405 ? 32.532 -12.605 -3.985 1.00 96.69 405 LEU A O 1
ATOM 3218 N N . ASP A 1 406 ? 33.140 -11.917 -6.026 1.00 96.19 406 ASP A N 1
ATOM 3219 C CA . ASP A 1 406 ? 34.334 -11.215 -5.570 1.00 96.19 406 ASP A CA 1
ATOM 3220 C C . ASP A 1 406 ? 33.942 -10.055 -4.622 1.00 96.19 406 ASP A C 1
ATOM 3222 O O . ASP A 1 406 ? 33.182 -9.164 -5.016 1.00 96.19 406 ASP A O 1
ATOM 3226 N N . PRO A 1 407 ? 34.460 -10.008 -3.376 1.00 95.44 407 PRO A N 1
ATOM 3227 C CA . PRO A 1 407 ? 34.085 -8.969 -2.417 1.00 95.44 407 PRO A CA 1
ATOM 3228 C C . PRO A 1 407 ? 34.453 -7.542 -2.846 1.00 95.44 407 PRO A C 1
ATOM 3230 O O . PRO A 1 407 ? 33.786 -6.587 -2.446 1.00 95.44 407 PRO A O 1
ATOM 3233 N N . ALA A 1 408 ? 35.523 -7.361 -3.625 1.00 93.50 408 ALA A N 1
ATOM 3234 C CA . ALA A 1 408 ? 35.897 -6.054 -4.154 1.00 93.50 408 ALA A CA 1
ATOM 3235 C C . ALA A 1 408 ? 34.931 -5.612 -5.260 1.00 93.50 408 ALA A C 1
ATOM 3237 O O . ALA A 1 408 ? 34.584 -4.429 -5.314 1.00 93.50 408 ALA A O 1
ATOM 3238 N N . TRP A 1 409 ? 34.455 -6.553 -6.082 1.00 93.50 409 TRP A N 1
ATOM 3239 C CA . TRP A 1 409 ? 33.397 -6.289 -7.057 1.00 93.50 409 TRP A CA 1
ATOM 3240 C C . TRP A 1 409 ? 32.065 -5.946 -6.368 1.00 93.50 409 TRP A C 1
ATOM 3242 O O . TRP A 1 409 ? 31.464 -4.923 -6.694 1.00 93.50 409 TRP A O 1
ATOM 3252 N N . MET A 1 410 ? 31.672 -6.685 -5.320 1.00 95.19 410 MET A N 1
ATOM 3253 C CA . MET A 1 410 ? 30.503 -6.333 -4.494 1.00 95.19 410 MET A CA 1
ATOM 3254 C C . MET A 1 410 ? 30.583 -4.941 -3.890 1.00 95.19 410 MET A C 1
ATOM 3256 O O . MET A 1 410 ? 29.665 -4.137 -4.040 1.00 95.19 410 MET A O 1
ATOM 3260 N N . LYS A 1 411 ? 31.729 -4.593 -3.306 1.00 94.12 411 LYS A N 1
ATOM 3261 C CA . LYS A 1 411 ? 31.947 -3.246 -2.780 1.00 94.12 411 LYS A CA 1
ATOM 3262 C C . LYS A 1 411 ? 31.860 -2.168 -3.867 1.00 94.12 411 LYS A C 1
ATOM 3264 O O . LYS A 1 411 ? 31.496 -1.025 -3.580 1.00 94.12 411 LYS A O 1
ATOM 3269 N N . ARG A 1 412 ? 32.232 -2.486 -5.112 1.00 92.62 412 ARG A N 1
ATOM 3270 C CA . ARG A 1 412 ? 32.044 -1.556 -6.228 1.00 92.62 412 ARG A CA 1
ATOM 3271 C C . ARG A 1 412 ? 30.561 -1.397 -6.549 1.00 92.62 412 ARG A C 1
ATOM 3273 O O . ARG A 1 412 ? 30.126 -0.255 -6.691 1.00 9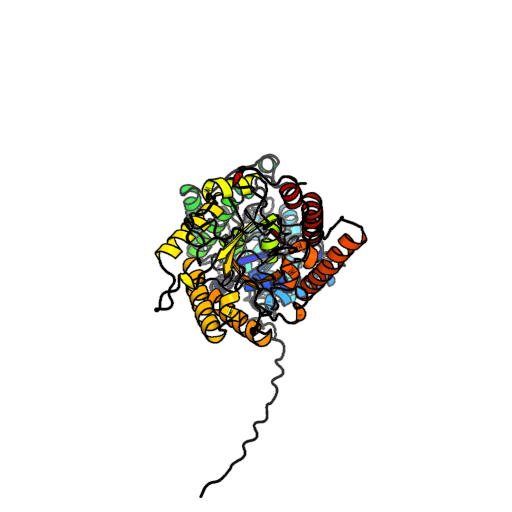2.62 412 ARG A O 1
ATOM 3280 N N . LEU A 1 413 ? 29.806 -2.490 -6.611 1.00 95.12 413 LEU A N 1
ATOM 3281 C CA . LEU A 1 413 ? 28.364 -2.452 -6.838 1.00 95.12 413 LEU A CA 1
ATOM 3282 C C . LEU A 1 413 ? 27.637 -1.640 -5.753 1.00 95.12 413 LEU A C 1
ATOM 3284 O O . LEU A 1 413 ? 26.810 -0.798 -6.095 1.00 95.12 413 LEU A O 1
ATOM 3288 N N . ASP A 1 414 ? 28.032 -1.767 -4.480 1.00 95.75 414 ASP A N 1
ATOM 3289 C CA . ASP A 1 414 ? 27.520 -0.930 -3.381 1.00 95.75 414 ASP A CA 1
ATOM 3290 C C . ASP A 1 414 ? 27.673 0.563 -3.671 1.00 95.75 414 ASP A C 1
ATOM 3292 O O . ASP A 1 414 ? 26.741 1.344 -3.486 1.00 95.75 414 ASP A O 1
ATOM 3296 N N . ALA A 1 415 ? 28.848 0.979 -4.151 1.00 94.00 415 ALA A N 1
ATOM 3297 C CA . ALA A 1 415 ? 29.108 2.380 -4.467 1.00 94.00 415 ALA A CA 1
ATOM 3298 C C . ALA A 1 415 ? 28.246 2.879 -5.637 1.00 94.00 415 ALA A C 1
ATOM 3300 O O . ALA A 1 415 ? 27.846 4.043 -5.652 1.00 94.00 415 ALA A O 1
ATOM 3301 N N . VAL A 1 416 ? 27.955 2.010 -6.607 1.00 95.12 416 VAL A N 1
ATOM 3302 C CA . VAL A 1 416 ? 27.091 2.325 -7.752 1.00 95.12 416 VAL A CA 1
ATOM 3303 C C . VAL A 1 416 ? 25.640 2.482 -7.304 1.00 95.12 416 VAL A C 1
ATOM 3305 O O . VAL A 1 416 ? 25.019 3.500 -7.610 1.00 95.12 416 VAL A O 1
ATOM 3308 N N . VAL A 1 417 ? 25.124 1.522 -6.531 1.00 96.00 417 VAL A N 1
ATOM 3309 C CA . VAL A 1 417 ? 23.764 1.561 -5.976 1.00 96.00 417 VAL A CA 1
ATOM 3310 C C . VAL A 1 417 ? 23.592 2.772 -5.062 1.00 96.00 417 VAL A C 1
ATOM 3312 O O . VAL A 1 417 ? 22.632 3.522 -5.226 1.00 96.00 417 VAL A O 1
ATOM 3315 N N . ALA A 1 418 ? 24.539 3.024 -4.156 1.00 92.75 418 ALA A N 1
ATOM 3316 C CA . ALA A 1 418 ? 24.487 4.162 -3.242 1.00 92.75 418 ALA A CA 1
ATOM 3317 C C . ALA A 1 418 ? 24.478 5.508 -3.982 1.00 92.75 418 ALA A C 1
ATOM 3319 O O . ALA A 1 418 ? 23.736 6.416 -3.601 1.00 92.75 418 ALA A O 1
ATOM 3320 N N . GLU A 1 419 ? 25.262 5.652 -5.056 1.00 94.56 419 GLU A N 1
ATOM 3321 C CA . GLU A 1 419 ? 25.255 6.886 -5.846 1.00 94.56 419 GLU A CA 1
ATOM 3322 C C . GLU A 1 419 ? 23.937 7.051 -6.618 1.00 94.56 419 GLU A C 1
ATOM 3324 O O . GLU A 1 419 ? 23.342 8.127 -6.595 1.00 94.56 419 GLU A O 1
ATOM 3329 N N . ALA A 1 420 ? 23.403 5.987 -7.222 1.00 95.69 420 ALA A N 1
ATOM 3330 C CA . ALA A 1 420 ? 22.099 6.044 -7.881 1.00 95.69 420 ALA A CA 1
ATOM 3331 C C . ALA A 1 420 ? 20.958 6.375 -6.893 1.00 95.69 420 ALA A C 1
ATOM 3333 O O . ALA A 1 420 ? 20.087 7.196 -7.196 1.00 95.69 420 ALA A O 1
ATOM 3334 N N . GLN A 1 421 ? 20.999 5.818 -5.678 1.00 92.25 421 GLN A N 1
ATOM 3335 C CA . GLN A 1 421 ? 20.060 6.140 -4.598 1.00 92.25 421 GLN A CA 1
ATOM 3336 C C . GLN A 1 421 ? 20.175 7.599 -4.158 1.00 92.25 421 GLN A C 1
ATOM 3338 O O . GLN A 1 421 ? 19.159 8.273 -3.998 1.00 92.25 421 GLN A O 1
ATOM 3343 N N . LYS A 1 422 ? 21.401 8.114 -4.014 1.00 90.25 422 LYS A N 1
ATOM 3344 C CA . LYS A 1 422 ? 21.666 9.518 -3.669 1.00 90.25 422 LYS A CA 1
ATOM 3345 C C . LYS A 1 422 ? 21.059 10.490 -4.684 1.00 90.25 422 LYS A C 1
ATOM 3347 O O . LYS A 1 422 ? 20.568 11.544 -4.285 1.00 90.25 422 LYS A O 1
ATOM 3352 N N . GLN A 1 423 ? 21.041 10.134 -5.969 1.00 91.81 423 GLN A N 1
ATOM 3353 C CA . GLN A 1 423 ? 20.382 10.924 -7.019 1.00 91.81 423 GLN A CA 1
ATOM 3354 C C . GLN A 1 423 ? 18.855 10.683 -7.096 1.00 91.81 423 GLN A C 1
ATOM 3356 O O . GLN A 1 423 ? 18.141 11.386 -7.817 1.00 91.81 423 GLN A O 1
ATOM 3361 N N . GLY A 1 424 ? 18.324 9.721 -6.335 1.00 90.06 424 GLY A N 1
ATOM 3362 C CA . GLY A 1 424 ? 16.895 9.423 -6.241 1.00 90.06 424 GLY A CA 1
ATOM 3363 C C . GLY A 1 424 ? 16.347 8.612 -7.416 1.00 90.06 424 GLY A C 1
ATOM 3364 O O . GLY A 1 424 ? 15.219 8.868 -7.845 1.00 90.06 424 GLY A O 1
ATOM 3365 N N . PHE A 1 425 ? 17.140 7.687 -7.961 1.00 97.25 425 PHE A N 1
ATOM 3366 C CA . PHE A 1 425 ? 16.701 6.765 -9.009 1.00 97.25 425 PHE A CA 1
ATOM 3367 C C . PHE A 1 425 ? 15.969 5.536 -8.457 1.00 97.25 425 PHE A C 1
ATOM 3369 O O . PHE A 1 425 ? 16.280 5.037 -7.375 1.00 97.25 425 PHE A O 1
ATOM 3376 N N . GLN A 1 426 ? 15.047 5.009 -9.264 1.00 98.00 426 GLN A N 1
ATOM 3377 C CA . GLN A 1 426 ? 14.725 3.581 -9.266 1.00 98.00 426 GLN A CA 1
ATOM 3378 C C . GLN A 1 426 ? 15.882 2.824 -9.935 1.00 98.00 426 GLN A C 1
ATOM 3380 O O . GLN A 1 426 ? 16.426 3.293 -10.935 1.00 98.00 426 GLN A O 1
ATOM 3385 N N . ILE A 1 427 ? 16.279 1.677 -9.398 1.00 98.56 427 ILE A N 1
ATOM 3386 C CA . ILE A 1 427 ? 17.497 0.957 -9.779 1.00 98.56 427 ILE A CA 1
ATOM 3387 C C . ILE A 1 427 ? 17.120 -0.476 -10.120 1.00 98.56 427 ILE A C 1
ATOM 3389 O O . ILE A 1 427 ? 16.536 -1.166 -9.290 1.00 98.56 427 ILE A O 1
ATOM 3393 N N . ILE A 1 428 ? 17.471 -0.927 -11.318 1.00 98.75 428 ILE A N 1
ATOM 3394 C CA . ILE A 1 428 ? 17.357 -2.332 -11.714 1.00 98.75 428 ILE A CA 1
ATOM 3395 C C . ILE A 1 428 ? 18.764 -2.913 -11.775 1.00 98.75 428 ILE A C 1
ATOM 3397 O O . ILE A 1 428 ? 19.609 -2.388 -12.502 1.00 98.75 428 ILE A O 1
ATOM 3401 N N . LEU A 1 429 ? 18.997 -3.973 -11.007 1.00 98.50 429 LEU A N 1
ATOM 3402 C CA . LEU A 1 429 ? 20.176 -4.825 -11.111 1.00 98.50 429 LEU A CA 1
ATOM 3403 C C . LEU A 1 429 ? 19.814 -6.007 -12.007 1.00 98.50 429 LEU A C 1
ATOM 3405 O O . LEU A 1 429 ? 18.989 -6.832 -11.618 1.00 98.50 429 LEU A O 1
ATOM 3409 N N . ASP A 1 430 ? 20.388 -6.031 -13.202 1.00 97.75 430 ASP A N 1
ATOM 3410 C CA . ASP A 1 430 ? 20.055 -6.979 -14.263 1.00 97.75 430 ASP A CA 1
ATOM 3411 C C . ASP A 1 430 ? 21.209 -7.943 -14.492 1.00 97.75 430 ASP A C 1
ATOM 3413 O O . ASP A 1 430 ? 22.308 -7.504 -14.804 1.00 97.75 430 ASP A O 1
ATOM 3417 N N . GLU A 1 431 ? 20.977 -9.240 -14.317 1.00 97.88 431 GLU A N 1
ATOM 3418 C CA . GLU A 1 431 ? 21.982 -10.249 -14.646 1.00 97.88 431 GLU A CA 1
ATOM 3419 C C . GLU A 1 431 ? 22.081 -10.422 -16.168 1.00 97.88 431 GLU A C 1
ATOM 3421 O O . GLU A 1 431 ? 21.114 -10.794 -16.826 1.00 97.88 431 GLU A O 1
ATOM 3426 N N . HIS A 1 432 ? 23.252 -10.155 -16.740 1.00 97.19 432 HIS A N 1
ATOM 3427 C CA . HIS A 1 432 ? 23.432 -9.899 -18.165 1.00 97.19 432 HIS A CA 1
ATOM 3428 C C . HIS A 1 432 ? 24.379 -10.890 -18.871 1.00 97.19 432 HIS A C 1
ATOM 3430 O O . HIS A 1 432 ? 24.678 -10.700 -20.049 1.00 97.19 432 HIS A O 1
ATOM 3436 N N . ASP A 1 433 ? 24.819 -11.981 -18.229 1.00 96.50 433 ASP A N 1
ATOM 3437 C CA . ASP A 1 433 ? 25.657 -13.036 -18.843 1.00 96.50 433 ASP A CA 1
ATOM 3438 C C . ASP A 1 433 ? 24.861 -14.030 -19.737 1.00 96.50 433 ASP A C 1
ATOM 3440 O O . ASP A 1 433 ? 25.100 -15.242 -19.783 1.00 96.50 433 ASP A O 1
ATOM 3444 N N . PHE A 1 434 ? 23.894 -13.522 -20.502 1.00 96.06 434 PHE A N 1
ATOM 3445 C CA . PHE A 1 434 ? 22.933 -14.319 -21.274 1.00 96.06 434 PHE A CA 1
ATOM 3446 C C . PHE A 1 434 ? 23.547 -15.098 -22.450 1.00 96.06 434 PHE A C 1
ATOM 3448 O O . PHE A 1 434 ? 23.099 -16.202 -22.771 1.00 96.06 434 PHE A O 1
ATOM 3455 N N . ASP A 1 435 ? 24.612 -14.570 -23.062 1.00 95.00 435 ASP A N 1
ATOM 3456 C CA . ASP A 1 435 ? 25.384 -15.267 -24.099 1.00 95.00 435 ASP A CA 1
ATOM 3457 C C . ASP A 1 435 ? 26.166 -16.459 -23.535 1.00 95.00 435 ASP A C 1
ATOM 3459 O O . ASP A 1 435 ? 26.312 -17.481 -24.209 1.00 95.00 435 ASP A O 1
ATOM 3463 N N . ASP A 1 436 ? 26.692 -16.354 -22.313 1.00 96.06 436 ASP A N 1
ATOM 3464 C CA . ASP A 1 436 ? 27.374 -17.476 -21.665 1.00 96.06 436 ASP A CA 1
ATOM 3465 C C . ASP A 1 436 ? 26.369 -18.548 -21.244 1.00 96.06 436 ASP A C 1
ATOM 3467 O O . ASP A 1 436 ? 26.617 -19.740 -21.441 1.00 96.06 436 ASP A O 1
ATOM 3471 N N . CYS A 1 437 ? 25.178 -18.125 -20.820 1.00 96.81 437 CYS A N 1
ATOM 3472 C CA . CYS A 1 437 ? 24.048 -19.015 -20.601 1.00 96.81 437 CYS A CA 1
ATOM 3473 C C . CYS A 1 437 ? 23.605 -19.781 -21.849 1.00 96.81 437 CYS A C 1
ATOM 3475 O O . CYS A 1 437 ? 23.355 -20.985 -21.772 1.00 96.81 437 CYS A O 1
ATOM 3477 N N . ALA A 1 438 ? 23.564 -19.135 -23.014 1.00 95.44 438 ALA A N 1
ATOM 3478 C CA . ALA A 1 438 ? 23.216 -19.809 -24.262 1.00 95.44 438 ALA A CA 1
ATOM 3479 C C . ALA A 1 438 ? 24.286 -20.817 -24.737 1.00 95.44 438 ALA A C 1
ATOM 3481 O O . ALA A 1 438 ? 23.955 -21.759 -25.467 1.00 95.44 438 ALA A O 1
ATOM 3482 N N . LYS A 1 439 ? 25.558 -20.629 -24.343 1.00 95.94 439 LYS A N 1
ATOM 3483 C CA . LYS A 1 439 ? 26.679 -21.526 -24.687 1.00 95.94 439 LYS A CA 1
ATOM 3484 C C . LYS A 1 439 ? 26.722 -22.784 -23.820 1.00 95.94 439 LYS A C 1
ATOM 3486 O O . LYS A 1 439 ? 27.022 -23.851 -24.353 1.00 95.94 439 LYS A O 1
ATOM 3491 N N . ASP A 1 440 ? 26.469 -22.656 -22.518 1.00 96.38 440 ASP A N 1
ATOM 3492 C CA . ASP A 1 440 ? 26.530 -23.759 -21.552 1.00 96.38 440 ASP A CA 1
ATOM 3493 C C . ASP A 1 440 ? 25.405 -23.636 -20.513 1.00 96.38 440 ASP A C 1
ATOM 3495 O O . ASP A 1 440 ? 25.529 -22.965 -19.484 1.00 96.38 440 ASP A O 1
ATOM 3499 N N . THR A 1 441 ? 24.284 -24.303 -20.794 1.00 95.94 441 THR A N 1
ATOM 3500 C CA . THR A 1 441 ? 23.079 -24.239 -19.960 1.00 95.94 441 THR A CA 1
ATOM 3501 C C . THR A 1 441 ? 23.270 -24.888 -18.592 1.00 95.94 441 THR A C 1
ATOM 3503 O O . THR A 1 441 ? 22.707 -24.412 -17.608 1.00 95.94 441 THR A O 1
ATOM 3506 N N . ASP A 1 442 ? 24.077 -25.951 -18.507 1.00 93.06 442 ASP A N 1
ATOM 3507 C CA . ASP A 1 442 ? 24.309 -26.674 -17.253 1.00 93.06 442 ASP A CA 1
ATOM 3508 C C . ASP A 1 442 ? 25.147 -25.822 -16.293 1.00 93.06 442 ASP A C 1
ATOM 3510 O O . ASP A 1 442 ? 24.810 -25.690 -15.113 1.00 93.06 442 ASP A O 1
ATOM 3514 N N . ALA A 1 443 ? 26.217 -25.200 -16.801 1.00 94.81 443 ALA A N 1
ATOM 3515 C CA . ALA A 1 443 ? 27.023 -24.276 -16.011 1.00 94.81 443 ALA A CA 1
ATOM 3516 C C . ALA A 1 443 ? 26.219 -23.032 -15.603 1.00 94.81 443 ALA A C 1
ATOM 3518 O O . ALA A 1 443 ? 26.285 -22.607 -14.447 1.00 94.81 443 ALA A O 1
ATOM 3519 N N . CYS A 1 444 ? 25.431 -22.475 -16.525 1.00 96.12 444 CYS A N 1
ATOM 3520 C CA . CYS A 1 444 ? 24.636 -21.280 -16.269 1.00 96.12 444 CYS A CA 1
ATOM 3521 C C . CYS A 1 444 ? 23.598 -21.469 -15.161 1.00 96.12 444 CYS A C 1
ATOM 3523 O O . CYS A 1 444 ? 23.509 -20.609 -14.289 1.00 96.12 444 CYS A O 1
ATOM 3525 N N . ALA A 1 445 ? 22.873 -22.592 -15.118 1.00 94.44 445 ALA A N 1
ATOM 3526 C CA . ALA A 1 445 ? 21.898 -22.842 -14.052 1.00 94.44 445 ALA A CA 1
ATOM 3527 C C . ALA A 1 445 ? 22.527 -22.728 -12.649 1.00 94.44 445 ALA A C 1
ATOM 3529 O O . ALA A 1 445 ? 21.955 -22.121 -11.742 1.00 94.44 445 ALA A O 1
ATOM 3530 N N . VAL A 1 446 ? 23.740 -23.271 -12.481 1.00 95.50 446 VAL A N 1
ATOM 3531 C CA . VAL A 1 446 ? 24.490 -23.210 -11.216 1.00 95.50 446 VAL A CA 1
ATOM 3532 C C . VAL A 1 446 ? 24.985 -21.793 -10.931 1.00 95.50 446 VAL A C 1
ATOM 3534 O O . VAL A 1 446 ? 24.887 -21.320 -9.798 1.00 95.50 446 VAL A O 1
ATOM 3537 N N . LEU A 1 447 ? 25.523 -21.110 -11.943 1.00 97.69 447 LEU A N 1
ATOM 3538 C CA . LEU A 1 447 ? 26.036 -19.752 -11.789 1.00 97.69 447 LEU A CA 1
ATOM 3539 C C . LEU A 1 447 ? 24.915 -18.769 -11.434 1.00 97.69 447 LEU A C 1
ATOM 3541 O O . LEU A 1 447 ? 25.069 -18.039 -10.461 1.00 97.69 447 LEU A O 1
ATOM 3545 N N . LEU A 1 448 ? 23.769 -18.812 -12.121 1.00 97.75 448 LEU A N 1
ATOM 3546 C CA . LEU A 1 448 ? 22.615 -17.958 -11.821 1.00 97.75 448 LEU A CA 1
ATOM 3547 C C . LEU A 1 448 ? 22.090 -18.160 -10.400 1.00 97.75 448 LEU A C 1
ATOM 3549 O O . LEU A 1 448 ? 21.803 -17.182 -9.713 1.00 97.75 448 LEU A O 1
ATOM 3553 N N . ALA A 1 449 ? 21.992 -19.409 -9.935 1.00 97.94 449 ALA A N 1
ATOM 3554 C CA . ALA A 1 449 ? 21.565 -19.689 -8.567 1.00 97.94 449 ALA A CA 1
ATOM 3555 C C . ALA A 1 449 ? 22.520 -19.059 -7.538 1.00 97.94 449 ALA A C 1
ATOM 3557 O O . ALA A 1 449 ? 22.066 -18.415 -6.593 1.00 97.94 449 ALA A O 1
ATOM 3558 N N . ASN A 1 450 ? 23.836 -19.177 -7.748 1.00 98.19 450 ASN A N 1
ATOM 3559 C CA . ASN A 1 450 ? 24.842 -18.560 -6.877 1.00 98.19 450 ASN A CA 1
ATOM 3560 C C . ASN A 1 450 ? 24.798 -17.026 -6.929 1.00 98.19 450 ASN A C 1
ATOM 3562 O O . ASN A 1 450 ? 24.891 -16.373 -5.892 1.00 98.19 450 ASN A O 1
ATOM 3566 N N . VAL A 1 451 ? 24.628 -16.448 -8.122 1.00 98.50 451 VAL A N 1
ATOM 3567 C CA . VAL A 1 451 ? 24.483 -14.999 -8.310 1.00 98.50 451 VAL A CA 1
ATOM 3568 C C . VAL A 1 451 ? 23.289 -14.481 -7.523 1.00 98.50 451 VAL A C 1
ATOM 3570 O O . VAL A 1 451 ? 23.444 -13.563 -6.719 1.00 98.50 451 VAL A O 1
ATOM 3573 N N . TRP A 1 452 ? 22.112 -15.084 -7.698 1.00 98.62 452 TRP A N 1
ATOM 3574 C CA . TRP A 1 452 ? 20.908 -14.622 -7.015 1.00 98.62 452 TRP A CA 1
ATOM 3575 C C . TRP A 1 452 ? 20.924 -14.905 -5.522 1.00 98.62 452 TRP A C 1
ATOM 3577 O O . TRP A 1 452 ? 20.397 -14.093 -4.764 1.00 98.62 452 TRP A O 1
ATOM 3587 N N . TYR A 1 453 ? 21.583 -15.972 -5.075 1.00 98.31 453 TYR A N 1
ATOM 3588 C CA . TYR A 1 453 ? 21.825 -16.194 -3.654 1.00 98.31 453 TYR A CA 1
ATOM 3589 C C . TYR A 1 453 ? 22.663 -15.055 -3.048 1.00 98.31 453 TYR A C 1
ATOM 3591 O O . TYR A 1 453 ? 22.244 -14.430 -2.075 1.00 98.31 453 TYR A O 1
ATOM 3599 N N . GLU A 1 454 ? 23.809 -14.724 -3.654 1.00 98.38 454 GLU A N 1
ATOM 3600 C CA . GLU A 1 454 ? 24.716 -13.693 -3.133 1.00 98.38 454 GLU A CA 1
ATOM 3601 C C . GLU A 1 454 ? 24.121 -12.277 -3.259 1.00 98.38 454 GLU A C 1
ATOM 3603 O O . GLU A 1 454 ? 24.151 -11.515 -2.293 1.00 98.38 454 GLU A O 1
ATOM 3608 N N . LEU A 1 455 ? 23.537 -11.915 -4.411 1.00 98.50 455 LEU A N 1
ATOM 3609 C CA . LEU A 1 455 ? 22.953 -10.584 -4.628 1.00 98.50 455 LEU A CA 1
ATOM 3610 C C . LEU A 1 455 ? 21.717 -10.340 -3.754 1.00 98.50 455 LEU A C 1
ATOM 3612 O O . LEU A 1 455 ? 21.574 -9.250 -3.195 1.00 98.50 455 LEU A O 1
ATOM 3616 N N . SER A 1 456 ? 20.822 -11.327 -3.626 1.00 98.12 456 SER A N 1
ATOM 3617 C CA . SER A 1 456 ? 19.595 -11.155 -2.841 1.00 98.12 456 SER A CA 1
ATOM 3618 C C . SER A 1 456 ? 19.890 -11.025 -1.347 1.00 98.12 456 SER A C 1
ATOM 3620 O O . SER A 1 456 ? 19.350 -10.124 -0.705 1.00 98.12 456 SER A O 1
ATOM 3622 N N . GLU A 1 457 ? 20.795 -11.841 -0.800 1.00 97.31 457 GLU A N 1
ATOM 3623 C CA . GLU A 1 457 ? 21.221 -11.732 0.598 1.00 97.31 457 GLU A CA 1
ATOM 3624 C C . GLU A 1 457 ? 21.958 -10.411 0.861 1.00 97.31 457 GLU A C 1
ATOM 3626 O O . GLU A 1 457 ? 21.687 -9.745 1.862 1.00 97.31 457 GLU A O 1
ATOM 3631 N N . HIS A 1 458 ? 22.847 -9.989 -0.044 1.00 98.06 458 HIS A N 1
ATOM 3632 C CA . HIS A 1 458 ? 23.622 -8.754 0.119 1.00 98.06 458 HIS A CA 1
ATOM 3633 C C . HIS A 1 458 ? 22.740 -7.495 0.100 1.00 98.06 458 HIS A C 1
ATOM 3635 O O . HIS A 1 458 ? 22.940 -6.587 0.907 1.00 98.06 458 HIS A O 1
ATOM 3641 N N . PHE A 1 459 ? 21.720 -7.452 -0.765 1.00 95.75 459 PHE A N 1
ATOM 3642 C CA . PHE A 1 459 ? 20.798 -6.314 -0.892 1.00 95.75 459 PHE A CA 1
ATOM 3643 C C . PHE A 1 459 ? 19.452 -6.499 -0.173 1.00 95.75 459 PHE A C 1
ATOM 3645 O O . PHE A 1 459 ? 18.520 -5.736 -0.433 1.00 95.75 459 PHE A O 1
ATOM 3652 N N . LYS A 1 460 ? 19.318 -7.455 0.756 1.00 92.00 460 LYS A N 1
ATOM 3653 C CA . LYS A 1 460 ? 18.040 -7.718 1.450 1.00 92.00 460 LYS A CA 1
ATOM 3654 C C . LYS A 1 460 ? 17.461 -6.498 2.173 1.00 92.00 460 LYS A C 1
ATOM 3656 O O . LYS A 1 460 ? 16.259 -6.261 2.109 1.00 92.00 460 LYS A O 1
ATOM 3661 N N . ASP A 1 461 ? 18.330 -5.676 2.763 1.00 84.06 461 ASP A N 1
ATOM 3662 C CA . ASP A 1 461 ? 17.961 -4.463 3.505 1.00 84.06 461 ASP A CA 1
ATOM 3663 C C . ASP A 1 461 ? 17.930 -3.198 2.620 1.00 84.06 461 ASP A C 1
ATOM 3665 O O . ASP A 1 461 ? 17.703 -2.089 3.111 1.00 84.06 461 ASP A O 1
ATOM 3669 N N . ALA A 1 462 ? 18.174 -3.324 1.309 1.00 86.31 462 ALA A N 1
ATOM 3670 C CA . ALA A 1 462 ? 18.092 -2.192 0.392 1.00 86.31 462 ALA A CA 1
ATOM 3671 C C . ALA A 1 462 ? 16.633 -1.705 0.260 1.00 86.31 462 ALA A C 1
ATOM 3673 O O . ALA A 1 462 ? 15.710 -2.522 0.274 1.00 86.31 462 ALA A O 1
ATOM 3674 N N . PRO A 1 463 ? 16.382 -0.397 0.068 1.00 84.00 463 PRO A N 1
ATOM 3675 C CA . PRO A 1 463 ? 15.031 0.113 -0.164 1.00 84.00 463 PRO A CA 1
ATOM 3676 C C . PRO A 1 463 ? 14.380 -0.528 -1.399 1.00 84.00 463 PRO A C 1
ATOM 3678 O O . PRO A 1 463 ? 15.073 -0.976 -2.314 1.00 84.00 463 PRO A O 1
ATOM 3681 N N . ASP A 1 464 ? 13.046 -0.500 -1.468 1.00 88.50 464 ASP A N 1
ATOM 3682 C CA . ASP A 1 464 ? 12.259 -1.022 -2.605 1.00 88.50 464 ASP A CA 1
ATOM 3683 C C . ASP A 1 464 ? 12.572 -0.333 -3.945 1.00 88.50 464 ASP A C 1
ATOM 3685 O O . ASP A 1 464 ? 12.159 -0.801 -5.004 1.00 88.50 464 ASP A O 1
ATOM 3689 N N . THR A 1 465 ? 13.335 0.766 -3.925 1.00 93.50 465 THR A N 1
ATOM 3690 C CA . THR A 1 465 ? 13.858 1.382 -5.145 1.00 93.50 465 THR A CA 1
ATOM 3691 C C . THR A 1 465 ? 14.913 0.534 -5.850 1.00 93.50 465 THR A C 1
ATOM 3693 O O . THR A 1 465 ? 15.215 0.818 -7.003 1.00 93.50 465 THR A O 1
ATOM 3696 N N . VAL A 1 466 ? 15.470 -0.493 -5.198 1.00 97.56 466 VAL A N 1
ATOM 3697 C CA . VAL A 1 466 ? 16.365 -1.487 -5.809 1.00 97.56 466 VAL A CA 1
ATOM 3698 C C . VAL A 1 466 ? 15.555 -2.720 -6.206 1.00 97.56 466 VAL A C 1
ATOM 3700 O O . VAL A 1 466 ? 14.929 -3.361 -5.365 1.00 97.56 466 VAL A O 1
ATOM 3703 N N . MET A 1 467 ? 15.572 -3.058 -7.489 1.00 98.31 467 MET A N 1
ATOM 3704 C CA . MET A 1 467 ? 14.880 -4.199 -8.088 1.00 98.31 467 MET A CA 1
ATOM 3705 C C . MET A 1 467 ? 15.890 -5.157 -8.712 1.00 98.31 467 MET A C 1
ATOM 3707 O O . MET A 1 467 ? 17.005 -4.764 -9.057 1.00 98.31 467 MET A O 1
ATOM 3711 N N . PHE A 1 468 ? 15.466 -6.402 -8.887 1.00 98.75 468 PHE A N 1
ATOM 3712 C CA . PHE A 1 468 ? 16.267 -7.481 -9.458 1.00 98.75 468 PHE A CA 1
ATOM 3713 C C . PHE A 1 468 ? 15.668 -7.923 -10.788 1.00 98.75 468 PHE A C 1
ATOM 3715 O O . PHE A 1 468 ? 14.457 -8.092 -10.854 1.00 98.75 468 PHE A O 1
ATOM 3722 N N . GLU A 1 469 ? 16.473 -8.127 -11.823 1.00 98.75 469 GLU A N 1
ATOM 3723 C CA . GLU A 1 469 ? 16.059 -8.705 -13.105 1.00 98.75 469 GLU A CA 1
ATOM 3724 C C . GLU A 1 469 ? 16.846 -9.987 -13.366 1.00 98.75 469 GLU A C 1
ATOM 3726 O O . GLU A 1 469 ? 18.064 -9.937 -13.492 1.00 98.75 469 GLU A O 1
ATOM 3731 N N . LEU A 1 470 ? 16.143 -11.129 -13.384 1.00 98.62 470 LEU A N 1
ATOM 3732 C CA . LEU A 1 470 ? 16.753 -12.452 -13.183 1.00 98.62 470 LEU A CA 1
ATOM 3733 C C . LEU A 1 470 ? 17.788 -12.857 -14.233 1.00 98.62 470 LEU A C 1
ATOM 3735 O O . LEU A 1 470 ? 18.755 -13.534 -13.890 1.00 98.62 470 LEU A O 1
ATOM 3739 N N . LEU A 1 471 ? 17.522 -12.527 -15.494 1.00 98.62 471 LEU A N 1
ATOM 3740 C CA . LEU A 1 471 ? 18.410 -12.770 -16.621 1.00 98.62 471 LEU A CA 1
ATOM 3741 C C . LEU A 1 471 ? 17.933 -11.939 -17.815 1.00 98.62 471 LEU A C 1
ATOM 3743 O O . LEU A 1 471 ? 16.760 -12.006 -18.200 1.00 98.62 471 LEU A O 1
ATOM 3747 N N . ASN A 1 472 ? 18.857 -11.218 -18.429 1.00 98.50 472 ASN A N 1
ATOM 3748 C CA . ASN A 1 472 ? 18.668 -10.558 -19.705 1.00 98.50 472 ASN A CA 1
ATOM 3749 C C . ASN A 1 472 ? 18.466 -11.585 -20.833 1.00 98.50 472 ASN A C 1
ATOM 3751 O O . ASN A 1 472 ? 19.167 -12.581 -20.892 1.00 98.50 472 ASN A O 1
ATOM 3755 N N . GLU A 1 473 ? 17.541 -11.348 -21.761 1.00 98.00 473 GLU A N 1
ATOM 3756 C CA . GLU A 1 473 ? 17.455 -12.040 -23.060 1.00 98.00 473 GLU A CA 1
ATOM 3757 C C . GLU A 1 473 ? 17.759 -13.570 -23.093 1.00 98.00 473 GLU A C 1
ATOM 3759 O O . GLU A 1 473 ? 18.621 -14.011 -23.868 1.00 98.00 473 GLU A O 1
ATOM 3764 N N . PRO A 1 474 ? 17.035 -14.426 -22.334 1.00 98.00 474 PRO A N 1
ATOM 3765 C CA . PRO A 1 474 ? 17.226 -15.877 -22.403 1.00 98.00 474 PRO A CA 1
ATOM 3766 C C . PRO A 1 474 ? 17.022 -16.395 -23.836 1.00 98.00 474 PRO A C 1
ATOM 3768 O O . PRO A 1 474 ? 16.001 -16.106 -24.475 1.00 98.00 474 PRO A O 1
ATOM 3771 N N . HIS A 1 475 ? 17.987 -17.145 -24.374 1.00 96.88 475 HIS A N 1
ATOM 3772 C CA . HIS A 1 475 ? 17.965 -17.550 -25.781 1.00 96.88 475 HIS A CA 1
ATOM 3773 C C . HIS A 1 475 ? 18.798 -18.804 -26.095 1.00 96.88 475 HIS A C 1
ATOM 3775 O O . HIS A 1 475 ? 19.352 -19.471 -25.221 1.00 96.88 475 HIS A O 1
ATOM 3781 N N . GLY A 1 476 ? 18.893 -19.130 -27.388 1.00 94.88 476 GLY A N 1
ATOM 3782 C CA . GLY A 1 476 ? 19.721 -20.223 -27.881 1.00 94.88 476 GLY A CA 1
ATOM 3783 C C . GLY A 1 476 ? 19.097 -21.574 -27.556 1.00 94.88 476 GLY A C 1
ATOM 3784 O O . GLY A 1 476 ? 18.006 -21.881 -28.033 1.00 94.88 476 GLY A O 1
ATOM 3785 N N . THR A 1 477 ? 19.804 -22.392 -26.778 1.00 94.50 477 THR A N 1
ATOM 3786 C CA . THR A 1 477 ? 19.310 -23.705 -26.329 1.00 94.50 477 THR A CA 1
ATOM 3787 C C . THR A 1 477 ? 18.392 -23.619 -25.106 1.00 94.50 477 THR A C 1
ATOM 3789 O O . THR A 1 477 ? 17.742 -24.609 -24.772 1.00 94.50 477 THR A O 1
ATOM 3792 N N . ILE A 1 478 ? 18.286 -22.441 -24.478 1.00 97.19 478 ILE A N 1
ATOM 3793 C CA . ILE A 1 478 ? 17.361 -22.172 -23.374 1.00 97.19 478 ILE A CA 1
ATOM 3794 C C . ILE A 1 478 ? 15.954 -21.992 -23.953 1.00 97.19 478 ILE A C 1
ATOM 3796 O O . ILE A 1 478 ? 15.586 -20.917 -24.431 1.00 97.19 478 ILE A O 1
ATOM 3800 N N . ASP A 1 479 ? 15.166 -23.065 -23.938 1.00 96.38 479 ASP A N 1
ATOM 3801 C CA . ASP A 1 479 ? 13.757 -23.022 -24.327 1.00 96.38 479 ASP A CA 1
ATOM 3802 C C . ASP A 1 479 ? 12.843 -22.569 -23.173 1.00 96.38 479 ASP A C 1
ATOM 3804 O O . ASP A 1 479 ? 13.267 -22.411 -22.026 1.00 96.38 479 ASP A O 1
ATOM 3808 N N . ALA A 1 480 ? 11.557 -22.355 -23.471 1.00 97.69 480 ALA A N 1
ATOM 3809 C CA . ALA A 1 480 ? 10.590 -21.897 -22.475 1.00 97.69 480 ALA A CA 1
ATOM 3810 C C . ALA A 1 480 ? 10.392 -22.888 -21.317 1.00 97.69 480 ALA A C 1
ATOM 3812 O O . ALA A 1 480 ? 10.101 -22.467 -20.202 1.00 97.69 480 ALA A O 1
ATOM 3813 N N . THR A 1 481 ? 10.550 -24.197 -21.542 1.00 97.94 481 THR A N 1
ATOM 3814 C CA . THR A 1 481 ? 10.390 -25.189 -20.466 1.00 97.94 481 THR A CA 1
ATOM 3815 C C . THR A 1 481 ? 11.532 -25.056 -19.468 1.00 97.94 481 THR A C 1
ATOM 3817 O O . THR A 1 481 ? 11.296 -24.993 -18.262 1.00 97.94 481 THR A O 1
ATOM 3820 N N . MET A 1 482 ? 12.760 -24.961 -19.977 1.00 97.94 482 MET A N 1
ATOM 3821 C CA . MET A 1 482 ? 13.959 -24.763 -19.171 1.00 97.94 482 MET A CA 1
ATOM 3822 C C . MET A 1 482 ? 13.913 -23.428 -18.427 1.00 97.94 482 MET A C 1
ATOM 3824 O O . MET A 1 482 ? 14.067 -23.405 -17.207 1.00 97.94 482 MET A O 1
ATOM 3828 N N . TRP A 1 483 ? 13.621 -22.335 -19.138 1.00 98.31 483 TRP A N 1
ATOM 3829 C CA . TRP A 1 483 ? 13.583 -21.005 -18.538 1.00 98.31 483 TRP A CA 1
ATOM 3830 C C . TRP A 1 483 ? 12.516 -20.876 -17.452 1.00 98.31 483 TRP A C 1
ATOM 3832 O O . TRP A 1 483 ? 12.812 -20.371 -16.375 1.00 98.31 483 TRP A O 1
ATOM 3842 N N . ASN A 1 484 ? 11.300 -21.383 -17.676 1.00 98.12 484 ASN A N 1
ATOM 3843 C CA . ASN A 1 484 ? 10.248 -21.336 -16.657 1.00 98.12 484 ASN A CA 1
ATOM 3844 C C . ASN A 1 484 ? 10.619 -22.142 -15.400 1.00 98.12 484 ASN A C 1
ATOM 3846 O O . ASN A 1 484 ? 10.265 -21.738 -14.294 1.00 98.12 484 ASN A O 1
ATOM 3850 N N . SER A 1 485 ? 11.348 -23.257 -15.553 1.00 96.94 485 SER A N 1
ATOM 3851 C CA . SER A 1 485 ? 11.873 -24.013 -14.409 1.00 96.94 485 SER A CA 1
ATOM 3852 C C . SER A 1 485 ? 12.912 -23.199 -13.641 1.00 96.94 485 SER A C 1
ATOM 3854 O O . SER A 1 485 ? 12.802 -23.067 -12.426 1.00 96.94 485 SER A O 1
ATOM 3856 N N . TRP A 1 486 ? 13.891 -22.617 -14.339 1.00 97.69 486 TRP A N 1
ATOM 3857 C CA . TRP A 1 486 ? 14.931 -21.807 -13.703 1.00 97.69 486 TRP A CA 1
ATOM 3858 C C . TRP A 1 486 ? 14.351 -20.565 -13.035 1.00 97.69 486 TRP A C 1
ATOM 3860 O O . TRP A 1 486 ? 14.677 -20.289 -11.889 1.00 97.69 486 TRP A O 1
ATOM 3870 N N . ALA A 1 487 ? 13.452 -19.841 -13.702 1.00 97.94 487 ALA A N 1
ATOM 3871 C CA . ALA A 1 487 ? 12.814 -18.658 -13.142 1.00 97.94 487 ALA A CA 1
ATOM 3872 C C . ALA A 1 487 ? 12.086 -18.975 -11.826 1.00 97.94 487 ALA A C 1
ATOM 3874 O O . ALA A 1 487 ? 12.195 -18.203 -10.879 1.00 97.94 487 ALA A O 1
ATOM 3875 N N . ALA A 1 488 ? 11.399 -20.119 -11.723 1.00 95.44 488 ALA A N 1
ATOM 3876 C CA . ALA A 1 488 ? 10.765 -20.543 -10.475 1.00 95.44 488 ALA A CA 1
ATOM 3877 C C . ALA A 1 488 ? 11.788 -20.795 -9.348 1.00 95.44 488 ALA A C 1
ATOM 3879 O O . ALA A 1 488 ? 11.585 -20.319 -8.230 1.00 95.44 488 ALA A O 1
ATOM 3880 N N . ASP A 1 489 ? 12.894 -21.482 -9.646 1.00 96.81 489 ASP A N 1
ATOM 3881 C CA . ASP A 1 489 ? 13.953 -21.772 -8.670 1.00 96.81 489 ASP A CA 1
ATOM 3882 C C . ASP A 1 489 ? 14.688 -20.495 -8.225 1.00 96.81 489 ASP A C 1
ATOM 3884 O O . ASP A 1 489 ? 14.904 -20.272 -7.034 1.00 96.81 489 ASP A O 1
ATOM 3888 N N . LEU A 1 490 ? 15.020 -19.608 -9.166 1.00 98.56 490 LEU A N 1
ATOM 3889 C CA . LEU A 1 490 ? 15.664 -18.325 -8.880 1.00 98.56 490 LEU A CA 1
ATOM 3890 C C . LEU A 1 490 ? 14.750 -17.398 -8.070 1.00 98.56 490 LEU A C 1
ATOM 3892 O O . LEU A 1 490 ? 15.210 -16.745 -7.134 1.00 98.56 490 LEU A O 1
ATOM 3896 N N . LEU A 1 491 ? 13.447 -17.368 -8.377 1.00 98.06 491 LEU A N 1
ATOM 3897 C CA . LEU A 1 491 ? 12.468 -16.654 -7.557 1.00 98.06 491 LEU A CA 1
ATOM 3898 C C . LEU A 1 491 ? 12.428 -17.218 -6.139 1.00 98.06 491 LEU A C 1
ATOM 3900 O O . LEU A 1 491 ? 12.436 -16.436 -5.192 1.00 98.06 491 LEU A O 1
ATOM 3904 N N . ALA A 1 492 ? 12.434 -18.543 -5.971 1.00 93.38 492 ALA A N 1
ATOM 3905 C CA . ALA A 1 492 ? 12.466 -19.153 -4.645 1.00 93.38 492 ALA A CA 1
ATOM 3906 C C . ALA A 1 492 ? 13.699 -18.699 -3.845 1.00 93.38 492 ALA A C 1
ATOM 3908 O O . ALA A 1 492 ? 13.531 -18.259 -2.710 1.00 93.38 492 ALA A O 1
ATOM 3909 N N . ILE A 1 493 ? 14.889 -18.696 -4.462 1.00 97.69 493 ILE A N 1
ATOM 3910 C CA . ILE A 1 493 ? 16.135 -18.199 -3.850 1.00 97.69 493 ILE A CA 1
ATOM 3911 C C . ILE A 1 493 ? 15.987 -16.738 -3.411 1.00 97.69 493 ILE A C 1
ATOM 3913 O O . ILE A 1 493 ? 16.237 -16.408 -2.253 1.00 97.69 493 ILE A O 1
ATOM 3917 N N . VAL A 1 494 ? 15.531 -15.852 -4.304 1.00 98.19 494 VAL A N 1
ATOM 3918 C CA . VAL A 1 494 ? 15.354 -14.428 -3.974 1.00 98.19 494 VAL A CA 1
ATOM 3919 C C . VAL A 1 494 ? 14.358 -14.243 -2.825 1.00 98.19 494 VAL A C 1
ATOM 3921 O O . VAL A 1 494 ? 14.569 -13.403 -1.947 1.00 98.19 494 VAL A O 1
ATOM 3924 N N . ARG A 1 495 ? 13.266 -15.016 -2.801 1.00 93.81 495 ARG A N 1
ATOM 3925 C CA . ARG A 1 495 ? 12.195 -14.884 -1.801 1.00 93.81 495 ARG A CA 1
ATOM 3926 C C . ARG A 1 495 ? 12.604 -15.327 -0.397 1.00 93.81 495 ARG A C 1
ATOM 3928 O O . ARG A 1 495 ? 11.939 -14.901 0.546 1.00 93.81 495 ARG A O 1
ATOM 3935 N N . GLU A 1 496 ? 13.686 -16.092 -0.231 1.00 88.81 496 GLU A N 1
ATOM 3936 C CA . GLU A 1 496 ? 14.216 -16.456 1.095 1.00 88.81 496 GLU A CA 1
ATOM 3937 C C . GLU A 1 496 ? 14.598 -15.221 1.922 1.00 88.81 496 GLU A C 1
ATOM 3939 O O . GLU A 1 496 ? 14.346 -15.165 3.127 1.00 88.81 496 GLU A O 1
ATOM 3944 N N . THR A 1 497 ? 15.180 -14.218 1.266 1.00 85.88 497 THR A N 1
ATOM 3945 C CA . THR A 1 497 ? 15.732 -13.012 1.904 1.00 85.88 497 THR A CA 1
ATOM 3946 C C . THR A 1 497 ? 14.962 -11.750 1.515 1.00 85.88 497 THR A C 1
ATOM 3948 O O . THR A 1 497 ? 14.963 -10.766 2.250 1.00 85.88 497 THR A O 1
ATOM 3951 N N . ASN A 1 498 ? 14.253 -11.786 0.382 1.00 90.19 498 ASN A N 1
ATOM 3952 C CA . ASN A 1 498 ? 13.485 -10.680 -0.177 1.00 90.19 498 ASN A CA 1
ATOM 3953 C C . ASN A 1 498 ? 12.050 -11.135 -0.506 1.00 90.19 498 ASN A C 1
ATOM 3955 O O . ASN A 1 498 ? 11.677 -11.210 -1.686 1.00 90.19 498 ASN A O 1
ATOM 3959 N N . PRO A 1 499 ? 11.207 -11.408 0.511 1.00 82.50 499 PRO A N 1
ATOM 3960 C CA . PRO A 1 499 ? 9.864 -11.967 0.315 1.00 82.50 499 PRO A CA 1
ATOM 3961 C C . PRO A 1 499 ? 8.935 -11.055 -0.499 1.00 82.50 499 PRO A C 1
ATOM 3963 O O . PRO A 1 499 ? 7.896 -11.499 -0.977 1.00 82.50 499 PRO A O 1
ATOM 3966 N N . SER A 1 500 ? 9.305 -9.782 -0.658 1.00 84.12 500 SER A N 1
ATOM 3967 C CA . SER A 1 500 ? 8.448 -8.750 -1.227 1.00 84.12 500 SER A CA 1
ATOM 3968 C C . SER A 1 500 ? 9.104 -7.787 -2.206 1.00 84.12 500 SER A C 1
ATOM 3970 O O . SER A 1 500 ? 8.460 -6.841 -2.659 1.00 84.12 500 SER A O 1
ATOM 3972 N N . ARG A 1 501 ? 10.394 -7.959 -2.504 1.00 93.44 501 ARG A N 1
ATOM 3973 C CA . ARG A 1 501 ? 11.069 -7.098 -3.481 1.00 93.44 501 ARG A CA 1
ATOM 3974 C C . ARG A 1 501 ? 10.530 -7.418 -4.867 1.00 93.44 501 ARG A C 1
ATOM 3976 O O . ARG A 1 501 ? 10.416 -8.592 -5.223 1.00 93.44 501 ARG A O 1
ATOM 3983 N N . ASN A 1 502 ? 10.229 -6.394 -5.659 1.00 96.81 502 ASN A N 1
ATOM 3984 C CA . ASN A 1 502 ? 9.822 -6.630 -7.038 1.00 96.81 502 ASN A CA 1
ATOM 3985 C C . ASN A 1 502 ? 10.979 -7.226 -7.847 1.00 96.81 502 ASN A C 1
ATOM 3987 O O . ASN A 1 502 ? 12.090 -6.690 -7.839 1.00 96.81 502 ASN A O 1
ATOM 3991 N N . VAL A 1 503 ? 10.688 -8.324 -8.541 1.00 98.69 503 VAL A N 1
ATOM 3992 C CA . VAL A 1 503 ? 11.615 -9.030 -9.429 1.00 98.69 503 VAL A CA 1
ATOM 3993 C C . VAL A 1 503 ? 11.096 -8.930 -10.860 1.00 98.69 503 VAL A C 1
ATOM 3995 O O . VAL A 1 503 ? 9.895 -9.034 -11.107 1.00 98.69 503 VAL A O 1
ATOM 3998 N N . ILE A 1 504 ? 11.996 -8.692 -11.800 1.00 98.88 504 ILE A N 1
ATOM 3999 C CA . ILE A 1 504 ? 11.731 -8.543 -13.221 1.00 98.88 504 ILE A CA 1
ATOM 4000 C C . ILE A 1 504 ? 12.108 -9.848 -13.926 1.00 98.88 504 ILE A C 1
ATOM 4002 O O . ILE A 1 504 ? 13.189 -10.395 -13.704 1.00 98.88 504 ILE A O 1
ATOM 4006 N N . VAL A 1 505 ? 11.202 -10.355 -14.764 1.00 98.75 505 VAL A N 1
ATOM 4007 C CA . VAL A 1 505 ? 11.389 -11.602 -15.521 1.00 98.75 505 VAL A CA 1
ATOM 4008 C C . VAL A 1 505 ? 10.849 -11.415 -16.937 1.00 98.75 505 VAL A C 1
ATOM 4010 O O . VAL A 1 505 ? 9.731 -10.928 -17.113 1.00 98.75 505 VAL A O 1
ATOM 4013 N N . GLY A 1 506 ? 11.634 -11.772 -17.951 1.00 98.31 506 GLY A N 1
ATOM 4014 C CA . GLY A 1 506 ? 11.229 -11.716 -19.358 1.00 98.31 506 GLY A CA 1
ATOM 4015 C C . GLY A 1 506 ? 10.995 -13.102 -19.960 1.00 98.31 506 GLY A C 1
ATOM 4016 O O . GLY A 1 506 ? 11.329 -14.108 -19.331 1.00 98.31 506 GLY A O 1
ATOM 4017 N N . PRO A 1 507 ? 10.370 -13.197 -21.145 1.00 98.38 507 PRO A N 1
ATOM 4018 C CA . PRO A 1 507 ? 10.236 -14.455 -21.870 1.00 98.38 507 PRO A CA 1
ATOM 4019 C C . PRO A 1 507 ? 11.555 -14.861 -22.547 1.00 98.38 507 PRO A C 1
ATOM 4021 O O . PRO A 1 507 ? 12.491 -14.077 -22.678 1.00 98.38 507 PRO A O 1
ATOM 4024 N N . VAL A 1 508 ? 11.604 -16.094 -23.046 1.00 98.12 508 VAL A N 1
ATOM 4025 C CA . VAL A 1 508 ? 12.694 -16.543 -23.924 1.00 98.12 508 VAL A CA 1
ATOM 4026 C C . VAL A 1 508 ? 12.700 -15.792 -25.261 1.00 98.12 508 VAL A C 1
ATOM 4028 O O . VAL A 1 508 ? 11.829 -14.970 -25.552 1.00 98.12 508 VAL A O 1
ATOM 4031 N N . PHE A 1 509 ? 13.671 -16.135 -26.107 1.00 97.25 509 PHE A N 1
ATOM 4032 C CA . PHE A 1 509 ? 13.855 -15.556 -27.431 1.00 97.25 509 PHE A CA 1
ATOM 4033 C C . PHE A 1 509 ? 14.172 -14.060 -27.329 1.00 97.25 509 PHE A C 1
ATOM 4035 O O . PHE A 1 509 ? 13.485 -13.227 -27.915 1.00 97.25 509 PHE A O 1
ATOM 4042 N N . TRP A 1 510 ? 15.236 -13.739 -26.585 1.00 97.94 510 TRP A N 1
ATOM 4043 C CA . TRP A 1 510 ? 15.732 -12.372 -26.395 1.00 97.94 510 TRP A CA 1
ATOM 4044 C C . TRP A 1 510 ? 14.679 -11.432 -25.790 1.00 97.94 510 TRP A C 1
ATOM 4046 O O . TRP A 1 510 ? 14.451 -10.331 -26.289 1.00 97.94 510 TRP A O 1
ATOM 4056 N N . ASN A 1 511 ? 13.980 -11.883 -24.737 1.00 98.31 511 ASN A N 1
ATOM 4057 C CA . ASN A 1 511 ? 12.896 -11.123 -24.103 1.00 98.31 511 ASN A CA 1
ATOM 4058 C C . ASN A 1 511 ? 11.825 -10.664 -25.117 1.00 98.31 511 ASN A C 1
ATOM 4060 O O . ASN A 1 511 ? 11.277 -9.561 -25.020 1.00 98.31 511 ASN A O 1
ATOM 4064 N N . SER A 1 512 ? 11.519 -11.494 -26.120 1.00 97.81 512 SER A N 1
ATOM 4065 C CA . SER A 1 512 ? 10.603 -11.113 -27.195 1.00 97.81 512 SER A CA 1
ATOM 4066 C C . SER A 1 512 ? 9.147 -11.087 -26.742 1.00 97.81 512 SER A C 1
ATOM 4068 O O . SER A 1 512 ? 8.612 -12.049 -26.186 1.00 97.81 512 SER A O 1
ATOM 4070 N N . ARG A 1 513 ? 8.447 -10.008 -27.111 1.00 97.38 513 ARG A N 1
ATOM 4071 C CA . ARG A 1 513 ? 6.993 -9.868 -26.921 1.00 97.38 513 ARG A CA 1
ATOM 4072 C C . ARG A 1 513 ? 6.179 -11.029 -27.502 1.00 97.38 513 ARG A C 1
ATOM 4074 O O . ARG A 1 513 ? 5.092 -11.310 -27.007 1.00 97.38 513 ARG A O 1
ATOM 4081 N N . ASP A 1 514 ? 6.681 -11.672 -28.557 1.00 97.25 514 ASP A N 1
ATOM 4082 C CA . ASP A 1 514 ? 5.959 -12.727 -29.274 1.00 97.25 514 ASP A CA 1
ATOM 4083 C C . ASP A 1 514 ? 5.986 -14.072 -28.526 1.00 97.25 514 ASP A C 1
ATOM 4085 O O . ASP A 1 514 ? 5.306 -15.004 -28.941 1.00 97.25 514 ASP A O 1
ATOM 4089 N N . TYR A 1 515 ? 6.739 -14.158 -27.422 1.00 98.00 515 TYR A N 1
ATOM 4090 C CA . TYR A 1 515 ? 6.887 -15.351 -26.582 1.00 98.00 515 TYR A CA 1
ATOM 4091 C C . TYR A 1 515 ? 6.326 -15.158 -25.162 1.00 98.00 515 TYR A C 1
ATOM 4093 O O . TYR A 1 515 ? 6.519 -16.007 -24.291 1.00 98.00 515 TYR A O 1
ATOM 4101 N N . LEU A 1 516 ? 5.605 -14.057 -24.907 1.00 98.06 516 LEU A N 1
ATOM 4102 C CA . LEU A 1 516 ? 4.968 -13.793 -23.609 1.00 98.06 516 LEU A CA 1
ATOM 4103 C C . LEU A 1 516 ? 3.954 -14.875 -23.207 1.00 98.06 516 LEU A C 1
ATOM 4105 O O . LEU A 1 516 ? 3.771 -15.142 -22.024 1.00 98.06 516 LEU A O 1
ATOM 4109 N N . ASP A 1 517 ? 3.301 -15.521 -24.171 1.00 97.06 517 ASP A N 1
ATOM 4110 C CA . ASP A 1 517 ? 2.359 -16.621 -23.937 1.00 97.06 517 ASP A CA 1
ATOM 4111 C C . ASP A 1 517 ? 3.030 -17.908 -23.427 1.00 97.06 517 ASP A C 1
ATOM 4113 O O . ASP A 1 517 ? 2.357 -18.773 -22.867 1.00 97.06 517 ASP A O 1
ATOM 4117 N N . GLN A 1 518 ? 4.351 -18.023 -23.584 1.00 97.88 518 GLN A N 1
ATOM 4118 C CA . GLN A 1 518 ? 5.147 -19.143 -23.088 1.00 97.88 518 GLN A CA 1
ATOM 4119 C C . GLN A 1 518 ? 5.761 -18.875 -21.710 1.00 97.88 518 GLN A C 1
ATOM 4121 O O . GLN A 1 518 ? 6.258 -19.815 -21.089 1.00 97.88 518 GLN A O 1
ATOM 4126 N N . LEU A 1 519 ? 5.724 -17.634 -21.215 1.00 97.81 519 LEU A N 1
ATOM 4127 C CA . LEU A 1 519 ? 6.241 -17.277 -19.895 1.00 97.81 519 LEU A CA 1
ATOM 4128 C C . LEU A 1 519 ? 5.267 -17.727 -18.798 1.00 97.81 519 LEU A C 1
ATOM 4130 O O . LEU A 1 519 ? 4.112 -17.301 -18.755 1.00 97.81 519 LEU A O 1
ATOM 4134 N N . GLN A 1 520 ? 5.744 -18.566 -17.883 1.00 96.88 520 GLN A N 1
ATOM 4135 C CA . GLN A 1 520 ? 4.974 -19.073 -16.750 1.00 96.88 520 GLN A CA 1
ATOM 4136 C C . GLN A 1 520 ? 5.521 -18.486 -15.453 1.00 96.88 520 GLN A C 1
ATOM 4138 O O . GLN A 1 520 ? 6.677 -18.696 -15.101 1.00 96.88 520 GLN A O 1
ATOM 4143 N N . LEU A 1 521 ? 4.670 -17.758 -14.730 1.00 93.44 521 LEU A N 1
ATOM 4144 C CA . LEU A 1 521 ? 5.011 -17.129 -13.455 1.00 93.44 521 LEU A CA 1
ATOM 4145 C C . LEU A 1 521 ? 4.108 -17.670 -12.337 1.00 93.44 521 LEU A C 1
ATOM 4147 O O . LEU A 1 521 ? 2.924 -17.915 -12.598 1.00 93.44 521 LEU A O 1
ATOM 4151 N N . PRO A 1 522 ? 4.607 -17.802 -11.092 1.00 85.62 522 PRO A N 1
ATOM 4152 C CA . PRO A 1 522 ? 3.784 -18.188 -9.947 1.00 85.62 522 PRO A CA 1
ATOM 4153 C C . PRO A 1 522 ? 2.575 -17.258 -9.791 1.00 85.62 522 PRO A C 1
ATOM 4155 O O . PRO A 1 522 ? 2.721 -16.035 -9.760 1.00 85.62 522 PRO A O 1
ATOM 4158 N N . ALA A 1 523 ? 1.365 -17.819 -9.738 1.00 78.00 523 ALA A N 1
ATOM 4159 C CA . ALA A 1 523 ? 0.124 -17.036 -9.737 1.00 78.00 523 ALA A CA 1
ATOM 4160 C C . ALA A 1 523 ? -0.071 -16.207 -8.452 1.00 78.00 523 ALA A C 1
ATOM 4162 O O . ALA A 1 523 ? -0.725 -15.164 -8.475 1.00 78.00 523 ALA A O 1
ATOM 4163 N N . ASP A 1 524 ? 0.488 -16.682 -7.345 1.00 76.12 524 ASP A N 1
ATOM 4164 C CA . ASP A 1 524 ? 0.428 -16.102 -6.006 1.00 76.12 524 ASP A CA 1
ATOM 4165 C C . ASP A 1 524 ? 1.509 -15.045 -5.749 1.00 76.12 524 ASP A C 1
ATOM 4167 O O . ASP A 1 524 ? 1.261 -14.098 -5.002 1.00 76.12 524 ASP A O 1
ATOM 4171 N N . ASP A 1 525 ? 2.670 -15.137 -6.400 1.00 83.75 525 ASP A N 1
ATOM 4172 C CA . ASP A 1 525 ? 3.683 -14.086 -6.318 1.00 83.75 525 ASP A CA 1
ATOM 4173 C C . ASP A 1 525 ? 3.250 -12.867 -7.139 1.00 83.75 525 ASP A C 1
ATOM 4175 O O . ASP A 1 525 ? 3.270 -12.882 -8.372 1.00 83.75 525 ASP A O 1
ATOM 4179 N N . ARG A 1 526 ? 2.856 -11.786 -6.457 1.00 87.19 526 ARG A N 1
ATOM 4180 C CA . ARG A 1 526 ? 2.428 -10.516 -7.070 1.00 87.19 526 ARG A CA 1
ATOM 4181 C C . ARG A 1 526 ? 3.508 -9.431 -7.087 1.00 87.19 526 ARG A C 1
ATOM 4183 O O . ARG A 1 526 ? 3.233 -8.322 -7.546 1.00 87.19 526 ARG A O 1
ATOM 4190 N N . HIS A 1 527 ? 4.737 -9.761 -6.697 1.00 92.00 527 HIS A N 1
ATOM 4191 C CA . HIS A 1 527 ? 5.909 -8.885 -6.756 1.00 92.00 527 HIS A CA 1
ATOM 4192 C C . HIS A 1 527 ? 6.756 -9.160 -8.006 1.00 92.00 527 HIS A C 1
ATOM 4194 O O . HIS A 1 527 ? 7.985 -9.207 -7.947 1.00 92.00 527 HIS A O 1
ATOM 4200 N N . LEU A 1 528 ? 6.088 -9.359 -9.148 1.00 97.19 528 LEU A N 1
ATOM 4201 C CA . LEU A 1 528 ? 6.731 -9.641 -10.431 1.00 97.19 528 LEU A CA 1
ATOM 4202 C C . LEU A 1 528 ? 6.366 -8.579 -11.467 1.00 97.19 528 LEU A C 1
ATOM 4204 O O . LEU A 1 528 ? 5.184 -8.285 -11.672 1.00 97.19 528 LEU A O 1
ATOM 4208 N N . ILE A 1 529 ? 7.387 -8.046 -12.132 1.00 98.69 529 ILE A N 1
ATOM 4209 C CA . ILE A 1 529 ? 7.292 -7.150 -13.287 1.00 98.69 529 ILE A CA 1
ATOM 4210 C C . ILE A 1 529 ? 7.751 -7.943 -14.511 1.00 98.69 529 ILE A C 1
ATOM 4212 O O . ILE A 1 529 ? 8.740 -8.666 -14.449 1.00 98.69 529 ILE A O 1
ATOM 4216 N N . VAL A 1 530 ? 7.043 -7.830 -15.630 1.00 98.81 530 VAL A N 1
ATOM 4217 C CA . VAL A 1 530 ? 7.422 -8.543 -16.855 1.00 98.81 530 VAL A CA 1
ATOM 4218 C C . VAL A 1 530 ? 8.180 -7.608 -17.778 1.00 98.81 530 VAL A C 1
ATOM 4220 O O . VAL A 1 530 ? 7.705 -6.506 -18.053 1.00 98.81 530 VAL A O 1
ATOM 4223 N N . THR A 1 531 ? 9.350 -8.040 -18.247 1.00 98.81 531 THR A N 1
ATOM 4224 C CA . THR A 1 531 ? 10.150 -7.280 -19.216 1.00 98.81 531 THR A CA 1
ATOM 4225 C C . THR A 1 531 ? 9.998 -7.835 -20.629 1.00 98.81 531 THR A C 1
ATOM 4227 O O . THR A 1 531 ? 9.849 -9.041 -20.824 1.00 98.81 531 THR A O 1
ATOM 4230 N N . PHE A 1 532 ? 10.027 -6.952 -21.622 1.00 98.81 532 PHE A N 1
ATOM 4231 C CA . PHE A 1 532 ? 10.249 -7.310 -23.021 1.00 98.81 532 PHE A CA 1
ATOM 4232 C C . PHE A 1 532 ? 11.173 -6.284 -23.675 1.00 98.81 532 PHE A C 1
ATOM 4234 O O . PHE A 1 532 ? 11.229 -5.132 -23.235 1.00 98.81 532 PHE A O 1
ATOM 4241 N N . HIS A 1 533 ? 11.888 -6.684 -24.723 1.00 98.75 533 HIS A N 1
ATOM 4242 C CA . HIS A 1 533 ? 12.790 -5.812 -25.478 1.00 98.75 533 HIS A CA 1
ATOM 4243 C C . HIS A 1 533 ? 12.218 -5.522 -26.870 1.00 98.75 533 HIS A C 1
ATOM 4245 O O . HIS A 1 533 ? 11.556 -6.369 -27.479 1.00 98.75 533 HIS A O 1
ATOM 4251 N N . TYR A 1 534 ? 12.423 -4.301 -27.377 1.00 98.69 534 TYR A N 1
ATOM 4252 C CA . TYR A 1 534 ? 11.843 -3.873 -28.653 1.00 98.69 534 TYR A CA 1
ATOM 4253 C C . TYR A 1 534 ? 12.858 -3.189 -29.565 1.00 98.69 534 TYR A C 1
ATOM 4255 O O . TYR A 1 534 ? 13.241 -2.037 -29.360 1.00 98.69 534 TYR A O 1
ATOM 4263 N N . TYR A 1 535 ? 13.205 -3.887 -30.645 1.00 98.38 535 TYR A N 1
ATOM 4264 C CA . TYR A 1 535 ? 14.128 -3.413 -31.675 1.00 98.38 535 TYR A CA 1
ATOM 4265 C C . TYR A 1 535 ? 13.524 -3.465 -33.084 1.00 98.38 535 TYR A C 1
ATOM 4267 O O . TYR A 1 535 ? 14.249 -3.364 -34.071 1.00 98.38 535 TYR A O 1
ATOM 4275 N N . ASP A 1 536 ? 12.204 -3.592 -33.216 1.00 97.88 536 ASP A N 1
ATOM 4276 C CA . ASP A 1 536 ? 11.568 -3.664 -34.530 1.00 97.88 536 ASP A CA 1
ATOM 4277 C C . ASP A 1 536 ? 11.383 -2.285 -35.198 1.00 97.88 536 ASP A C 1
ATOM 4279 O O . ASP A 1 536 ? 11.027 -1.308 -34.533 1.00 97.88 536 ASP A O 1
ATOM 4283 N N . PRO A 1 537 ? 11.558 -2.182 -36.532 1.00 97.81 537 PRO A N 1
ATOM 4284 C CA . PRO A 1 537 ? 12.058 -3.225 -37.432 1.00 97.81 537 PRO A CA 1
ATOM 4285 C C . PRO A 1 537 ? 13.563 -3.459 -37.246 1.00 97.81 537 PRO A C 1
ATOM 4287 O O . PRO A 1 537 ? 14.353 -2.518 -37.367 1.00 97.81 537 PRO A O 1
ATOM 4290 N N . PHE A 1 538 ? 13.969 -4.712 -37.023 1.00 97.12 538 PHE A N 1
ATOM 4291 C CA . PHE A 1 538 ? 15.360 -5.050 -36.699 1.00 97.12 538 PHE A CA 1
ATOM 4292 C C . PHE A 1 538 ? 16.362 -4.587 -37.765 1.00 97.12 538 PHE A C 1
ATOM 4294 O O . PHE A 1 538 ? 17.440 -4.086 -37.455 1.00 97.12 538 PHE A O 1
ATOM 4301 N N . GLN A 1 539 ? 15.977 -4.652 -39.045 1.00 97.06 539 GLN A N 1
ATOM 4302 C CA . GLN A 1 539 ? 16.821 -4.175 -40.141 1.00 97.06 539 GLN A CA 1
ATOM 4303 C C . GLN A 1 539 ? 17.107 -2.670 -40.040 1.00 97.06 539 GLN A C 1
ATOM 4305 O O . GLN A 1 539 ? 18.176 -2.229 -40.442 1.00 97.06 539 GLN A O 1
ATOM 4310 N N . PHE A 1 540 ? 16.177 -1.870 -39.511 1.00 98.19 540 PHE A N 1
ATOM 4311 C CA . PHE A 1 540 ? 16.390 -0.438 -39.302 1.00 98.19 540 PHE A CA 1
ATOM 4312 C C . PHE A 1 540 ? 17.232 -0.163 -38.054 1.00 98.19 540 PHE A C 1
ATOM 4314 O O . PHE A 1 540 ? 18.181 0.620 -38.130 1.00 98.19 540 PHE A O 1
ATOM 4321 N N . THR A 1 541 ? 16.887 -0.779 -36.921 1.00 98.19 541 THR A N 1
ATOM 4322 C CA . THR A 1 541 ? 17.528 -0.493 -35.628 1.00 98.19 541 THR A CA 1
ATOM 4323 C C . THR A 1 541 ? 18.955 -1.024 -35.547 1.00 98.19 541 THR A C 1
ATOM 4325 O O . THR A 1 541 ? 19.761 -0.423 -34.844 1.00 98.19 541 THR A O 1
ATOM 4328 N N . HIS A 1 542 ? 19.291 -2.081 -36.295 1.00 98.19 542 HIS A N 1
ATOM 4329 C CA . HIS A 1 542 ? 20.596 -2.747 -36.243 1.00 98.19 542 HIS A CA 1
ATOM 4330 C C . HIS A 1 542 ? 21.398 -2.689 -37.549 1.00 98.19 542 HIS A C 1
ATOM 4332 O O . HIS A 1 542 ? 22.444 -3.322 -37.637 1.00 98.19 542 HIS A O 1
ATOM 4338 N N . GLN A 1 543 ? 20.980 -1.930 -38.567 1.00 97.81 543 GLN A N 1
ATOM 4339 C CA . GLN A 1 543 ? 21.764 -1.803 -39.807 1.00 97.81 543 GLN A CA 1
ATOM 4340 C C . GLN A 1 543 ? 23.240 -1.452 -39.539 1.00 97.81 543 GLN A C 1
ATOM 4342 O O . GLN A 1 543 ? 23.548 -0.440 -38.901 1.00 97.81 543 GLN A O 1
ATOM 4347 N N . GLY A 1 544 ? 24.154 -2.291 -40.031 1.00 96.62 544 GLY A N 1
ATOM 4348 C CA . GLY A 1 544 ? 25.594 -2.125 -39.829 1.00 96.62 544 GLY A CA 1
ATOM 4349 C C . GLY A 1 544 ? 26.135 -2.669 -38.502 1.00 96.62 544 GLY A C 1
ATOM 4350 O O . GLY A 1 544 ? 27.317 -2.489 -38.223 1.00 96.62 544 GLY A O 1
ATOM 4351 N N . ALA A 1 545 ? 25.312 -3.315 -37.672 1.00 96.44 545 ALA A N 1
ATOM 4352 C CA . ALA A 1 545 ? 25.759 -3.945 -36.432 1.00 96.44 545 ALA A CA 1
ATOM 4353 C C . ALA A 1 545 ? 26.516 -5.247 -36.732 1.00 96.44 545 ALA A C 1
ATOM 4355 O O . ALA A 1 545 ? 25.919 -6.249 -37.126 1.00 96.44 545 ALA A O 1
ATOM 4356 N N . SER A 1 546 ? 27.833 -5.248 -36.520 1.00 94.81 546 SER A N 1
ATOM 4357 C CA . SER A 1 546 ? 28.696 -6.408 -36.795 1.00 94.81 546 SER A CA 1
ATOM 4358 C C . SER A 1 546 ? 28.420 -7.610 -35.886 1.00 94.81 546 SER A C 1
ATOM 4360 O O . SER A 1 546 ? 28.662 -8.750 -36.275 1.00 94.81 546 SER A O 1
ATOM 4362 N N . TRP A 1 547 ? 27.876 -7.378 -34.689 1.00 92.00 547 TRP A N 1
ATOM 4363 C CA . TRP A 1 547 ? 27.509 -8.439 -33.747 1.00 92.00 547 TRP A CA 1
ATOM 4364 C C . TRP A 1 547 ? 26.158 -9.096 -34.068 1.00 92.00 547 TRP A C 1
ATOM 4366 O O . TRP A 1 547 ? 25.885 -10.183 -33.577 1.00 92.00 547 TRP A O 1
ATOM 4376 N N . ALA A 1 548 ? 25.332 -8.488 -34.928 1.00 92.31 548 ALA A N 1
ATOM 4377 C CA . ALA A 1 548 ? 24.018 -9.012 -35.320 1.00 92.31 548 ALA A CA 1
ATOM 4378 C C . ALA A 1 548 ? 24.079 -9.955 -36.543 1.00 92.31 548 ALA A C 1
ATOM 4380 O O . ALA A 1 548 ? 23.061 -10.277 -37.157 1.00 92.31 548 ALA A O 1
ATOM 4381 N N . GLY A 1 549 ? 25.284 -10.396 -36.911 1.00 91.62 549 GLY A N 1
ATOM 4382 C CA . GLY A 1 549 ? 25.530 -11.323 -38.007 1.00 91.62 549 GLY A CA 1
ATOM 4383 C C . GLY A 1 549 ? 25.791 -10.650 -39.363 1.00 91.62 549 GLY A C 1
ATOM 4384 O O . GLY A 1 549 ? 25.466 -9.481 -39.589 1.00 91.62 549 GLY A O 1
ATOM 4385 N N . PRO A 1 550 ? 26.362 -11.407 -40.318 1.00 94.38 550 PRO A N 1
ATOM 4386 C CA . PRO A 1 550 ? 26.919 -10.858 -41.556 1.00 94.38 550 PRO A CA 1
ATOM 4387 C C . PRO A 1 550 ? 25.869 -10.310 -42.528 1.00 94.38 550 PRO A C 1
ATOM 4389 O O . PRO A 1 550 ? 26.217 -9.587 -43.462 1.00 94.38 550 PRO A O 1
ATOM 4392 N N . GLU A 1 551 ? 24.598 -10.689 -42.382 1.00 95.31 551 GLU A N 1
ATOM 4393 C CA . GLU A 1 551 ? 23.513 -10.133 -43.197 1.00 95.31 551 GLU A CA 1
ATOM 4394 C C . GLU A 1 551 ? 23.126 -8.735 -42.720 1.00 95.31 551 GLU A C 1
ATOM 4396 O O . GLU A 1 551 ? 22.980 -7.833 -43.541 1.00 95.31 551 GLU A O 1
ATOM 4401 N N . VAL A 1 552 ? 23.039 -8.542 -41.402 1.00 95.88 552 VAL A N 1
ATOM 4402 C CA . VAL A 1 552 ? 22.676 -7.270 -40.768 1.00 95.88 552 VAL A CA 1
ATOM 4403 C C . VAL A 1 552 ? 23.818 -6.258 -40.860 1.00 95.88 552 VAL A C 1
ATOM 4405 O O . VAL A 1 552 ? 23.579 -5.086 -41.157 1.00 95.88 552 VAL A O 1
ATOM 4408 N N . GLU A 1 553 ? 25.064 -6.714 -40.720 1.00 96.31 553 GLU A N 1
ATOM 4409 C CA . GLU A 1 553 ? 26.266 -5.891 -40.904 1.00 96.31 553 GLU A CA 1
ATOM 4410 C C . GLU A 1 553 ? 26.318 -5.225 -42.293 1.00 96.31 553 GLU A C 1
ATOM 4412 O O . GLU A 1 553 ? 26.790 -4.100 -42.437 1.00 96.31 553 GLU A O 1
ATOM 4417 N N . LYS A 1 554 ? 25.791 -5.888 -43.331 1.00 96.56 554 LYS A N 1
ATOM 4418 C CA . LYS A 1 554 ? 25.767 -5.354 -44.705 1.00 96.56 554 LYS A CA 1
ATOM 4419 C C . LYS A 1 554 ? 24.644 -4.347 -44.950 1.00 96.56 554 LYS A C 1
ATOM 4421 O O . LYS A 1 554 ? 24.650 -3.678 -45.987 1.00 96.56 554 LYS A O 1
ATOM 4426 N N . LEU A 1 555 ? 23.659 -4.262 -44.057 1.00 97.19 555 LEU A N 1
ATOM 4427 C CA . LEU A 1 555 ? 22.534 -3.348 -44.217 1.00 97.19 555 LEU A CA 1
ATOM 4428 C C . LEU A 1 555 ? 22.991 -1.908 -43.998 1.00 97.19 555 LEU A C 1
ATOM 4430 O O . LEU A 1 555 ? 23.714 -1.594 -43.059 1.00 97.19 555 LEU A O 1
ATOM 4434 N N . SER A 1 556 ? 22.529 -1.010 -44.860 1.00 96.69 556 SER A N 1
ATOM 4435 C CA . SER A 1 556 ? 22.757 0.425 -44.729 1.00 96.69 556 SER A CA 1
ATOM 4436 C C . SER A 1 556 ? 21.672 1.202 -45.467 1.00 96.69 556 SER A C 1
ATOM 4438 O O . SER A 1 556 ? 21.038 0.692 -46.393 1.00 96.69 556 SER A O 1
ATOM 4440 N N . GLY A 1 557 ? 21.446 2.451 -45.057 1.00 95.12 557 GLY A N 1
ATOM 4441 C CA . GLY A 1 557 ? 20.509 3.355 -45.726 1.00 95.12 557 GLY A CA 1
ATOM 4442 C C . GLY A 1 557 ? 19.030 3.018 -45.520 1.00 95.12 557 GLY A C 1
ATOM 4443 O O . GLY A 1 557 ? 18.184 3.594 -46.207 1.00 95.12 557 GLY A O 1
ATOM 4444 N N . ILE A 1 558 ? 18.700 2.129 -44.580 1.00 97.31 558 ILE A N 1
ATOM 4445 C CA . ILE A 1 558 ? 17.316 1.812 -44.228 1.00 97.31 558 ILE A CA 1
ATOM 4446 C C . ILE A 1 558 ? 16.750 2.991 -43.441 1.00 97.31 558 ILE A C 1
ATOM 4448 O O . ILE A 1 558 ? 17.348 3.460 -42.470 1.00 97.31 558 ILE A O 1
ATOM 4452 N N . ARG A 1 559 ? 15.606 3.499 -43.895 1.00 97.31 559 ARG A N 1
ATOM 4453 C CA . ARG A 1 559 ? 14.935 4.668 -43.323 1.00 97.31 559 ARG A CA 1
ATOM 4454 C C . ARG A 1 559 ? 13.768 4.228 -42.451 1.00 97.31 559 ARG A C 1
ATOM 4456 O O . ARG A 1 559 ? 13.094 3.262 -42.794 1.00 97.31 559 ARG A O 1
ATOM 4463 N N . TRP A 1 560 ? 13.502 4.995 -41.399 1.00 98.12 560 TRP A N 1
ATOM 4464 C CA . TRP A 1 560 ? 12.246 4.948 -40.650 1.00 98.12 560 TRP A CA 1
ATOM 4465 C C . TRP A 1 560 ? 11.691 6.364 -40.577 1.00 98.12 560 TRP A C 1
ATOM 4467 O O . TRP A 1 560 ? 12.288 7.242 -39.957 1.00 98.12 560 TRP A O 1
ATOM 4477 N N . THR A 1 561 ? 10.599 6.628 -41.287 1.00 95.50 561 THR A N 1
ATOM 4478 C CA . THR A 1 561 ? 10.189 8.016 -41.584 1.00 95.50 561 THR A CA 1
ATOM 4479 C C . THR A 1 561 ? 9.129 8.573 -40.641 1.00 95.50 561 THR A C 1
ATOM 4481 O O . THR A 1 561 ? 8.792 9.754 -40.730 1.00 95.50 561 THR A O 1
ATOM 4484 N N . GLY A 1 562 ? 8.586 7.742 -39.750 1.00 96.50 562 GLY A N 1
ATOM 4485 C CA . GLY A 1 562 ? 7.459 8.113 -38.897 1.00 96.50 562 GLY A CA 1
ATOM 4486 C C . GLY A 1 562 ? 6.142 8.214 -39.653 1.00 96.50 562 GLY A C 1
ATOM 4487 O O . GLY A 1 562 ? 5.253 8.967 -39.253 1.00 96.50 562 GLY A O 1
ATOM 4488 N N . SER A 1 563 ? 6.004 7.467 -40.750 1.00 98.12 563 SER A N 1
ATOM 4489 C CA . SER A 1 563 ? 4.739 7.355 -41.466 1.00 98.12 563 SER A CA 1
ATOM 4490 C C . SER A 1 563 ? 3.648 6.776 -40.560 1.00 98.12 563 SER A C 1
ATOM 4492 O O . SER A 1 563 ? 3.911 6.038 -39.607 1.00 98.12 563 SER A O 1
ATOM 4494 N N . ALA A 1 564 ? 2.386 7.075 -40.877 1.00 98.00 564 ALA A N 1
ATOM 4495 C CA . ALA A 1 564 ? 1.254 6.573 -40.101 1.00 98.00 564 ALA A CA 1
ATOM 4496 C C . ALA A 1 564 ? 1.233 5.034 -40.012 1.00 98.00 564 ALA A C 1
ATOM 4498 O O . ALA A 1 564 ? 0.855 4.496 -38.976 1.00 98.00 564 ALA A O 1
ATOM 4499 N N . ALA A 1 565 ? 1.673 4.336 -41.065 1.00 98.12 565 ALA A N 1
ATOM 4500 C CA . ALA A 1 565 ? 1.754 2.878 -41.086 1.00 98.12 565 ALA A CA 1
ATOM 4501 C C . ALA A 1 565 ? 2.843 2.341 -40.142 1.00 98.12 565 ALA A C 1
ATOM 4503 O O . ALA A 1 565 ? 2.583 1.421 -39.373 1.00 98.12 565 ALA A O 1
ATOM 4504 N N . GLU A 1 566 ? 4.033 2.949 -40.145 1.00 98.50 566 GLU A N 1
ATOM 4505 C CA . GLU A 1 566 ? 5.129 2.576 -39.240 1.00 98.50 566 GLU A CA 1
ATOM 4506 C C . GLU A 1 566 ? 4.737 2.777 -37.767 1.00 98.50 566 GLU A C 1
ATOM 4508 O O . GLU A 1 566 ? 4.945 1.897 -36.933 1.00 98.50 566 GLU A O 1
ATOM 4513 N N . VAL A 1 567 ? 4.105 3.910 -37.444 1.00 98.50 567 VAL A N 1
ATOM 4514 C CA . VAL A 1 567 ? 3.617 4.194 -36.084 1.00 98.50 567 VAL A CA 1
ATOM 4515 C C . VAL A 1 567 ? 2.471 3.255 -35.690 1.00 98.50 567 VAL A C 1
ATOM 4517 O O . VAL A 1 567 ? 2.389 2.829 -34.536 1.00 98.50 567 VAL A O 1
ATOM 4520 N N . ALA A 1 568 ? 1.575 2.915 -36.620 1.00 98.31 568 ALA A N 1
ATOM 4521 C CA . ALA A 1 568 ? 0.496 1.961 -36.367 1.00 98.31 568 ALA A CA 1
ATOM 4522 C C . ALA A 1 568 ? 1.030 0.552 -36.072 1.00 98.31 568 ALA A C 1
ATOM 4524 O O . ALA A 1 568 ? 0.469 -0.136 -35.219 1.00 98.31 568 ALA A O 1
ATOM 4525 N N . GLN A 1 569 ? 2.127 0.144 -36.718 1.00 98.56 569 GLN A N 1
ATOM 4526 C CA . GLN A 1 569 ? 2.762 -1.146 -36.458 1.00 98.56 569 GLN A CA 1
ATOM 4527 C C . GLN A 1 569 ? 3.310 -1.229 -35.026 1.00 98.56 569 GLN A C 1
ATOM 4529 O O . GLN A 1 569 ? 2.958 -2.162 -34.309 1.00 98.56 569 GLN A O 1
ATOM 4534 N N . ILE A 1 570 ? 4.055 -0.211 -34.568 1.00 98.75 570 ILE A N 1
ATOM 4535 C CA . ILE A 1 570 ? 4.537 -0.137 -33.174 1.00 98.75 570 ILE A CA 1
ATOM 4536 C C . ILE A 1 570 ? 3.360 -0.216 -32.194 1.00 98.75 570 ILE A C 1
ATOM 4538 O O . ILE A 1 570 ? 3.387 -0.982 -31.237 1.00 98.75 570 ILE A O 1
ATOM 4542 N N . ASN A 1 571 ? 2.284 0.537 -32.441 1.00 98.62 571 ASN A N 1
ATOM 4543 C CA . ASN A 1 571 ? 1.109 0.490 -31.568 1.00 98.62 571 ASN A CA 1
ATOM 4544 C C . ASN A 1 571 ? 0.444 -0.890 -31.550 1.00 98.62 571 ASN A C 1
ATOM 4546 O O . ASN A 1 571 ? 0.084 -1.363 -30.479 1.00 98.62 571 ASN A O 1
ATOM 4550 N N . THR A 1 572 ? 0.337 -1.550 -32.703 1.00 98.62 572 THR A N 1
ATOM 4551 C CA . THR A 1 572 ? -0.220 -2.906 -32.802 1.00 98.62 572 THR A CA 1
ATOM 4552 C C . THR A 1 572 ? 0.594 -3.898 -31.976 1.00 98.62 572 THR A C 1
ATOM 4554 O O . THR A 1 572 ? 0.029 -4.733 -31.275 1.00 98.62 572 THR A O 1
ATOM 4557 N N . ASP A 1 573 ? 1.920 -3.798 -32.029 1.00 98.56 573 ASP A N 1
ATOM 4558 C CA . ASP A 1 573 ? 2.814 -4.643 -31.241 1.00 98.56 573 ASP A CA 1
ATOM 4559 C C . ASP A 1 573 ? 2.654 -4.401 -29.736 1.00 98.56 573 ASP A C 1
ATOM 4561 O O . ASP A 1 573 ? 2.538 -5.345 -28.957 1.00 98.56 573 ASP A O 1
ATOM 4565 N N . PHE A 1 574 ? 2.572 -3.137 -29.326 1.00 98.75 574 PHE A N 1
ATOM 4566 C CA . PHE A 1 574 ? 2.431 -2.759 -27.923 1.00 98.75 574 PHE A CA 1
ATOM 4567 C C . PHE A 1 574 ? 1.033 -3.070 -27.366 1.00 98.75 574 PHE A C 1
ATOM 4569 O O . PHE A 1 574 ? 0.899 -3.393 -26.186 1.00 98.75 574 PHE A O 1
ATOM 4576 N N . ASP A 1 575 ? -0.010 -3.036 -28.200 1.00 98.50 575 ASP A N 1
ATOM 4577 C CA . ASP A 1 575 ? -1.363 -3.453 -27.819 1.00 98.50 575 ASP A CA 1
ATOM 4578 C C . ASP A 1 575 ? -1.441 -4.946 -27.501 1.00 98.50 575 ASP A C 1
ATOM 4580 O O . ASP A 1 575 ? -2.169 -5.331 -26.586 1.00 98.50 575 ASP A O 1
ATOM 4584 N N . LYS A 1 576 ? -0.656 -5.791 -28.185 1.00 98.25 576 LYS A N 1
ATOM 4585 C CA . LYS A 1 576 ? -0.550 -7.218 -27.837 1.00 98.25 576 LYS A CA 1
ATOM 4586 C C . LYS A 1 576 ? 0.024 -7.399 -26.433 1.00 98.25 576 LYS A C 1
ATOM 4588 O O . LYS A 1 576 ? -0.548 -8.139 -25.635 1.00 98.25 576 LYS A O 1
ATOM 4593 N N . VAL A 1 577 ? 1.099 -6.675 -26.110 1.00 98.75 577 VAL A N 1
ATOM 4594 C CA . VAL A 1 577 ? 1.715 -6.707 -24.773 1.00 98.75 577 VAL A CA 1
ATOM 4595 C C . VAL A 1 577 ? 0.743 -6.183 -23.713 1.00 98.75 577 VAL A C 1
ATOM 4597 O O . VAL A 1 577 ? 0.585 -6.801 -22.665 1.00 98.75 577 VAL A O 1
ATOM 4600 N N . ALA A 1 578 ? 0.026 -5.090 -23.990 1.00 97.75 578 ALA A N 1
ATOM 4601 C CA . ALA A 1 578 ? -0.955 -4.530 -23.058 1.00 97.75 578 ALA A CA 1
ATOM 4602 C C . ALA A 1 578 ? -2.143 -5.478 -22.823 1.00 97.75 578 ALA A C 1
ATOM 4604 O O . ALA A 1 578 ? -2.626 -5.607 -21.697 1.00 97.75 578 ALA A O 1
ATOM 4605 N N . ALA A 1 579 ? -2.606 -6.167 -23.869 1.00 97.25 579 ALA A N 1
ATOM 4606 C CA . ALA A 1 579 ? -3.653 -7.175 -23.753 1.00 97.25 579 ALA A CA 1
ATOM 4607 C C . ALA A 1 579 ? -3.200 -8.359 -22.887 1.00 97.25 579 ALA A C 1
ATOM 4609 O O . ALA A 1 579 ? -3.952 -8.790 -22.012 1.00 97.25 579 ALA A O 1
ATOM 4610 N N . TRP A 1 580 ? -1.967 -8.837 -23.083 1.00 98.25 580 TRP A N 1
ATOM 4611 C CA . TRP A 1 580 ? -1.368 -9.885 -22.255 1.00 98.25 580 TRP A CA 1
ATOM 4612 C C . TRP A 1 580 ? -1.223 -9.437 -20.793 1.00 98.25 580 TRP A C 1
ATOM 4614 O O . TRP A 1 580 ? -1.710 -10.112 -19.888 1.00 98.25 580 TRP A O 1
ATOM 4624 N N . SER A 1 581 ? -0.665 -8.243 -20.570 1.00 96.88 581 SER A N 1
ATOM 4625 C CA . SER A 1 581 ? -0.497 -7.619 -19.250 1.00 96.88 581 SER A CA 1
ATOM 4626 C C . SER A 1 581 ? -1.810 -7.559 -18.476 1.00 96.88 581 SER A C 1
ATOM 4628 O O . SER A 1 581 ? -1.876 -7.986 -17.325 1.00 96.88 581 SER A O 1
ATOM 4630 N N . LYS A 1 582 ? -2.882 -7.097 -19.129 1.00 89.38 582 LYS A N 1
ATOM 4631 C CA . LYS A 1 582 ? -4.218 -7.023 -18.533 1.00 89.38 582 LYS A CA 1
ATOM 4632 C C . LYS A 1 582 ? -4.797 -8.403 -18.225 1.00 89.38 582 LYS A C 1
ATOM 4634 O O . LYS A 1 582 ? -5.468 -8.562 -17.212 1.00 89.38 582 LYS A O 1
ATOM 4639 N N . LEU A 1 583 ? -4.583 -9.381 -19.105 1.00 90.94 583 LEU A N 1
ATOM 4640 C CA . LEU A 1 583 ? -5.103 -10.735 -18.925 1.00 90.94 583 LEU A CA 1
ATOM 4641 C C . LEU A 1 583 ? -4.415 -11.459 -17.762 1.00 90.94 583 LEU A C 1
ATOM 4643 O O . LEU A 1 583 ? -5.058 -12.252 -17.083 1.00 90.94 583 LEU A O 1
ATOM 4647 N N . HIS A 1 584 ? -3.115 -11.235 -17.574 1.00 87.81 584 HIS A N 1
ATOM 4648 C CA . HIS A 1 584 ? -2.299 -11.940 -16.577 1.00 87.81 584 HIS A CA 1
ATOM 4649 C C . HIS A 1 584 ? -2.056 -11.109 -15.312 1.00 87.81 584 HIS A C 1
ATOM 4651 O O . HIS A 1 584 ? -1.447 -11.601 -14.364 1.00 87.81 584 HIS A O 1
ATOM 4657 N N . ASP A 1 585 ? -2.553 -9.869 -15.292 1.00 85.69 585 ASP A N 1
ATOM 4658 C CA . ASP A 1 585 ? -2.405 -8.909 -14.201 1.00 85.69 585 ASP A CA 1
ATOM 4659 C C . ASP A 1 585 ? -0.924 -8.700 -13.816 1.00 85.69 585 ASP A C 1
ATOM 4661 O O . ASP A 1 585 ? -0.508 -8.788 -12.656 1.00 85.69 585 ASP A O 1
ATOM 4665 N N . ARG A 1 586 ? -0.094 -8.472 -14.845 1.00 94.06 586 ARG A N 1
ATOM 4666 C CA . ARG A 1 586 ? 1.357 -8.271 -14.728 1.00 94.06 586 ARG A CA 1
ATOM 4667 C C . ARG A 1 586 ? 1.766 -6.911 -15.288 1.00 94.06 586 ARG A C 1
ATOM 4669 O O . ARG A 1 586 ? 1.528 -6.662 -16.471 1.00 94.06 586 ARG A O 1
ATOM 4676 N N . PRO A 1 587 ? 2.381 -6.028 -14.487 1.00 97.50 587 PRO A N 1
ATOM 4677 C CA . PRO A 1 587 ? 2.874 -4.746 -14.972 1.00 97.50 587 PRO A CA 1
ATOM 4678 C C . PRO A 1 587 ? 4.115 -4.941 -15.853 1.00 97.50 587 PRO A C 1
ATOM 4680 O O . PRO A 1 587 ? 4.847 -5.919 -15.698 1.00 97.50 587 PRO A O 1
ATOM 4683 N N . ILE A 1 588 ? 4.332 -4.009 -16.783 1.00 98.69 588 ILE A N 1
ATOM 4684 C CA . ILE A 1 588 ? 5.291 -4.166 -17.881 1.00 98.69 588 ILE A CA 1
ATOM 4685 C C . ILE A 1 588 ? 6.438 -3.160 -17.786 1.00 98.69 588 ILE A C 1
ATOM 4687 O O . ILE A 1 588 ? 6.224 -1.961 -17.574 1.00 98.69 588 ILE A O 1
ATOM 4691 N N . LEU A 1 589 ? 7.642 -3.664 -18.040 1.00 98.81 589 LEU A N 1
ATOM 4692 C CA . LEU A 1 589 ? 8.849 -2.914 -18.349 1.00 98.81 589 LEU A CA 1
ATOM 4693 C C . LEU A 1 589 ? 9.242 -3.164 -19.817 1.00 98.81 589 LEU A C 1
ATOM 4695 O O . LEU A 1 589 ? 9.408 -4.299 -20.244 1.00 98.81 589 LEU A O 1
ATOM 4699 N N . LEU A 1 590 ? 9.429 -2.104 -20.597 1.00 98.81 590 LEU A N 1
ATOM 4700 C CA . LEU A 1 590 ? 10.218 -2.152 -21.827 1.00 98.81 590 LEU A CA 1
ATOM 4701 C C . LEU A 1 590 ? 11.696 -2.024 -21.427 1.00 98.81 590 LEU A C 1
ATOM 4703 O O . LEU A 1 590 ? 12.188 -0.904 -21.262 1.00 98.81 590 LEU A O 1
ATOM 4707 N N . GLY A 1 591 ? 12.360 -3.157 -21.182 1.00 98.25 591 GLY A N 1
ATOM 4708 C CA . GLY A 1 591 ? 13.708 -3.207 -20.593 1.00 98.25 591 GLY A CA 1
ATOM 4709 C C . GLY A 1 591 ? 14.774 -2.590 -21.491 1.00 98.25 591 GLY A C 1
ATOM 4710 O O . GLY A 1 591 ? 15.668 -1.887 -21.014 1.00 98.25 591 GLY A O 1
ATOM 4711 N N . GLU A 1 592 ? 14.609 -2.761 -22.802 1.00 98.69 592 GLU A N 1
ATOM 4712 C CA . GLU A 1 592 ? 15.487 -2.177 -23.802 1.00 98.69 592 GLU A CA 1
ATOM 4713 C C . GLU A 1 592 ? 14.757 -1.803 -25.090 1.00 98.69 592 GLU A C 1
ATOM 4715 O O . GLU A 1 592 ? 13.845 -2.487 -25.561 1.00 98.69 592 GLU A O 1
ATOM 4720 N N . TYR A 1 593 ? 15.198 -0.689 -25.668 1.00 98.69 593 TYR A N 1
ATOM 4721 C CA . TYR A 1 593 ? 14.856 -0.237 -27.010 1.00 98.69 593 TYR A CA 1
ATOM 4722 C C . TYR A 1 593 ? 15.863 0.826 -27.453 1.00 98.69 593 TYR A C 1
ATOM 4724 O O . TYR A 1 593 ? 16.328 1.639 -26.650 1.00 98.69 593 TYR A O 1
ATOM 4732 N N . GLY A 1 594 ? 16.174 0.854 -28.745 1.00 98.00 594 GLY A N 1
ATOM 4733 C CA . GLY A 1 594 ? 17.079 1.837 -29.329 1.00 98.00 594 GLY A CA 1
ATOM 4734 C C . GLY A 1 594 ? 17.316 1.599 -30.819 1.00 98.00 594 GLY A C 1
ATOM 4735 O O . GLY A 1 594 ? 16.951 0.561 -31.364 1.00 98.00 594 GLY A O 1
ATOM 4736 N N . ALA A 1 595 ? 17.955 2.561 -31.486 1.00 98.06 595 ALA A N 1
ATOM 4737 C CA . ALA A 1 595 ? 18.397 2.412 -32.872 1.00 98.06 595 ALA A CA 1
ATOM 4738 C C . ALA A 1 595 ? 19.877 2.801 -33.020 1.00 98.06 595 ALA A C 1
ATOM 4740 O O . ALA A 1 595 ? 20.293 3.871 -32.554 1.00 98.06 595 ALA A O 1
ATOM 4741 N N . TYR A 1 596 ? 20.659 1.950 -33.684 1.00 97.62 596 TYR A N 1
ATOM 4742 C CA . TYR A 1 596 ? 22.110 2.053 -33.825 1.00 97.62 596 TYR A CA 1
ATOM 4743 C C . TYR A 1 596 ? 22.521 3.226 -34.723 1.00 97.62 596 TYR A C 1
ATOM 4745 O O . TYR A 1 596 ? 21.862 3.546 -35.715 1.00 97.62 596 TYR A O 1
ATOM 4753 N N . ASN A 1 597 ? 23.622 3.898 -34.379 1.00 95.00 597 ASN A N 1
ATOM 4754 C CA . ASN A 1 597 ? 24.066 5.116 -35.060 1.00 95.00 597 ASN A CA 1
ATOM 4755 C C . ASN A 1 597 ? 24.887 4.886 -36.339 1.00 95.00 597 ASN A C 1
ATOM 4757 O O . ASN A 1 597 ? 25.065 5.842 -37.092 1.00 95.00 597 ASN A O 1
ATOM 4761 N N . MET A 1 598 ? 25.374 3.666 -36.590 1.00 93.88 598 MET A N 1
ATOM 4762 C CA . MET A 1 598 ? 26.371 3.391 -37.634 1.00 93.88 598 MET A CA 1
ATOM 4763 C C . MET A 1 598 ? 25.914 3.839 -39.027 1.00 93.88 598 MET A C 1
ATOM 4765 O O . MET A 1 598 ? 26.625 4.571 -39.718 1.00 93.88 598 MET A O 1
ATOM 4769 N N . HIS A 1 599 ? 24.703 3.444 -39.430 1.00 93.44 599 HIS A N 1
ATOM 4770 C CA . HIS A 1 599 ? 24.108 3.837 -40.715 1.00 93.44 599 HIS A CA 1
ATOM 4771 C C . HIS A 1 599 ? 22.713 4.470 -40.592 1.00 93.44 599 HIS A C 1
ATOM 4773 O O . HIS A 1 599 ? 22.184 4.989 -41.578 1.00 93.44 599 HIS A O 1
ATOM 4779 N N . GLY A 1 600 ? 22.125 4.482 -39.391 1.00 91.56 600 GLY A N 1
ATOM 4780 C CA . GLY A 1 600 ? 20.839 5.123 -39.128 1.00 91.56 600 GLY A CA 1
ATOM 4781 C C . GLY A 1 600 ? 20.973 6.643 -39.031 1.00 91.56 600 GLY A C 1
ATOM 4782 O O . GLY A 1 600 ? 21.745 7.159 -38.219 1.00 91.56 600 GLY A O 1
ATOM 4783 N N . LYS A 1 601 ? 20.194 7.392 -39.821 1.00 95.88 601 LYS A N 1
ATOM 4784 C CA . LYS A 1 601 ? 20.220 8.858 -39.715 1.00 95.88 601 LYS A CA 1
ATOM 4785 C C . LYS A 1 601 ? 19.581 9.320 -38.408 1.00 95.88 601 LYS A C 1
ATOM 4787 O O . LYS A 1 601 ? 18.587 8.752 -37.956 1.00 95.88 601 LYS A O 1
ATOM 4792 N N . LEU A 1 602 ? 20.146 10.371 -37.820 1.00 96.94 602 LEU A N 1
ATOM 4793 C CA . LEU A 1 602 ? 19.751 10.862 -36.501 1.00 96.94 602 LEU A CA 1
ATOM 4794 C C . LEU A 1 602 ? 18.262 11.220 -36.425 1.00 96.94 602 LEU A C 1
ATOM 4796 O O . LEU A 1 602 ? 17.622 10.908 -35.426 1.00 96.94 602 LEU A O 1
ATOM 4800 N N . GLU A 1 603 ? 17.703 11.837 -37.467 1.00 97.19 603 GLU A N 1
ATOM 4801 C CA . GLU A 1 603 ? 16.294 12.225 -37.481 1.00 97.19 603 GLU A CA 1
ATOM 4802 C C . GLU A 1 603 ? 15.339 11.022 -37.493 1.00 97.19 603 GLU A C 1
ATOM 4804 O O . GLU A 1 603 ? 14.326 11.051 -36.799 1.00 97.19 603 GLU A O 1
ATOM 4809 N N . ASP A 1 604 ? 15.691 9.941 -38.195 1.00 98.31 604 ASP A N 1
ATOM 4810 C CA . ASP A 1 604 ? 14.885 8.714 -38.225 1.00 98.31 604 ASP A CA 1
ATOM 4811 C C . ASP A 1 604 ? 14.969 7.983 -36.889 1.00 98.31 604 ASP A C 1
ATOM 4813 O O . ASP A 1 604 ? 13.957 7.542 -36.351 1.00 98.31 604 ASP A O 1
ATOM 4817 N N . ARG A 1 605 ? 16.181 7.891 -36.325 1.00 98.31 605 ARG A N 1
ATOM 4818 C CA . ARG A 1 605 ? 16.411 7.289 -35.006 1.00 98.31 605 ARG A CA 1
ATOM 4819 C C . ARG A 1 605 ? 15.609 8.027 -33.936 1.00 98.31 605 ARG A C 1
ATOM 4821 O O . ARG A 1 605 ? 14.912 7.394 -33.158 1.00 98.31 605 ARG A O 1
ATOM 4828 N N . ALA A 1 606 ? 15.645 9.360 -33.937 1.00 97.94 606 ALA A N 1
ATOM 4829 C CA . ALA A 1 606 ? 14.869 10.177 -33.007 1.00 97.94 606 ALA A CA 1
ATOM 4830 C C . ALA A 1 606 ? 13.355 10.025 -33.206 1.00 97.94 606 ALA A C 1
ATOM 4832 O O . ALA A 1 606 ? 12.619 9.917 -32.225 1.00 97.94 606 ALA A O 1
ATOM 4833 N N . ALA A 1 607 ? 12.883 9.976 -34.455 1.00 98.25 607 ALA A N 1
ATOM 4834 C CA . ALA A 1 607 ? 11.471 9.760 -34.749 1.00 98.25 607 ALA A CA 1
ATOM 4835 C C . ALA A 1 607 ? 10.995 8.379 -34.263 1.00 98.25 607 ALA A C 1
ATOM 4837 O O . ALA A 1 607 ? 9.940 8.289 -33.631 1.00 98.25 607 ALA A O 1
ATOM 4838 N N . TRP A 1 608 ? 11.790 7.331 -34.497 1.00 98.69 608 TRP A N 1
ATOM 4839 C CA . TRP A 1 608 ? 11.508 5.973 -34.035 1.00 98.69 608 TRP A CA 1
ATOM 4840 C C . TRP A 1 608 ? 11.500 5.898 -32.506 1.00 98.69 608 TRP A C 1
ATOM 4842 O O . TRP A 1 608 ? 10.506 5.468 -31.922 1.00 98.69 608 TRP A O 1
ATOM 4852 N N . THR A 1 609 ? 12.540 6.424 -31.846 1.00 98.62 609 THR A N 1
ATOM 4853 C CA . THR A 1 609 ? 12.631 6.466 -30.378 1.00 98.62 609 THR A CA 1
ATOM 4854 C C . THR A 1 609 ? 11.421 7.177 -29.783 1.00 98.62 609 THR A C 1
ATOM 4856 O O . THR A 1 609 ? 10.819 6.677 -28.838 1.00 98.62 609 THR A O 1
ATOM 4859 N N . LYS A 1 610 ? 10.995 8.304 -30.368 1.00 98.19 610 LYS A N 1
ATOM 4860 C CA . LYS A 1 610 ? 9.817 9.047 -29.902 1.00 98.19 610 LYS A CA 1
ATOM 4861 C C . LYS A 1 610 ? 8.532 8.233 -30.044 1.00 98.19 610 LYS A C 1
ATOM 4863 O O . LYS A 1 610 ? 7.673 8.294 -29.165 1.00 98.19 610 LYS A O 1
ATOM 4868 N N . ALA A 1 611 ? 8.376 7.499 -31.144 1.00 98.56 611 ALA A N 1
ATOM 4869 C CA . ALA A 1 611 ? 7.201 6.666 -31.374 1.00 98.56 611 ALA A CA 1
ATOM 4870 C C . ALA A 1 611 ? 7.120 5.504 -30.376 1.00 98.56 611 ALA A C 1
ATOM 4872 O O . ALA A 1 611 ? 6.046 5.276 -29.820 1.00 98.56 611 ALA A O 1
ATOM 4873 N N . VAL A 1 612 ? 8.244 4.836 -30.098 1.00 98.75 612 VAL A N 1
ATOM 4874 C CA . VAL A 1 612 ? 8.326 3.763 -29.096 1.00 98.75 612 VAL A CA 1
ATOM 4875 C C . VAL A 1 612 ? 8.077 4.305 -27.687 1.00 98.75 612 VAL A C 1
ATOM 4877 O O . VAL A 1 612 ? 7.186 3.807 -27.005 1.00 98.75 612 VAL A O 1
ATOM 4880 N N . SER A 1 613 ? 8.754 5.390 -27.285 1.00 98.31 613 SER A N 1
ATOM 4881 C CA . SER A 1 613 ? 8.525 6.065 -25.997 1.00 98.31 613 SER A CA 1
ATOM 4882 C C . SER A 1 613 ? 7.047 6.394 -25.781 1.00 98.31 613 SER A C 1
ATOM 4884 O O . SER A 1 613 ? 6.465 6.039 -24.760 1.00 98.31 613 SER A O 1
ATOM 4886 N N . LYS A 1 614 ? 6.407 7.017 -26.780 1.00 97.62 614 LYS A N 1
ATOM 4887 C CA . LYS A 1 614 ? 4.988 7.376 -26.710 1.00 97.62 614 LYS A CA 1
ATOM 4888 C C . LYS A 1 614 ? 4.085 6.144 -26.639 1.00 97.62 614 LYS A C 1
ATOM 4890 O O . LYS A 1 614 ? 3.066 6.186 -25.955 1.00 97.62 614 LYS A O 1
ATOM 4895 N N . ALA A 1 615 ? 4.421 5.068 -27.350 1.00 98.31 615 ALA A N 1
ATOM 4896 C CA . ALA A 1 615 ? 3.652 3.830 -27.309 1.00 98.31 615 ALA A CA 1
ATOM 4897 C C . ALA A 1 615 ? 3.702 3.169 -25.921 1.00 98.31 615 ALA A C 1
ATOM 4899 O O . A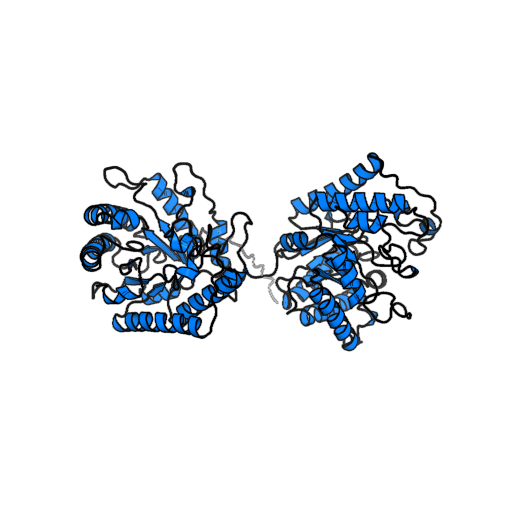LA A 1 615 ? 2.657 2.703 -25.458 1.00 98.31 615 ALA A O 1
ATOM 4900 N N . SER A 1 616 ? 4.861 3.189 -25.252 1.00 97.88 616 SER A N 1
ATOM 4901 C CA . SER A 1 616 ? 5.013 2.768 -23.852 1.00 97.88 616 SER A CA 1
ATOM 4902 C C . SER A 1 616 ? 4.188 3.638 -22.908 1.00 97.88 616 SER A C 1
ATOM 4904 O O . SER A 1 616 ? 3.369 3.119 -22.149 1.00 97.88 616 SER A O 1
ATOM 4906 N N . ASP A 1 617 ? 4.353 4.963 -22.995 1.00 95.19 617 ASP A N 1
ATOM 4907 C CA . ASP A 1 617 ? 3.722 5.919 -22.079 1.00 95.19 617 ASP A CA 1
ATOM 4908 C C . ASP A 1 617 ? 2.184 5.842 -22.168 1.00 95.19 617 ASP A C 1
ATOM 4910 O O . ASP A 1 617 ? 1.496 5.845 -21.148 1.00 95.19 617 ASP A O 1
ATOM 4914 N N . LEU A 1 618 ? 1.630 5.675 -23.378 1.00 96.38 618 LEU A N 1
ATOM 4915 C CA . LEU A 1 618 ? 0.186 5.494 -23.605 1.00 96.38 618 LEU A CA 1
ATOM 4916 C C . LEU A 1 618 ? -0.402 4.257 -22.913 1.00 96.38 618 LEU A C 1
ATOM 4918 O O . LEU A 1 618 ? -1.604 4.222 -22.655 1.00 96.38 618 LEU A O 1
ATOM 4922 N N . ARG A 1 619 ? 0.421 3.239 -22.649 1.00 96.88 619 ARG A N 1
ATOM 4923 C CA . ARG A 1 619 ? 0.006 1.960 -22.051 1.00 96.88 619 ARG A CA 1
ATOM 4924 C C . ARG A 1 619 ? 0.475 1.809 -20.605 1.00 96.88 619 ARG A C 1
ATOM 4926 O O . ARG A 1 619 ? 0.216 0.779 -19.993 1.00 96.88 619 ARG A O 1
ATOM 4933 N N . GLY A 1 620 ? 1.123 2.837 -20.051 1.00 94.75 620 GLY A N 1
ATOM 4934 C CA . GLY A 1 620 ? 1.631 2.832 -18.681 1.00 94.75 620 GLY A CA 1
ATOM 4935 C C . GLY A 1 620 ? 2.814 1.887 -18.463 1.00 94.75 620 GLY A C 1
ATOM 4936 O O . GLY A 1 620 ? 3.020 1.436 -17.340 1.00 94.75 620 GLY A O 1
ATOM 4937 N N . PHE A 1 621 ? 3.571 1.559 -19.514 1.00 98.12 621 PHE A N 1
ATOM 4938 C CA . PHE A 1 621 ? 4.772 0.735 -19.382 1.00 98.12 621 PHE A CA 1
ATOM 4939 C C . PHE A 1 621 ? 5.927 1.584 -18.846 1.00 98.12 621 PHE A C 1
ATOM 4941 O O . PHE A 1 621 ? 6.154 2.698 -19.325 1.00 98.12 621 PHE A O 1
ATOM 4948 N N . ALA A 1 622 ? 6.699 1.038 -17.906 1.00 97.75 622 ALA A N 1
ATOM 4949 C CA . ALA A 1 622 ? 8.030 1.572 -17.630 1.00 97.75 622 ALA A CA 1
ATOM 4950 C C . ALA A 1 622 ? 8.927 1.322 -18.851 1.00 97.75 622 ALA A C 1
ATOM 4952 O O . ALA A 1 622 ? 8.671 0.404 -19.632 1.00 97.75 622 ALA A O 1
ATOM 4953 N N . ARG A 1 623 ? 9.980 2.120 -19.040 1.00 97.94 623 ARG A N 1
ATOM 4954 C CA . ARG A 1 623 ? 10.899 1.942 -20.175 1.00 97.94 623 ARG A CA 1
ATOM 4955 C C . ARG A 1 623 ? 12.327 2.301 -19.812 1.00 97.94 623 ARG A C 1
ATOM 4957 O O . ARG A 1 623 ? 12.526 3.315 -19.156 1.00 97.94 623 ARG A O 1
ATOM 4964 N N . ALA A 1 624 ? 13.307 1.546 -20.296 1.00 98.31 624 ALA A N 1
ATOM 4965 C CA . ALA A 1 624 ? 14.721 1.888 -20.191 1.00 98.31 624 ALA A CA 1
ATOM 4966 C C . ALA A 1 624 ? 15.370 1.912 -21.584 1.00 98.31 624 ALA A C 1
ATOM 4968 O O . ALA A 1 624 ? 15.362 0.934 -22.321 1.00 98.31 624 ALA A O 1
ATOM 4969 N N . TYR A 1 625 ? 15.877 3.079 -21.989 1.00 98.56 625 TYR A N 1
ATOM 4970 C CA . TYR A 1 625 ? 16.499 3.245 -23.306 1.00 98.56 625 TYR A CA 1
ATOM 4971 C C . TYR A 1 625 ? 17.872 2.579 -23.344 1.00 98.56 625 TYR A C 1
ATOM 4973 O O . TYR A 1 625 ? 18.636 2.687 -22.383 1.00 98.56 625 TYR A O 1
ATOM 4981 N N . TRP A 1 626 ? 18.198 1.922 -24.452 1.00 97.56 626 TRP A N 1
ATOM 4982 C CA . TRP A 1 626 ? 19.532 1.399 -24.717 1.00 97.56 626 TRP A CA 1
ATOM 4983 C C . TRP A 1 626 ? 20.309 2.419 -25.558 1.00 97.56 626 TRP A C 1
ATOM 4985 O O . TRP A 1 626 ? 19.954 2.641 -26.712 1.00 97.56 626 TRP A O 1
ATOM 4995 N N . TYR A 1 627 ? 21.342 3.107 -25.059 1.00 93.31 627 TYR A N 1
ATOM 4996 C CA . TYR A 1 627 ? 21.853 3.194 -23.678 1.00 93.31 627 TYR A CA 1
ATOM 4997 C C . TYR A 1 627 ? 22.580 4.545 -23.471 1.00 93.31 627 TYR A C 1
ATOM 4999 O O . TYR A 1 627 ? 22.442 5.443 -24.308 1.00 93.31 627 TYR A O 1
ATOM 5007 N N . TRP A 1 628 ? 23.288 4.745 -22.349 1.00 94.56 628 TRP A N 1
ATOM 5008 C CA . TRP A 1 628 ? 23.919 6.030 -21.992 1.00 94.56 628 TRP A CA 1
ATOM 5009 C C . TRP A 1 628 ? 24.817 6.630 -23.090 1.00 94.56 628 TRP A C 1
ATOM 5011 O O . TRP A 1 628 ? 24.487 7.689 -23.626 1.00 94.56 628 TRP A O 1
ATOM 5021 N N . ASP A 1 629 ? 25.922 5.975 -23.448 1.00 88.69 629 ASP A N 1
ATOM 5022 C CA . ASP A 1 629 ? 26.888 6.438 -24.452 1.00 88.69 629 ASP A CA 1
ATOM 5023 C C . ASP A 1 629 ? 27.117 5.379 -25.554 1.00 88.69 629 ASP A C 1
ATOM 5025 O O . ASP A 1 629 ? 26.354 4.433 -25.691 1.00 88.69 629 ASP A O 1
ATOM 5029 N N . GLY A 1 630 ? 28.075 5.579 -26.461 1.00 88.50 630 GLY A N 1
ATOM 5030 C CA . GLY A 1 630 ? 28.401 4.601 -27.508 1.00 88.50 630 GLY A CA 1
ATOM 5031 C C . GLY A 1 630 ? 27.418 4.516 -28.687 1.00 88.50 630 GLY A C 1
ATOM 5032 O O . GLY A 1 630 ? 26.875 5.516 -29.162 1.00 88.50 630 GLY A O 1
ATOM 5033 N N . GLY A 1 631 ? 27.251 3.308 -29.233 1.00 91.50 631 GLY A N 1
ATOM 5034 C CA . GLY A 1 631 ? 26.594 3.057 -30.523 1.00 91.50 631 GLY A CA 1
ATOM 5035 C C . GLY A 1 631 ? 25.131 3.489 -30.611 1.00 91.50 631 GLY A C 1
ATOM 5036 O O . GLY A 1 631 ? 24.641 3.898 -31.665 1.00 91.50 631 GLY A O 1
ATOM 5037 N N . PHE A 1 632 ? 24.434 3.421 -29.484 1.00 95.31 632 PHE A N 1
ATOM 5038 C CA . PHE A 1 632 ? 23.043 3.839 -29.352 1.00 95.31 632 PHE A CA 1
ATOM 5039 C C . PHE A 1 632 ? 22.903 5.086 -28.469 1.00 95.31 632 PHE A C 1
ATOM 5041 O O . PHE A 1 632 ? 21.789 5.569 -28.272 1.00 95.31 632 PHE A O 1
ATOM 5048 N N . GLY A 1 633 ? 24.028 5.626 -27.991 1.00 93.56 633 GLY A N 1
ATOM 5049 C CA . GLY A 1 633 ? 24.123 6.612 -26.923 1.00 93.56 633 GLY A CA 1
ATOM 5050 C C . GLY A 1 633 ? 23.168 7.796 -27.043 1.00 93.56 633 GLY A C 1
ATOM 5051 O O . GLY A 1 633 ? 23.047 8.420 -28.103 1.00 93.56 633 GLY A O 1
ATOM 5052 N N . VAL A 1 634 ? 22.533 8.140 -25.922 1.00 95.75 634 VAL A N 1
ATOM 5053 C CA . VAL A 1 634 ? 21.855 9.433 -25.726 1.00 95.75 634 VAL A CA 1
ATOM 5054 C C . VAL A 1 634 ? 22.857 10.549 -25.384 1.00 95.75 634 VAL A C 1
ATOM 5056 O O . VAL A 1 634 ? 22.569 11.735 -25.568 1.00 95.75 634 VAL A O 1
ATOM 5059 N N . TRP A 1 635 ? 24.057 10.175 -24.940 1.00 95.69 635 TRP A N 1
ATOM 5060 C CA . TRP A 1 635 ? 25.179 11.045 -24.615 1.00 95.69 635 TRP A CA 1
ATOM 5061 C C . TRP A 1 635 ? 26.354 10.814 -25.578 1.00 95.69 635 TRP A C 1
ATOM 5063 O O . TRP A 1 635 ? 26.784 9.684 -25.809 1.00 95.69 635 TRP A O 1
ATOM 5073 N N . ASP A 1 636 ? 26.886 11.894 -26.153 1.00 94.25 636 ASP A N 1
ATOM 5074 C CA . ASP A 1 636 ? 28.119 11.873 -26.945 1.00 94.25 636 ASP A CA 1
ATOM 5075 C C . ASP A 1 636 ? 29.289 12.187 -26.008 1.00 94.25 636 ASP A C 1
ATOM 5077 O O . ASP A 1 636 ? 29.542 13.355 -25.700 1.00 94.25 636 ASP A O 1
ATOM 5081 N N . GLU A 1 637 ? 29.997 11.157 -25.534 1.00 89.38 637 GLU A N 1
ATOM 5082 C CA . GLU A 1 637 ? 31.096 11.365 -24.582 1.00 89.38 637 GLU A CA 1
ATOM 5083 C C . GLU A 1 637 ? 32.262 12.148 -25.198 1.00 89.38 637 GLU A C 1
ATOM 5085 O O . GLU A 1 637 ? 32.869 12.974 -24.518 1.00 89.38 637 GLU A O 1
ATOM 5090 N N . GLN A 1 638 ? 32.550 11.966 -26.491 1.00 89.56 638 GLN A N 1
ATOM 5091 C CA . GLN A 1 638 ? 33.647 12.686 -27.147 1.00 89.56 638 GLN A CA 1
ATOM 5092 C C . GLN A 1 638 ? 33.387 14.194 -27.167 1.00 89.56 638 GLN A C 1
ATOM 5094 O O . GLN A 1 638 ? 34.307 14.991 -26.979 1.00 89.56 638 GLN A O 1
ATOM 5099 N N . LYS A 1 639 ? 32.128 14.590 -27.385 1.00 93.75 639 LYS A N 1
ATOM 5100 C CA . LYS A 1 639 ? 31.709 15.997 -27.401 1.00 93.75 639 LYS A CA 1
ATOM 5101 C C . LYS A 1 639 ? 31.190 16.499 -26.052 1.00 93.75 639 LYS A C 1
ATOM 5103 O O . LYS A 1 639 ? 30.933 17.694 -25.933 1.00 93.75 639 LYS A O 1
ATOM 5108 N N . ARG A 1 640 ? 31.035 15.619 -25.056 1.00 92.25 640 ARG A N 1
ATOM 5109 C CA . ARG A 1 640 ? 30.448 15.902 -23.735 1.00 92.25 640 ARG A CA 1
ATOM 5110 C C . ARG A 1 640 ? 29.111 16.645 -23.837 1.00 92.25 640 ARG A C 1
ATOM 5112 O O . ARG A 1 640 ? 28.893 17.646 -23.153 1.00 92.25 640 ARG A O 1
ATOM 5119 N N . GLN A 1 641 ? 28.225 16.169 -24.708 1.00 95.94 641 GLN A N 1
ATOM 5120 C CA . GLN A 1 641 ? 26.908 16.774 -24.908 1.00 95.94 641 GLN A CA 1
ATOM 5121 C C . GLN A 1 641 ? 25.831 15.733 -25.210 1.00 95.94 641 GLN A C 1
ATOM 5123 O O . GLN A 1 641 ? 26.106 14.637 -25.697 1.00 95.94 641 GLN A O 1
ATOM 5128 N N . TRP A 1 642 ? 24.577 16.120 -24.990 1.00 97.38 642 TRP A N 1
ATOM 5129 C CA . TRP A 1 642 ? 23.423 15.317 -25.370 1.00 97.38 642 TRP A CA 1
ATOM 5130 C C . TRP A 1 642 ? 23.337 15.149 -26.886 1.00 97.38 642 TRP A C 1
ATOM 5132 O O . TRP A 1 642 ? 23.487 16.112 -27.644 1.00 97.38 642 TRP A O 1
ATOM 5142 N N . VAL A 1 643 ? 22.957 13.953 -27.327 1.00 97.25 643 VAL A N 1
ATOM 5143 C CA . VAL A 1 643 ? 22.386 13.748 -28.658 1.00 97.25 643 VAL A CA 1
ATOM 5144 C C . VAL A 1 643 ? 20.951 14.281 -28.614 1.00 97.25 643 VAL A C 1
ATOM 5146 O O . VAL A 1 643 ? 19.997 13.533 -28.413 1.00 97.25 643 VAL A O 1
ATOM 5149 N N . ALA A 1 644 ? 20.809 15.607 -28.725 1.00 95.44 644 ALA A N 1
ATOM 5150 C CA . ALA A 1 644 ? 19.589 16.328 -28.346 1.00 95.44 644 ALA A CA 1
ATOM 5151 C C . ALA A 1 644 ? 18.284 15.742 -28.927 1.00 95.44 644 ALA A C 1
ATOM 5153 O O . ALA A 1 644 ? 17.385 15.482 -28.132 1.00 95.44 644 ALA A O 1
ATOM 5154 N N . PRO A 1 645 ? 18.177 15.394 -30.230 1.00 96.56 645 PRO A N 1
ATOM 5155 C CA . PRO A 1 645 ? 16.948 14.793 -30.758 1.00 96.56 645 PRO A CA 1
ATOM 5156 C C . PRO A 1 645 ? 16.562 13.457 -30.102 1.00 96.56 645 PRO A C 1
ATOM 5158 O O . PRO A 1 645 ? 15.378 13.163 -29.966 1.00 96.56 645 PRO A O 1
ATOM 5161 N N . ILE A 1 646 ? 17.547 12.649 -29.690 1.00 97.88 646 ILE A N 1
ATOM 5162 C CA . ILE A 1 646 ? 17.314 11.383 -28.981 1.00 97.88 646 ILE A CA 1
ATOM 5163 C C . ILE A 1 646 ? 16.888 11.671 -27.544 1.00 97.88 646 ILE A C 1
ATOM 5165 O O . ILE A 1 646 ? 15.888 11.125 -27.095 1.00 97.88 646 ILE A O 1
ATOM 5169 N N . LYS A 1 647 ? 17.587 12.570 -26.838 1.00 97.12 647 LYS A N 1
ATOM 5170 C CA . LYS A 1 647 ? 17.187 12.988 -25.487 1.00 97.12 647 LYS A CA 1
ATOM 5171 C C . LYS A 1 647 ? 15.744 13.504 -25.479 1.00 97.12 647 LYS A C 1
ATOM 5173 O O . LYS A 1 647 ? 14.940 13.050 -24.671 1.00 97.12 647 LYS A O 1
ATOM 5178 N N . ASP A 1 648 ? 15.402 14.412 -26.385 1.00 96.19 648 ASP A N 1
ATOM 5179 C CA . ASP A 1 648 ? 14.067 15.013 -26.445 1.00 96.19 648 ASP A CA 1
ATOM 5180 C C . ASP A 1 648 ? 12.987 13.962 -26.746 1.00 96.19 648 ASP A C 1
ATOM 5182 O O . ASP A 1 648 ? 11.878 14.044 -26.228 1.00 96.19 648 ASP A O 1
ATOM 5186 N N . ALA A 1 649 ? 13.311 12.925 -27.524 1.00 96.69 649 ALA A N 1
ATOM 5187 C CA . ALA A 1 649 ? 12.425 11.788 -27.769 1.00 96.69 649 ALA A CA 1
ATOM 5188 C C . ALA A 1 649 ? 12.209 10.878 -26.540 1.00 96.69 649 ALA A C 1
ATOM 5190 O O . ALA A 1 649 ? 11.261 10.089 -26.521 1.00 96.69 649 ALA A O 1
ATOM 5191 N N . LEU A 1 650 ? 13.085 10.956 -25.536 1.00 96.81 650 LEU A N 1
ATOM 5192 C CA . LEU A 1 650 ? 13.053 10.117 -24.338 1.00 96.81 650 LEU A CA 1
ATOM 5193 C C . LEU A 1 650 ? 12.395 10.811 -23.147 1.00 96.81 650 LEU A C 1
ATOM 5195 O O . LEU A 1 650 ? 11.586 10.182 -22.466 1.00 96.81 650 LEU A O 1
ATOM 5199 N N . VAL A 1 651 ? 12.748 12.075 -22.907 1.00 91.69 651 VAL A N 1
ATOM 5200 C CA . VAL A 1 651 ? 12.380 12.839 -21.699 1.00 91.69 651 VAL A CA 1
ATOM 5201 C C . VAL A 1 651 ? 11.705 14.184 -22.004 1.00 91.69 651 VAL A C 1
ATOM 5203 O O . VAL A 1 651 ? 11.296 14.883 -21.080 1.00 91.69 651 VAL A O 1
ATOM 5206 N N . GLY A 1 652 ? 11.590 14.575 -23.279 1.00 72.19 652 GLY A N 1
ATOM 5207 C CA . GLY A 1 652 ? 10.953 15.830 -23.684 1.00 72.19 652 GLY A CA 1
ATOM 5208 C C . GLY A 1 652 ? 9.426 15.765 -23.590 1.00 72.19 652 GLY A C 1
ATOM 5209 O O . GLY A 1 652 ? 8.820 14.809 -24.075 1.00 72.19 652 GLY A O 1
ATOM 5210 N N . GLN A 1 653 ? 8.826 16.786 -22.965 1.00 49.62 653 GLN A N 1
ATOM 5211 C CA . GLN A 1 653 ? 7.371 16.997 -22.892 1.00 49.62 653 GLN A CA 1
ATOM 5212 C C . GLN A 1 653 ? 6.758 17.338 -24.254 1.00 49.62 653 GLN A C 1
ATOM 5214 O O . GLN A 1 653 ? 7.382 18.121 -25.010 1.00 49.62 653 GLN A O 1
#

Sequence (653 aa):
MLRLMMTVMLLLGLIAAPATAGTFTPISAEDQTAQMGRGVNIIGYDPYWQDGGKGNYEDRHFKAIKDAGFSTVRVVLFTFPHMDAQNQISDTWLKKLDWVVDTALKYDLNIILDEHDFTDCSKDAATCETKLTAVWSQIATRYQDRSNRVIFEILNEPHDKLDAATWNALFPKVLATIRATNPQRNVIVGGTQWNSRNTLKDLKLPENDRHLIATFHYYDPFNFTHQGASWASPDIMALRGITWGSEAQRAQIDADFDAVKAWSDANKRPILLGEFGAYDKAPLESRIVWTDAVARSAEKHGFAWAYWQFSSDFIVWDFAKDDWNRPILGALIPNSPALPGVSAAKQVSQMGPGINIIGGYDPYWNGQPSTFRLDSDLKLAREAGFTTVRIPLFTFAHMKPDGKLDPAWMKRLDAVVAEAQKQGFQIILDEHDFDDCAKDTDACAVLLANVWYELSEHFKDAPDTVMFELLNEPHGTIDATMWNSWAADLLAIVRETNPSRNVIVGPVFWNSRDYLDQLQLPADDRHLIVTFHYYDPFQFTHQGASWAGPEVEKLSGIRWTGSAAEVAQINTDFDKVAAWSKLHDRPILLGEYGAYNMHGKLEDRAAWTKAVSKASDLRGFARAYWYWDGGFGVWDEQKRQWVAPIKDALVGQ

Secondary structure (DSSP, 8-state):
-------------------PPPBP----HHHHHHHH-EEEEE-TT-GGGSTT---S--HHHHHHHHHTT--EEEEEE--GGGB-TT-PBPHHHHHHHHHHHHHHHHTT-EEEEEE--HHHHTT-HHHHHHHHHHHHHHHHHHTTTB-TTEEEE--S---TTS-HHHHHHHHHHHHHHHHTT-TTS-EEEE-HHHHBGGGGGG----TT--SEEEEEEE--SHHHHTTT-TTS-HHHHH--------HHHHHHHHHHHHHHHHHHHHHT--EEEEEE---TTS-HHHHHHHHHHHHHHHHHTT-EEEES-SSTTT-SEETTTTEE-HHHHHHH-TT-TT--SS-HHHHHHHH-EEEE--STTSSEETTEE-S--HHHHHHHHHHHT--EEEEEE--GGGB-TTS-B-HHHHHHHHHHHHHHHHTT-EEEEEE--HHHHHH-HHHHHHHHHHHHHHHHHHTTTS-TTEEEE--SS--TT--HHHHHHHHHHHHHHHHHH-TT--EEE--HHHHBGGGGGG----SS---EEEEEEE--SHHHHSTT-GGG-HHHHT---------HHHHHHHHHHHHHHHHHHHHHT--EEEEEE---TTTS-HHHHHHHHHHHHHHHHHHT-EEEES-SSGGG-SEETTTTEE-HHHHHHHH--

Radius of gyration: 31.77 Å; chains: 1; bounding box: 82×96×87 Å